Protein AF-A0A2D0K310-F1 (afdb_monomer)

Secondary structure (DSSP, 8-state):
---HHHHHHHHHHHH-SS---GGGGTT--HHHHHHHHTTTS-HHHHHHHHHHHHHHHHHHHHHHHHHHHHH-TTHHHHHHHHTTT------S-S-TTSSS-HHHHHHH-THHHHHHHHHHHHHHHHHHHHHT--HHHHHHHHHHHHHHHHHT-S-----TT-------HHHHS-HHHHHHHHHHHHHHHTT-S-------GGG-TTTS-----HHHHHHHHHHHTTB-TTS-BSSPP-PPPPPPPPPPP----PPP-PPPPPPPPPPP-S-HHHHHHHHHHHHHHHHHHHHHHHHHHHHHHHHHHHHHHHHHHHHHHHHHHHHHHHHHHHHHHHHHHHHHHHHHHHHHHHHHHHHHHH-S-HHHHHHHHHHHHHHHHHHHHHHHHHHHHHHTTS-S--SSS-----TTHHHHHHHHHHHHHHHHHHHHHHHHHTTHHHHHHHHHHHHHHHHHHHHHHHHHHHHHHHHHHHHHHHHHHHHHHHHHHHHHHHHHHHHSTT-HHHHHHHHHHHHHHHHHHHHHHHHHHHHHHHHHHHHTT-TT--S--S----TTTTTTTHHHHHHHHHHHHHHHHHHH-

Structure (mmCIF, N/CA/C/O backbone):
data_AF-A0A2D0K310-F1
#
_entry.id   AF-A0A2D0K310-F1
#
loop_
_atom_site.group_PDB
_atom_site.id
_atom_site.type_symbol
_atom_site.label_atom_id
_atom_site.label_alt_id
_atom_site.label_comp_id
_atom_site.label_asym_id
_atom_site.label_entity_id
_atom_site.label_seq_id
_atom_site.pdbx_PDB_ins_code
_atom_site.Cartn_x
_atom_site.Cartn_y
_atom_site.Cartn_z
_atom_site.occupancy
_atom_site.B_iso_or_equiv
_atom_site.auth_seq_id
_atom_site.auth_comp_id
_atom_site.auth_asym_id
_atom_site.auth_atom_id
_atom_site.pdbx_PDB_model_num
ATOM 1 N N . MET A 1 1 ? 38.361 3.389 -35.952 1.00 57.06 1 MET A N 1
ATOM 2 C CA . MET A 1 1 ? 37.235 4.294 -36.275 1.00 57.06 1 MET A CA 1
ATOM 3 C C . MET A 1 1 ? 37.814 5.403 -37.137 1.00 57.06 1 MET A C 1
ATOM 5 O O . MET A 1 1 ? 38.763 6.032 -36.696 1.00 57.06 1 MET A O 1
ATOM 9 N N . TYR A 1 2 ? 37.378 5.545 -38.387 1.00 78.12 2 TYR A N 1
ATOM 1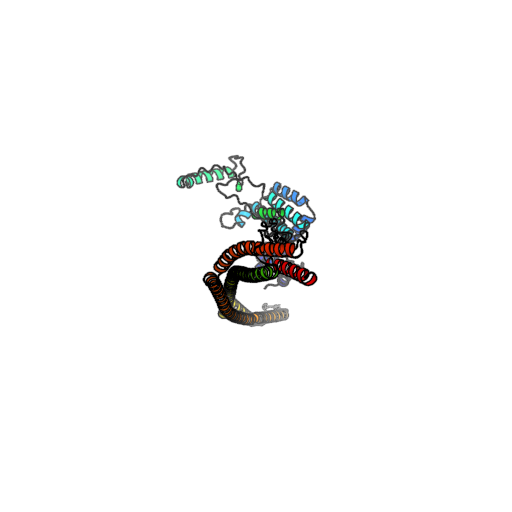0 C CA . TYR A 1 2 ? 38.067 6.408 -39.353 1.00 78.12 2 TYR A CA 1
ATOM 11 C C . TYR A 1 2 ? 37.903 7.900 -39.013 1.00 78.12 2 TYR A C 1
ATOM 13 O O . TYR A 1 2 ? 36.806 8.342 -38.656 1.00 78.12 2 TYR A O 1
ATOM 21 N N . ASN A 1 3 ? 38.985 8.676 -39.119 1.00 79.50 3 ASN A N 1
ATOM 22 C CA . ASN A 1 3 ? 38.973 10.115 -38.863 1.00 79.50 3 ASN A CA 1
ATOM 23 C C . ASN A 1 3 ? 38.655 10.887 -40.154 1.00 79.50 3 ASN A C 1
ATOM 25 O O . ASN A 1 3 ? 39.346 10.752 -41.159 1.00 79.50 3 ASN A O 1
ATOM 29 N N . ILE A 1 4 ? 37.597 11.696 -40.123 1.00 80.06 4 ILE A N 1
ATOM 30 C CA . ILE A 1 4 ? 37.070 12.407 -41.294 1.00 80.06 4 ILE A CA 1
ATOM 31 C C . ILE A 1 4 ? 38.080 13.434 -41.821 1.00 80.06 4 ILE A C 1
ATOM 33 O O . ILE A 1 4 ? 38.277 13.517 -43.032 1.00 80.06 4 ILE A O 1
ATOM 37 N N . ASP A 1 5 ? 38.754 14.167 -40.935 1.00 78.12 5 ASP A N 1
ATOM 38 C CA . ASP A 1 5 ? 39.697 15.224 -41.327 1.00 78.12 5 ASP A CA 1
ATOM 39 C C . ASP A 1 5 ? 40.961 14.640 -41.982 1.00 78.12 5 ASP A C 1
ATOM 41 O O . ASP A 1 5 ? 41.546 15.222 -42.900 1.00 78.12 5 ASP A O 1
ATOM 45 N N . GLU A 1 6 ? 41.350 13.432 -41.571 1.00 78.81 6 GLU A N 1
ATOM 46 C CA . GLU A 1 6 ? 42.455 12.688 -42.175 1.00 78.81 6 GLU A CA 1
ATOM 47 C C . GLU A 1 6 ? 42.090 12.165 -43.574 1.00 78.81 6 GLU A C 1
ATOM 49 O O . GLU A 1 6 ? 42.881 12.270 -44.510 1.00 78.81 6 GLU A O 1
ATOM 54 N N . LEU A 1 7 ? 40.863 11.668 -43.760 1.00 79.88 7 LEU A N 1
ATOM 55 C CA . LEU A 1 7 ? 40.393 11.223 -45.075 1.00 79.88 7 LEU A CA 1
ATOM 56 C C . LEU A 1 7 ? 40.249 12.395 -46.062 1.00 79.88 7 LEU A C 1
ATOM 58 O O . LEU A 1 7 ? 40.667 12.285 -47.214 1.00 79.88 7 LEU A O 1
ATOM 62 N N . LEU A 1 8 ? 39.726 13.544 -45.621 1.00 78.06 8 LEU A N 1
ATOM 63 C CA . LEU A 1 8 ? 39.595 14.744 -46.461 1.00 78.06 8 LEU A CA 1
ATOM 64 C C . LEU A 1 8 ? 40.951 15.372 -46.815 1.00 78.06 8 LEU A C 1
ATOM 66 O O . LEU A 1 8 ? 41.155 15.831 -47.942 1.00 78.06 8 LEU A O 1
ATOM 70 N N . SER A 1 9 ? 41.910 15.360 -45.884 1.00 75.38 9 SER A N 1
ATOM 71 C CA . SER A 1 9 ? 43.265 15.855 -46.153 1.00 75.38 9 SER A CA 1
ATOM 72 C C . SER A 1 9 ? 44.009 14.982 -47.171 1.00 75.38 9 SER A C 1
ATOM 74 O O . SER A 1 9 ? 44.632 15.531 -48.083 1.00 75.38 9 SER A O 1
ATOM 76 N N . ARG A 1 10 ? 43.857 13.650 -47.117 1.00 75.25 10 ARG A N 1
ATOM 77 C CA . ARG A 1 10 ? 44.378 12.729 -48.150 1.00 75.25 10 ARG A CA 1
ATOM 78 C C . ARG A 1 10 ? 43.754 12.974 -49.526 1.00 75.25 10 ARG A C 1
ATOM 80 O O . ARG A 1 10 ? 44.466 12.978 -50.528 1.00 75.25 10 ARG A O 1
ATOM 87 N N . LEU A 1 11 ? 42.451 13.253 -49.575 1.00 71.69 11 LEU A N 1
ATOM 88 C CA . LEU A 1 11 ? 41.753 13.597 -50.817 1.00 71.69 11 LEU A CA 1
ATOM 89 C C . LEU A 1 11 ? 42.287 14.906 -51.427 1.00 71.69 11 LEU A C 1
ATOM 91 O O . LEU A 1 11 ? 42.582 14.952 -52.622 1.00 71.69 11 LEU A O 1
ATOM 95 N N . SER A 1 12 ? 42.474 15.948 -50.609 1.00 65.94 12 SER A N 1
ATOM 96 C CA . SER A 1 12 ? 42.941 17.271 -51.068 1.00 65.94 12 SER A CA 1
ATOM 97 C C . SER A 1 12 ? 44.393 17.313 -51.568 1.00 65.94 12 SER A C 1
ATOM 99 O O . SER A 1 12 ? 44.696 18.107 -52.453 1.00 65.94 12 SER A O 1
ATOM 101 N N . HIS A 1 13 ? 45.287 16.446 -51.077 1.00 63.44 13 HIS A N 1
ATOM 102 C CA . HIS A 1 13 ? 46.695 16.427 -51.506 1.00 63.44 13 HIS A CA 1
ATOM 103 C C . HIS A 1 13 ? 46.922 15.879 -52.928 1.00 63.44 13 HIS A C 1
ATOM 105 O O . HIS A 1 13 ? 47.983 16.111 -53.503 1.00 63.44 13 HIS A O 1
ATOM 111 N N . SER A 1 14 ? 45.963 15.141 -53.500 1.00 56.66 14 SER A N 1
ATOM 112 C CA . SER A 1 14 ? 46.219 14.318 -54.693 1.00 56.66 14 SER A CA 1
ATOM 113 C C . SER A 1 14 ? 45.926 14.991 -56.042 1.00 56.66 14 SER A C 1
ATOM 115 O O . SER A 1 14 ? 46.555 14.620 -57.032 1.00 56.66 14 SER A O 1
ATOM 117 N N . ARG A 1 15 ? 44.991 15.957 -56.131 1.00 55.19 15 ARG A N 1
ATOM 118 C CA . ARG A 1 15 ? 44.496 16.415 -57.452 1.00 55.19 15 ARG A CA 1
ATOM 119 C C . ARG A 1 15 ? 44.115 17.893 -57.631 1.00 55.19 15 ARG A C 1
ATOM 121 O O . ARG A 1 15 ? 43.883 18.281 -58.773 1.00 55.19 15 ARG A O 1
ATOM 128 N N . SER A 1 16 ? 44.085 18.749 -56.604 1.00 49.72 16 SER A N 1
ATOM 129 C CA . SER A 1 16 ? 43.714 20.170 -56.798 1.00 49.72 16 SER A CA 1
ATOM 130 C C . SER A 1 16 ? 44.175 21.100 -55.668 1.00 49.72 16 SER A C 1
ATOM 132 O O . SER A 1 16 ? 44.159 20.675 -54.520 1.00 49.72 16 SER A O 1
ATOM 134 N N . PRO A 1 17 ? 44.471 22.392 -55.928 1.00 51.62 17 PRO A N 1
ATOM 135 C CA . PRO A 1 17 ? 44.825 23.364 -54.882 1.00 51.62 17 PRO A CA 1
ATOM 136 C C . PRO A 1 17 ? 43.637 23.804 -53.996 1.00 51.62 17 PRO A C 1
ATOM 138 O O . PRO A 1 17 ? 43.803 24.677 -53.147 1.00 51.62 17 PRO A O 1
ATOM 141 N N . ALA A 1 18 ? 42.440 23.238 -54.191 1.00 53.50 18 ALA A N 1
ATOM 142 C CA . ALA A 1 18 ? 41.247 23.530 -53.402 1.00 53.50 18 ALA A CA 1
ATOM 143 C C . ALA A 1 18 ? 41.051 22.485 -52.290 1.00 53.50 18 ALA A C 1
ATOM 145 O O . ALA A 1 18 ? 41.121 21.279 -52.532 1.00 53.50 18 ALA A O 1
ATOM 146 N N . THR A 1 19 ? 40.786 22.948 -51.069 1.00 63.47 19 THR A N 1
ATOM 147 C CA . THR A 1 19 ? 40.491 22.104 -49.907 1.00 63.47 19 THR A CA 1
ATOM 148 C C . THR A 1 19 ? 39.141 21.402 -50.079 1.00 63.47 19 THR A C 1
ATOM 150 O O . THR A 1 19 ? 38.088 22.038 -50.080 1.00 63.47 19 THR A O 1
ATOM 153 N N . ILE A 1 20 ? 39.165 20.075 -50.225 1.00 72.31 20 ILE A N 1
ATOM 154 C CA . ILE A 1 20 ? 37.962 19.241 -50.341 1.00 72.31 20 ILE A CA 1
ATOM 155 C C . ILE A 1 20 ? 37.291 19.156 -48.966 1.00 72.31 20 ILE A C 1
ATOM 157 O O . ILE A 1 20 ? 37.874 18.658 -48.005 1.00 72.31 20 ILE A O 1
ATOM 161 N N . THR A 1 21 ? 36.057 19.640 -48.868 1.00 78.50 21 THR A N 1
ATOM 162 C CA . THR A 1 21 ? 35.222 19.567 -47.659 1.00 78.50 21 THR A CA 1
ATOM 163 C C . THR A 1 21 ? 34.112 18.531 -47.833 1.00 78.50 21 THR A C 1
ATOM 165 O O . THR A 1 21 ? 33.736 18.197 -48.957 1.00 78.50 21 THR A O 1
ATOM 168 N N . LEU A 1 22 ? 33.508 18.060 -46.734 1.00 76.12 22 LEU A N 1
ATOM 169 C CA . LEU A 1 22 ? 32.348 17.153 -46.803 1.00 76.12 22 LEU A CA 1
ATOM 170 C C . LEU A 1 22 ? 31.212 17.701 -47.676 1.00 76.12 22 LEU A C 1
ATOM 172 O O . LEU A 1 22 ? 30.538 16.924 -48.343 1.00 76.12 22 LEU A O 1
ATOM 176 N N . SER A 1 23 ? 31.009 19.024 -47.697 1.00 73.06 23 SER A N 1
ATOM 177 C CA . SER A 1 23 ? 29.973 19.653 -48.519 1.00 73.06 23 SER A CA 1
ATOM 178 C C . SER A 1 23 ? 30.248 19.540 -50.017 1.00 73.06 23 SER A C 1
ATOM 180 O O . SER A 1 23 ? 29.308 19.368 -50.786 1.00 73.06 23 SER A O 1
ATOM 182 N N . SER A 1 24 ? 31.519 19.563 -50.432 1.00 76.75 24 SER A N 1
ATOM 183 C CA . SER A 1 24 ? 31.906 19.397 -51.840 1.00 76.75 24 SER A CA 1
ATOM 184 C C . SER A 1 24 ? 31.649 17.986 -52.387 1.00 76.75 24 SER A C 1
ATOM 186 O O . SER A 1 24 ? 31.522 17.818 -53.595 1.00 76.75 24 SER A O 1
ATOM 188 N N . LEU A 1 25 ? 31.507 16.988 -51.505 1.00 79.31 25 LEU A N 1
ATOM 189 C CA . LEU A 1 25 ? 31.273 15.582 -51.858 1.00 79.31 25 LEU A CA 1
ATOM 190 C C . LEU A 1 25 ? 29.786 15.176 -51.823 1.00 79.31 25 LEU A C 1
ATOM 192 O O . LEU A 1 25 ? 29.448 14.076 -52.246 1.00 79.31 25 LEU A O 1
ATOM 196 N N . ILE A 1 26 ? 28.888 16.056 -51.356 1.00 76.81 26 ILE A N 1
ATOM 197 C CA . ILE A 1 26 ? 27.429 15.824 -51.293 1.00 76.81 26 ILE A CA 1
ATOM 198 C C . ILE A 1 26 ? 26.771 15.434 -52.636 1.00 76.81 26 ILE A C 1
ATOM 200 O O . ILE A 1 26 ? 25.853 14.609 -52.592 1.00 76.81 26 ILE A O 1
ATOM 204 N N . PRO A 1 27 ? 27.149 15.996 -53.805 1.00 76.62 27 PRO A N 1
ATOM 205 C CA . PRO A 1 27 ? 26.468 15.678 -55.061 1.00 76.62 27 PRO A CA 1
ATOM 206 C C . PRO A 1 27 ? 26.876 14.329 -55.671 1.00 76.62 27 PRO A C 1
ATOM 208 O O . PRO A 1 27 ? 26.233 13.897 -56.620 1.00 76.62 27 PRO A O 1
ATOM 211 N N . LEU A 1 28 ? 27.913 13.665 -55.150 1.00 75.94 28 LEU A N 1
ATOM 212 C CA . LEU A 1 28 ? 28.435 12.421 -55.715 1.00 75.94 28 LEU A CA 1
ATOM 213 C C . LEU A 1 28 ? 27.689 11.199 -55.163 1.00 75.94 28 LEU A C 1
ATOM 215 O O . LEU A 1 28 ? 27.500 11.052 -53.950 1.00 75.94 28 LEU A O 1
ATOM 219 N N . SER A 1 29 ? 27.301 10.286 -56.053 1.00 80.38 29 SER A N 1
ATOM 220 C CA . SER A 1 29 ? 26.810 8.956 -55.675 1.00 80.38 29 SER A CA 1
ATOM 221 C C . SER A 1 29 ? 27.940 8.088 -55.107 1.00 80.38 29 SER A C 1
ATOM 223 O O . SER A 1 29 ? 29.121 8.341 -55.349 1.00 80.38 29 SER A O 1
ATOM 225 N N . PHE A 1 30 ? 27.604 7.031 -54.356 1.00 79.50 30 PHE A N 1
ATOM 226 C CA . PHE A 1 30 ? 28.626 6.125 -53.814 1.00 79.50 30 PHE A CA 1
ATOM 227 C C . PHE A 1 30 ? 29.477 5.483 -54.921 1.00 79.50 30 PHE A C 1
ATOM 229 O O . PHE A 1 30 ? 30.688 5.364 -54.764 1.00 79.50 30 PHE A O 1
ATOM 236 N N . SER A 1 31 ? 28.866 5.120 -56.052 1.00 75.31 31 SER A N 1
ATOM 237 C CA . SER A 1 31 ? 29.568 4.593 -57.227 1.00 75.31 31 SER A CA 1
ATOM 238 C C . SER A 1 31 ? 30.527 5.613 -57.838 1.00 75.31 31 SER A C 1
ATOM 240 O O . SER A 1 31 ? 31.657 5.262 -58.160 1.00 75.31 31 SER A O 1
ATOM 242 N N . GLU A 1 32 ? 30.129 6.882 -57.948 1.00 80.06 32 GLU A N 1
ATOM 243 C CA . GLU A 1 32 ? 31.005 7.942 -58.464 1.00 80.06 32 GLU A CA 1
ATOM 244 C C . GLU A 1 32 ? 32.157 8.241 -57.499 1.00 80.06 32 GLU A C 1
ATOM 246 O O . GLU A 1 32 ? 33.303 8.321 -57.930 1.00 80.06 32 GLU A O 1
ATOM 251 N N . LEU A 1 33 ? 31.885 8.310 -56.191 1.00 80.12 33 LEU A N 1
ATOM 252 C CA . LEU A 1 33 ? 32.914 8.437 -55.152 1.00 80.12 33 LEU A CA 1
ATOM 253 C C . LEU A 1 33 ? 33.898 7.265 -55.172 1.00 80.12 33 LEU A C 1
ATOM 255 O O . LEU A 1 33 ? 35.096 7.476 -55.003 1.00 80.12 33 LEU A O 1
ATOM 259 N N . HIS A 1 34 ? 33.407 6.046 -55.400 1.00 77.81 34 HIS A N 1
ATOM 260 C CA . HIS A 1 34 ? 34.257 4.873 -55.558 1.00 77.81 34 HIS A CA 1
ATOM 261 C C . HIS A 1 34 ? 35.130 5.031 -56.801 1.00 77.81 34 HIS A C 1
ATOM 263 O O . HIS A 1 34 ? 36.336 5.138 -56.672 1.00 77.81 34 HIS A O 1
ATOM 269 N N . THR A 1 35 ? 34.547 5.189 -57.990 1.00 79.50 35 THR A N 1
ATOM 270 C CA . THR A 1 35 ? 35.322 5.306 -59.243 1.00 79.50 35 THR A CA 1
ATOM 271 C C . THR A 1 35 ? 36.329 6.463 -59.260 1.00 79.50 35 THR A C 1
ATOM 273 O O . THR A 1 35 ? 37.367 6.358 -59.906 1.00 79.50 35 THR A O 1
ATOM 276 N N . GLN A 1 36 ? 36.055 7.566 -58.554 1.00 75.94 36 GLN A N 1
ATOM 277 C CA . GLN A 1 36 ? 36.960 8.717 -58.493 1.00 75.94 36 GLN A CA 1
ATOM 278 C C . GLN A 1 36 ? 38.101 8.562 -57.479 1.00 75.94 36 GLN A C 1
ATOM 280 O O . GLN A 1 36 ? 39.147 9.189 -57.672 1.00 75.94 36 GLN A O 1
ATOM 285 N N . TYR A 1 37 ? 37.914 7.771 -56.416 1.00 77.44 37 TYR A N 1
ATOM 286 C CA . TYR A 1 37 ? 38.831 7.712 -55.267 1.00 77.44 37 TYR A CA 1
ATOM 287 C C . TYR A 1 37 ? 39.199 6.288 -54.813 1.00 77.44 37 TYR A C 1
ATOM 289 O O . TYR A 1 37 ? 39.797 6.122 -53.748 1.00 77.44 37 TYR A O 1
ATOM 297 N N . GLU A 1 38 ? 38.896 5.271 -55.622 1.00 77.50 38 GLU A N 1
ATOM 298 C CA . GLU A 1 38 ? 39.254 3.859 -55.405 1.00 77.50 38 GLU A CA 1
ATOM 299 C C . GLU A 1 38 ? 40.769 3.654 -55.285 1.00 77.50 38 GLU A C 1
ATOM 301 O O . GLU A 1 38 ? 41.219 2.831 -54.493 1.00 77.50 38 GLU A O 1
ATOM 306 N N . ASP A 1 39 ? 41.557 4.477 -55.982 1.00 74.69 39 ASP A N 1
ATOM 307 C CA . ASP A 1 39 ? 43.023 4.452 -55.918 1.00 74.69 39 ASP A CA 1
ATOM 308 C C . ASP A 1 39 ? 43.589 5.028 -54.601 1.00 74.69 39 ASP A C 1
ATOM 310 O O . ASP A 1 39 ? 44.784 4.901 -54.331 1.00 74.69 39 ASP A O 1
ATOM 314 N N . LEU A 1 40 ? 42.764 5.704 -53.787 1.00 74.56 40 LEU A N 1
ATOM 315 C CA . LEU A 1 40 ? 43.213 6.525 -52.651 1.00 74.56 40 LEU A CA 1
ATOM 316 C C . LEU A 1 40 ? 42.639 6.097 -51.294 1.00 74.56 40 LEU A C 1
ATOM 318 O O . LEU A 1 40 ? 43.286 6.322 -50.270 1.00 74.56 40 LEU A O 1
ATOM 322 N N . LEU A 1 41 ? 41.433 5.525 -51.256 1.00 80.44 41 LEU A N 1
ATOM 323 C CA . LEU A 1 41 ? 40.773 5.088 -50.023 1.00 80.44 41 LEU A CA 1
ATOM 324 C C . LEU A 1 41 ? 40.266 3.653 -50.158 1.00 80.44 41 LEU A C 1
ATOM 326 O O . LEU A 1 41 ? 39.761 3.246 -51.201 1.00 80.44 41 LEU A O 1
ATOM 330 N N . SER A 1 42 ? 40.318 2.897 -49.061 1.00 83.19 42 SER A N 1
ATOM 331 C CA . SER A 1 42 ? 39.719 1.563 -49.026 1.00 83.19 42 SER A CA 1
ATOM 332 C C . SER A 1 42 ? 38.188 1.633 -49.102 1.00 83.19 42 SER A C 1
ATOM 334 O O . SER A 1 42 ? 37.560 2.595 -48.653 1.00 83.19 42 SER A O 1
ATOM 336 N N . LYS A 1 43 ? 37.549 0.565 -49.596 1.00 77.12 43 LYS A N 1
ATOM 337 C CA . LYS A 1 43 ? 36.080 0.474 -49.700 1.00 77.12 43 LYS A CA 1
ATOM 338 C C . LYS A 1 43 ? 35.357 0.764 -48.372 1.00 77.12 43 LYS A C 1
ATOM 340 O O . LYS A 1 43 ? 34.307 1.402 -48.375 1.00 77.12 43 LYS A O 1
ATOM 345 N N . GLY A 1 44 ? 35.931 0.345 -47.238 1.00 78.56 44 GLY A N 1
ATOM 346 C CA . GLY A 1 44 ? 35.390 0.617 -45.899 1.00 78.56 44 GLY A CA 1
ATOM 347 C C . GLY A 1 44 ? 35.500 2.088 -45.477 1.00 78.56 44 GLY A C 1
ATOM 348 O O . GLY A 1 44 ? 34.568 2.631 -44.881 1.00 78.56 44 GLY A O 1
ATOM 349 N N . GLU A 1 45 ? 36.595 2.760 -45.839 1.00 83.25 45 GLU A N 1
ATOM 350 C CA . GLU A 1 45 ? 36.787 4.198 -45.607 1.00 83.25 45 GLU A CA 1
ATOM 351 C C . GLU A 1 45 ? 35.878 5.039 -46.503 1.00 83.25 45 GLU A C 1
ATOM 353 O O . GLU A 1 45 ? 35.265 5.990 -46.020 1.00 83.25 45 GLU A O 1
ATOM 358 N N . LEU A 1 46 ? 35.716 4.654 -47.773 1.00 81.75 46 LEU A N 1
ATOM 359 C CA . LEU A 1 46 ? 34.778 5.287 -48.704 1.00 81.75 46 LEU A CA 1
ATOM 360 C C . LEU A 1 46 ? 33.334 5.157 -48.220 1.00 81.75 46 LEU A C 1
ATOM 362 O O . LEU A 1 46 ? 32.575 6.122 -48.271 1.00 81.75 46 LEU A O 1
ATOM 366 N N . GLN A 1 47 ? 32.950 3.993 -47.697 1.00 83.44 47 GLN A N 1
ATOM 367 C CA . GLN A 1 47 ? 31.605 3.777 -47.166 1.00 83.44 47 GLN A CA 1
ATOM 368 C C . GLN A 1 47 ? 31.355 4.588 -45.888 1.00 83.44 47 GLN A C 1
ATOM 370 O O . GLN A 1 47 ? 30.271 5.147 -45.705 1.00 83.44 47 GLN A O 1
ATOM 375 N N . TYR A 1 48 ? 32.365 4.715 -45.025 1.00 85.06 48 TYR A N 1
ATOM 376 C CA . TYR A 1 48 ? 32.301 5.584 -43.853 1.00 85.06 48 TYR A CA 1
ATOM 377 C C . TYR A 1 48 ? 32.217 7.071 -44.231 1.00 85.06 48 TYR A C 1
ATOM 379 O O . TYR A 1 48 ? 31.360 7.788 -43.707 1.00 85.06 48 TYR A O 1
ATOM 387 N N . LEU A 1 49 ? 33.056 7.522 -45.167 1.00 83.75 49 LEU A N 1
ATOM 388 C CA . LEU A 1 49 ? 33.049 8.883 -45.699 1.00 83.75 49 LEU A CA 1
ATOM 389 C C . LEU A 1 49 ? 31.685 9.204 -46.317 1.00 83.75 49 LEU A C 1
ATOM 391 O O . LEU A 1 49 ? 31.078 10.210 -45.963 1.00 83.75 49 LEU A O 1
ATOM 395 N N . TYR A 1 50 ? 31.150 8.310 -47.152 1.00 83.56 50 TYR A N 1
ATOM 396 C CA . TYR A 1 50 ? 29.828 8.454 -47.755 1.00 83.56 50 TYR A CA 1
ATOM 397 C C . TYR A 1 50 ? 28.726 8.548 -46.696 1.00 83.56 50 TYR A C 1
ATOM 399 O O . TYR A 1 50 ? 27.880 9.437 -46.764 1.00 83.56 50 TYR A O 1
ATOM 407 N N . ARG A 1 51 ? 28.763 7.708 -45.653 1.00 84.06 51 ARG A N 1
ATOM 408 C CA . ARG A 1 51 ? 27.804 7.782 -44.539 1.00 84.06 51 ARG A CA 1
ATOM 409 C C . ARG A 1 51 ? 27.852 9.138 -43.831 1.00 84.06 51 ARG A C 1
ATOM 411 O O . ARG A 1 51 ? 26.806 9.686 -43.491 1.00 84.06 51 ARG A O 1
ATOM 418 N N . LYS A 1 52 ? 29.049 9.695 -43.637 1.00 83.88 52 LYS A N 1
ATOM 419 C CA . LYS A 1 52 ? 29.239 11.022 -43.036 1.00 83.88 52 LYS A CA 1
ATOM 420 C C . LYS A 1 52 ? 28.810 12.160 -43.954 1.00 83.88 52 LYS A C 1
ATOM 422 O O . LYS A 1 52 ? 28.203 13.114 -43.475 1.00 83.88 52 LYS A O 1
ATOM 427 N N . VAL A 1 53 ? 29.028 12.029 -45.259 1.00 81.12 53 VAL A N 1
ATOM 428 C CA . VAL A 1 53 ? 28.486 12.942 -46.273 1.00 81.12 53 VAL A CA 1
ATOM 429 C C . VAL A 1 53 ? 26.952 12.919 -46.255 1.00 81.12 53 VAL A C 1
ATOM 431 O O . VAL A 1 53 ? 26.344 13.984 -46.247 1.00 81.12 53 VAL A O 1
ATOM 434 N N . GLN A 1 54 ? 26.310 11.749 -46.148 1.00 79.06 54 GLN A N 1
ATOM 435 C CA . GLN A 1 54 ? 24.846 11.647 -46.028 1.00 79.06 54 GLN A CA 1
ATOM 436 C C . GLN A 1 54 ? 24.315 12.241 -44.715 1.00 79.06 54 GLN A C 1
ATOM 438 O O . GLN A 1 54 ? 23.306 12.945 -44.712 1.00 79.06 54 GLN A O 1
ATOM 443 N N . GLU A 1 55 ? 25.007 12.014 -43.595 1.00 75.69 55 GLU A N 1
ATOM 444 C CA . GLU A 1 55 ? 24.661 12.628 -42.308 1.00 75.69 55 GLU A CA 1
ATOM 445 C C . GLU A 1 55 ? 24.740 14.162 -42.389 1.00 75.69 55 GLU A C 1
ATOM 447 O O . GLU A 1 55 ? 23.835 14.864 -41.932 1.00 75.69 55 GLU A O 1
ATOM 452 N N . GLN A 1 56 ? 25.784 14.687 -43.034 1.00 76.56 56 GLN A N 1
ATOM 453 C CA . GLN A 1 56 ? 25.960 16.122 -43.225 1.00 76.56 56 GLN A CA 1
ATOM 454 C C . GLN A 1 56 ? 24.961 16.705 -44.226 1.00 76.56 56 GLN A C 1
ATOM 456 O O . GLN A 1 56 ? 24.437 17.789 -43.990 1.00 76.56 56 GLN A O 1
ATOM 461 N N . LYS A 1 57 ? 24.626 15.978 -45.297 1.00 75.56 57 LYS A N 1
ATOM 462 C CA . LYS A 1 57 ? 23.547 16.329 -46.228 1.00 75.56 57 LYS A CA 1
ATOM 463 C C . LYS A 1 57 ? 22.218 16.449 -45.490 1.00 75.56 57 LYS A C 1
ATOM 465 O O . LYS A 1 57 ? 21.514 17.433 -45.679 1.00 75.56 57 LYS A O 1
ATOM 470 N N . LYS A 1 58 ? 21.907 15.510 -44.591 1.00 66.69 58 LYS A N 1
ATOM 471 C CA . LYS A 1 58 ? 20.710 15.571 -43.742 1.00 66.69 58 LYS A CA 1
ATOM 472 C C . LYS A 1 58 ? 20.729 16.800 -42.829 1.00 66.69 58 LYS A C 1
ATOM 474 O O . LYS A 1 58 ? 19.725 17.493 -42.738 1.00 66.69 58 LYS A O 1
ATOM 479 N N . ARG A 1 59 ? 21.861 17.114 -42.189 1.00 67.56 59 ARG A N 1
ATOM 480 C CA . ARG A 1 59 ? 22.002 18.317 -41.343 1.00 67.56 59 ARG A CA 1
ATOM 481 C C . ARG A 1 59 ? 21.880 19.616 -42.139 1.00 67.56 59 ARG A C 1
ATOM 483 O O . ARG A 1 59 ? 21.197 20.524 -41.683 1.00 67.56 59 ARG A O 1
ATOM 490 N N . ASN A 1 60 ? 22.496 19.694 -43.317 1.00 67.88 60 ASN A N 1
ATOM 491 C CA . ASN A 1 60 ? 22.385 20.849 -44.203 1.00 67.88 60 ASN A CA 1
ATOM 492 C C . ASN A 1 60 ? 20.959 21.007 -44.723 1.00 67.88 60 ASN A C 1
ATOM 494 O O . ASN A 1 60 ? 20.448 22.109 -44.659 1.00 67.88 60 ASN A O 1
ATOM 498 N N . LEU A 1 61 ? 20.280 19.928 -45.122 1.00 64.25 61 LEU A N 1
ATOM 499 C CA . LEU A 1 61 ? 18.864 19.970 -45.500 1.00 64.25 61 LEU A CA 1
ATOM 500 C C . LEU A 1 61 ? 17.974 20.428 -44.343 1.00 64.25 61 LEU A C 1
ATOM 502 O O . LEU A 1 61 ? 17.060 21.207 -44.562 1.00 64.25 61 LEU A O 1
ATOM 506 N N . LEU A 1 62 ? 18.247 19.993 -43.110 1.00 58.34 62 LEU A N 1
ATOM 507 C CA . LEU A 1 62 ? 17.516 20.452 -41.924 1.00 58.34 62 LEU A CA 1
ATOM 508 C C . LEU A 1 62 ? 17.777 21.934 -41.619 1.00 58.34 62 LEU A C 1
ATOM 510 O O . LEU A 1 62 ? 16.860 22.653 -41.230 1.00 58.34 62 LEU A O 1
ATOM 514 N N . LEU A 1 63 ? 19.013 22.406 -41.802 1.00 61.44 63 LEU A N 1
ATOM 515 C CA . LEU A 1 63 ? 19.377 23.815 -41.633 1.00 61.44 63 LEU A CA 1
ATOM 516 C C . LEU A 1 63 ? 18.811 24.687 -42.754 1.00 61.44 63 LEU A C 1
ATOM 518 O O . LEU A 1 63 ? 18.261 25.742 -42.470 1.00 61.44 63 LEU A O 1
ATOM 522 N N . GLU A 1 64 ? 18.894 24.247 -44.005 1.00 59.72 64 GLU A N 1
ATOM 523 C CA . GLU A 1 64 ? 18.297 24.907 -45.163 1.00 59.72 64 GLU A CA 1
ATOM 524 C C . GLU A 1 64 ? 16.780 24.920 -45.049 1.00 59.72 64 GLU A C 1
ATOM 526 O O . GLU A 1 64 ? 16.184 25.960 -45.303 1.00 59.72 64 GLU A O 1
ATOM 531 N N . ALA A 1 65 ? 16.152 23.833 -44.594 1.00 52.38 65 ALA A N 1
ATOM 532 C CA . ALA A 1 65 ? 14.729 23.803 -44.282 1.00 52.38 65 ALA A CA 1
ATOM 533 C C . ALA A 1 65 ? 14.406 24.832 -43.194 1.00 52.38 65 ALA A C 1
ATOM 535 O O . ALA A 1 65 ? 13.548 25.675 -43.412 1.00 52.38 65 ALA A O 1
ATOM 536 N N . ARG A 1 66 ? 15.148 24.854 -42.079 1.00 51.25 66 ARG A N 1
ATOM 537 C CA . ARG A 1 66 ? 14.962 25.827 -40.987 1.00 51.25 66 ARG A CA 1
ATOM 538 C C . ARG A 1 66 ? 15.160 27.284 -41.431 1.00 51.25 66 ARG A C 1
ATOM 540 O O . ARG A 1 66 ? 14.403 28.159 -41.026 1.00 51.25 66 ARG A O 1
ATOM 547 N N . VAL A 1 67 ? 16.167 27.563 -42.256 1.00 54.47 67 VAL A N 1
ATOM 548 C CA . VAL A 1 67 ? 16.441 28.910 -42.783 1.00 54.47 67 VAL A CA 1
ATOM 549 C C . VAL A 1 67 ? 15.383 29.303 -43.813 1.00 54.47 67 VAL A C 1
ATOM 551 O O . VAL A 1 67 ? 14.895 30.432 -43.790 1.00 54.47 67 VAL A O 1
ATOM 554 N N . SER A 1 68 ? 14.973 28.379 -44.681 1.00 48.88 68 SER A N 1
ATOM 555 C CA . SER A 1 68 ? 13.964 28.611 -45.722 1.00 48.88 68 SER A CA 1
ATOM 556 C C . SER A 1 68 ? 12.564 28.817 -45.142 1.00 48.88 68 SER A C 1
ATOM 558 O O . SER A 1 68 ? 11.800 29.629 -45.661 1.00 48.88 68 SER A O 1
ATOM 560 N N . THR A 1 69 ? 12.227 28.145 -44.038 1.00 49.06 69 THR A N 1
ATOM 561 C CA . THR A 1 69 ? 10.941 28.321 -43.346 1.00 49.06 69 THR A CA 1
ATOM 562 C C . THR A 1 69 ? 10.874 29.631 -42.567 1.00 49.06 69 THR A C 1
ATOM 564 O O . THR A 1 69 ? 9.822 30.264 -42.551 1.00 49.06 69 THR A O 1
ATOM 567 N N . GLN A 1 70 ? 11.996 30.097 -42.006 1.00 50.94 70 GLN A N 1
ATOM 568 C CA . GLN A 1 70 ? 12.083 31.416 -41.367 1.00 50.94 70 GLN A CA 1
ATOM 569 C C . GLN A 1 70 ? 12.048 32.579 -42.368 1.00 50.94 70 GLN A C 1
ATOM 571 O O . GLN A 1 70 ? 11.563 33.659 -42.040 1.00 50.94 70 GLN A O 1
ATOM 576 N N . THR A 1 71 ? 12.558 32.382 -43.586 1.00 44.12 71 THR A N 1
ATOM 577 C CA . THR A 1 71 ? 12.714 33.464 -44.574 1.00 44.12 71 THR A CA 1
ATOM 578 C C . THR A 1 71 ? 11.572 33.559 -45.586 1.00 44.12 71 THR A C 1
ATOM 580 O O . THR A 1 71 ? 11.320 34.650 -46.100 1.00 44.12 71 THR A O 1
ATOM 583 N N . TYR A 1 72 ? 10.828 32.477 -45.851 1.00 44.88 72 TYR A N 1
ATOM 584 C CA . TYR A 1 72 ? 9.779 32.473 -46.874 1.00 44.88 72 TYR A CA 1
ATOM 585 C C . TYR A 1 72 ? 8.538 31.654 -46.469 1.00 44.88 72 TYR A C 1
ATOM 587 O O . TYR A 1 72 ? 8.382 30.516 -46.912 1.00 44.88 72 TYR A O 1
ATOM 595 N N . PRO A 1 73 ? 7.543 32.249 -45.780 1.00 52.50 73 PRO A N 1
ATOM 596 C CA . PRO A 1 73 ? 6.221 31.625 -45.593 1.00 52.50 73 PRO A CA 1
ATOM 597 C C . PRO A 1 73 ? 5.478 31.362 -46.923 1.00 52.50 73 PRO A C 1
ATOM 599 O O . PRO A 1 73 ? 4.454 30.686 -46.964 1.00 52.50 73 PRO A O 1
ATOM 602 N N . GLN A 1 74 ? 5.998 31.883 -48.039 1.00 43.41 74 GLN A N 1
ATOM 603 C CA . GLN A 1 74 ? 5.484 31.653 -49.389 1.00 43.41 74 GLN A CA 1
ATOM 604 C C . GLN A 1 74 ? 6.027 30.374 -50.047 1.00 43.41 74 GLN A C 1
ATOM 606 O O . GLN A 1 74 ? 5.494 29.967 -51.080 1.00 43.41 74 GLN A O 1
ATOM 611 N N . LEU A 1 75 ? 7.022 29.695 -49.454 1.00 49.75 75 LEU A N 1
ATOM 612 C CA . LEU A 1 75 ? 7.449 28.368 -49.910 1.00 49.75 75 LEU A CA 1
ATOM 613 C C . LEU A 1 75 ? 6.335 27.336 -49.754 1.00 49.75 75 LEU A C 1
ATOM 615 O O . LEU A 1 75 ? 6.218 26.462 -50.595 1.00 49.75 75 LEU A O 1
ATOM 619 N N . THR A 1 76 ? 5.433 27.486 -48.787 1.00 48.59 76 THR A N 1
ATOM 620 C CA . THR A 1 76 ? 4.224 26.655 -48.675 1.00 48.59 76 THR A CA 1
ATOM 621 C C . THR A 1 76 ? 3.344 26.783 -49.923 1.00 48.59 76 THR A C 1
ATOM 623 O O . THR A 1 76 ? 2.843 25.796 -50.464 1.00 48.59 76 THR A O 1
ATOM 626 N N . PHE A 1 77 ? 3.225 28.005 -50.452 1.00 42.28 77 PHE A N 1
ATOM 627 C CA . PHE A 1 77 ? 2.517 28.289 -51.698 1.00 42.28 77 PHE A CA 1
ATOM 628 C C . PHE A 1 77 ? 3.315 27.814 -52.921 1.00 42.28 77 PHE A C 1
ATOM 630 O O . PHE A 1 77 ? 2.726 27.315 -53.874 1.00 42.28 77 PHE A O 1
ATOM 637 N N . ALA A 1 78 ? 4.648 27.910 -52.895 1.00 43.12 78 ALA A N 1
ATOM 638 C CA . ALA A 1 78 ? 5.532 27.446 -53.964 1.00 43.12 78 ALA A CA 1
ATOM 639 C C . ALA A 1 78 ? 5.712 25.918 -54.001 1.00 43.12 78 ALA A C 1
ATOM 641 O O . ALA A 1 78 ? 5.922 25.388 -55.080 1.00 43.12 78 ALA A O 1
ATOM 642 N N . ILE A 1 79 ? 5.561 25.201 -52.885 1.00 48.34 79 ILE A N 1
ATOM 643 C CA . ILE A 1 79 ? 5.510 23.733 -52.802 1.00 48.34 79 ILE A CA 1
ATOM 644 C C . ILE A 1 79 ? 4.171 23.257 -53.369 1.00 48.34 79 ILE A C 1
ATOM 646 O O . ILE A 1 79 ? 4.151 22.398 -54.244 1.00 48.34 79 ILE A O 1
ATOM 650 N N . LYS A 1 80 ? 3.057 23.910 -53.001 1.00 42.31 80 LYS A N 1
ATOM 651 C CA . LYS A 1 80 ? 1.730 23.695 -53.614 1.00 42.31 80 LYS A CA 1
ATOM 652 C C . LYS A 1 80 ? 1.713 24.024 -55.117 1.00 42.31 80 LYS A C 1
ATOM 654 O O . LYS A 1 80 ? 1.035 23.367 -55.904 1.00 42.31 80 LYS A O 1
ATOM 659 N N . LYS A 1 81 ? 2.499 25.018 -55.542 1.00 39.44 81 LYS A N 1
ATOM 660 C CA . LYS A 1 81 ? 2.681 25.406 -56.952 1.00 39.44 81 LYS A CA 1
ATOM 661 C C . LYS A 1 81 ? 3.726 24.548 -57.684 1.00 39.44 81 LYS A C 1
ATOM 663 O O . LYS A 1 81 ? 3.623 24.366 -58.886 1.00 39.44 81 LYS A O 1
ATOM 668 N N . GLY A 1 82 ? 4.702 23.988 -56.976 1.00 41.88 82 GLY A N 1
ATOM 669 C CA . GLY A 1 82 ? 5.694 23.039 -57.483 1.00 41.88 82 GLY A CA 1
ATOM 670 C C . GLY A 1 82 ? 5.077 21.664 -57.723 1.00 41.88 82 GLY A C 1
ATOM 671 O O . GLY A 1 82 ? 5.354 21.047 -58.746 1.00 41.88 82 GLY A O 1
ATOM 672 N N . LEU A 1 83 ? 4.133 21.268 -56.861 1.00 42.41 83 LEU A N 1
ATOM 673 C CA . LEU A 1 83 ? 3.236 20.123 -57.044 1.00 42.41 83 LEU A CA 1
ATOM 674 C C . LEU A 1 83 ? 2.381 20.228 -58.320 1.00 42.41 83 LEU A C 1
ATOM 676 O O . LEU A 1 83 ? 2.010 19.208 -58.881 1.00 42.41 83 LEU A O 1
ATOM 680 N N . THR A 1 84 ? 2.091 21.440 -58.809 1.00 39.97 84 THR A N 1
ATOM 681 C CA . THR A 1 84 ? 1.280 21.654 -60.025 1.00 39.97 84 THR A CA 1
ATOM 682 C C . THR A 1 84 ? 2.103 21.929 -61.286 1.00 39.97 84 THR A C 1
ATOM 684 O O . THR A 1 84 ? 1.517 22.052 -62.360 1.00 39.97 84 THR A O 1
ATOM 687 N N . LYS A 1 85 ? 3.440 22.049 -61.200 1.00 41.22 85 LYS A N 1
ATOM 688 C CA . LYS A 1 85 ? 4.253 22.576 -62.315 1.00 41.22 85 LYS A CA 1
ATOM 689 C C . LYS A 1 85 ? 5.514 21.794 -62.702 1.00 41.22 85 LYS A C 1
ATOM 691 O O . LYS A 1 85 ? 6.216 22.255 -63.599 1.00 41.22 85 LYS A O 1
ATOM 696 N N . SER A 1 86 ? 5.823 20.633 -62.118 1.00 40.72 86 SER A N 1
ATOM 697 C CA . SER A 1 86 ? 6.970 19.830 -62.586 1.00 40.72 86 SER A CA 1
ATOM 698 C C . SER A 1 86 ? 6.580 18.886 -63.730 1.00 40.72 86 SER A C 1
ATOM 700 O O . SER A 1 86 ? 6.162 17.759 -63.490 1.00 40.72 86 SER A O 1
ATOM 702 N N . VAL A 1 87 ? 6.739 19.379 -64.958 1.00 42.22 87 VAL A N 1
ATOM 703 C CA . VAL A 1 87 ? 6.510 18.704 -66.253 1.00 42.22 87 VAL A CA 1
ATOM 704 C C . VAL A 1 87 ? 7.714 17.854 -66.712 1.00 42.22 87 VAL A C 1
ATOM 706 O O . VAL A 1 87 ? 7.737 17.363 -67.830 1.00 42.22 87 VAL A O 1
ATOM 709 N N . GLU A 1 88 ? 8.710 17.598 -65.861 1.00 46.44 88 GLU A N 1
ATOM 710 C CA . GLU A 1 88 ? 9.864 16.764 -66.236 1.00 46.44 88 GLU A CA 1
ATOM 711 C C . GLU A 1 88 ? 10.061 15.628 -65.225 1.00 46.44 88 GLU A C 1
ATOM 713 O O . GLU A 1 88 ? 10.826 15.719 -64.266 1.00 46.44 88 GLU A O 1
ATOM 718 N N . THR A 1 89 ? 9.296 14.554 -65.416 1.00 48.16 89 THR A N 1
ATOM 719 C CA . THR A 1 89 ? 9.516 13.239 -64.804 1.00 48.16 89 THR A CA 1
ATOM 720 C C . THR A 1 89 ? 10.464 12.447 -65.698 1.00 48.16 89 THR A C 1
ATOM 722 O O . THR A 1 89 ? 10.030 11.663 -66.539 1.00 48.16 89 THR A O 1
ATOM 725 N N . THR A 1 90 ? 11.770 12.669 -65.571 1.00 54.38 90 THR A N 1
ATOM 726 C CA . THR A 1 90 ? 12.743 11.776 -66.208 1.00 54.38 90 THR A CA 1
ATOM 727 C C . THR A 1 90 ? 12.753 10.472 -65.413 1.00 54.38 90 THR A C 1
ATOM 729 O O . THR A 1 90 ? 13.313 10.426 -64.319 1.00 54.38 90 THR A O 1
ATOM 732 N N . SER A 1 91 ? 12.087 9.432 -65.919 1.00 59.66 91 SER A N 1
ATOM 733 C CA . SER A 1 91 ? 12.159 8.080 -65.354 1.00 59.66 91 SER A CA 1
ATOM 734 C C . SER A 1 91 ? 13.610 7.603 -65.442 1.00 59.66 91 SER A C 1
ATOM 736 O O . SER A 1 91 ? 14.147 7.440 -66.540 1.00 59.66 91 SER A O 1
ATOM 738 N N . LEU A 1 92 ? 14.270 7.432 -64.297 1.00 65.75 92 LEU A N 1
ATOM 739 C CA . LEU A 1 92 ? 15.682 7.037 -64.241 1.00 65.75 92 LEU A CA 1
ATOM 740 C C . LEU A 1 92 ? 15.860 5.524 -64.417 1.00 65.75 92 LEU A C 1
ATOM 742 O O . LEU A 1 92 ? 16.931 5.077 -64.820 1.00 65.75 92 LEU A O 1
ATOM 746 N N . ASN A 1 93 ? 14.808 4.747 -64.147 1.00 71.06 93 ASN A N 1
ATOM 747 C CA . ASN A 1 93 ? 14.789 3.299 -64.286 1.00 71.06 93 ASN A CA 1
ATOM 748 C C . ASN A 1 93 ? 13.545 2.862 -65.069 1.00 71.06 93 ASN A C 1
ATOM 750 O O . ASN A 1 93 ? 12.430 3.094 -64.617 1.00 71.06 93 ASN A O 1
ATOM 754 N N . ALA A 1 94 ? 13.745 2.236 -66.230 1.00 73.00 94 ALA A N 1
ATOM 755 C CA . ALA A 1 94 ? 12.659 1.786 -67.102 1.00 73.00 94 ALA A CA 1
ATOM 756 C C . ALA A 1 94 ? 12.031 0.450 -66.659 1.00 73.00 94 ALA A C 1
ATOM 758 O O . ALA A 1 94 ? 10.880 0.187 -66.996 1.00 73.00 94 ALA A O 1
ATOM 759 N N . ASN A 1 95 ? 12.755 -0.370 -65.884 1.00 78.19 95 ASN A N 1
ATOM 760 C CA . ASN A 1 95 ? 12.314 -1.700 -65.451 1.00 78.19 95 ASN A CA 1
ATOM 761 C C . ASN A 1 95 ? 12.345 -1.817 -63.913 1.00 78.19 95 ASN A C 1
ATOM 763 O O . ASN A 1 95 ? 13.231 -2.460 -63.344 1.00 78.19 95 ASN A O 1
ATOM 767 N N . PRO A 1 96 ? 11.386 -1.207 -63.198 1.00 75.25 96 PRO A N 1
ATOM 768 C CA . PRO A 1 96 ? 11.380 -1.193 -61.734 1.00 75.25 96 PRO A CA 1
ATOM 769 C C . PRO A 1 96 ? 11.032 -2.537 -61.073 1.00 75.25 96 PRO A C 1
ATOM 771 O O . PRO A 1 96 ? 11.241 -2.682 -59.874 1.00 75.25 96 PRO A O 1
ATOM 774 N N . LEU A 1 97 ? 10.479 -3.502 -61.819 1.00 79.38 97 LEU A N 1
ATOM 775 C CA . LEU A 1 97 ? 9.923 -4.752 -61.276 1.00 79.38 97 LEU A CA 1
ATOM 776 C C . LEU A 1 97 ? 10.870 -5.963 -61.379 1.00 79.38 97 LEU A C 1
ATOM 778 O O . LEU A 1 97 ? 10.516 -7.043 -60.911 1.00 79.38 97 LEU A O 1
ATOM 782 N N . ASP A 1 98 ? 12.070 -5.794 -61.948 1.00 81.44 98 ASP A N 1
ATOM 783 C CA . ASP A 1 98 ? 13.072 -6.869 -62.075 1.00 81.44 98 ASP A CA 1
ATOM 784 C C . ASP A 1 98 ? 13.703 -7.253 -60.716 1.00 81.44 98 ASP A C 1
ATOM 786 O O . ASP A 1 98 ? 14.276 -8.334 -60.568 1.00 81.44 98 ASP A O 1
ATOM 790 N N . SER A 1 99 ? 13.590 -6.381 -59.706 1.00 78.62 99 SER A N 1
ATOM 791 C CA . SER A 1 99 ? 14.081 -6.580 -58.338 1.00 78.62 99 SER A CA 1
ATOM 792 C C . SER A 1 99 ? 13.009 -6.176 -57.323 1.00 78.62 99 SER A C 1
ATOM 794 O O . SER A 1 99 ? 12.254 -5.234 -57.553 1.00 78.62 99 SER A O 1
ATOM 796 N N . ILE A 1 100 ? 12.964 -6.846 -56.167 1.00 82.25 100 ILE A N 1
ATOM 797 C CA . ILE A 1 100 ? 12.076 -6.492 -55.044 1.00 82.25 100 ILE A CA 1
ATOM 798 C C . ILE A 1 100 ? 12.716 -5.340 -54.252 1.00 82.25 100 ILE A C 1
ATOM 800 O O . ILE A 1 100 ? 13.064 -5.483 -53.081 1.00 82.25 100 ILE A O 1
ATOM 804 N N . ASP A 1 101 ? 12.936 -4.209 -54.919 1.00 78.06 101 ASP A N 1
ATOM 805 C CA . ASP A 1 101 ? 13.511 -3.007 -54.323 1.00 78.06 101 ASP A CA 1
ATOM 806 C C . ASP A 1 101 ? 12.518 -1.836 -54.447 1.00 78.06 101 ASP A C 1
ATOM 808 O O . ASP A 1 101 ? 12.206 -1.420 -55.568 1.00 78.06 101 ASP A O 1
ATOM 812 N N . PRO A 1 102 ? 11.995 -1.285 -53.332 1.00 77.75 102 PRO A N 1
ATOM 813 C CA . PRO A 1 102 ? 11.105 -0.125 -53.383 1.00 77.75 102 PRO A CA 1
ATOM 814 C C . PRO A 1 102 ? 11.771 1.103 -54.020 1.00 77.75 102 PRO A C 1
ATOM 816 O O . PRO A 1 102 ? 11.072 1.939 -54.598 1.00 77.75 102 PRO A O 1
ATOM 819 N N . ASP A 1 103 ? 13.104 1.200 -53.966 1.00 77.00 103 ASP A N 1
ATOM 820 C CA . ASP A 1 103 ? 13.839 2.293 -54.593 1.00 77.00 103 ASP A CA 1
ATOM 821 C C . ASP A 1 103 ? 13.790 2.210 -56.124 1.00 77.00 103 ASP A C 1
ATOM 823 O O . ASP A 1 103 ? 13.704 3.238 -56.793 1.00 77.00 103 ASP A O 1
ATOM 827 N N . ALA A 1 104 ? 13.753 1.005 -56.702 1.00 79.25 104 ALA A N 1
ATOM 828 C CA . ALA A 1 104 ? 13.620 0.833 -58.147 1.00 79.25 104 ALA A CA 1
ATOM 829 C C . ALA A 1 104 ? 12.273 1.380 -58.660 1.00 79.25 104 ALA A C 1
ATOM 831 O O . ALA A 1 104 ? 12.236 2.078 -59.675 1.00 79.25 104 ALA A O 1
ATOM 832 N N . VAL A 1 105 ? 11.183 1.149 -57.916 1.00 79.75 105 VAL A N 1
ATOM 833 C CA . VAL A 1 105 ? 9.837 1.680 -58.213 1.00 79.75 105 VAL A CA 1
ATOM 834 C C . VAL A 1 105 ? 9.798 3.205 -58.097 1.00 79.75 105 VAL A C 1
ATOM 836 O O . VAL A 1 105 ? 9.268 3.882 -58.978 1.00 79.75 105 VAL A O 1
ATOM 839 N N . ALA A 1 106 ? 10.410 3.764 -57.053 1.00 73.19 106 ALA A N 1
ATOM 840 C CA . ALA A 1 106 ? 10.465 5.208 -56.843 1.00 73.19 106 ALA A CA 1
ATOM 841 C C . ALA A 1 106 ? 11.431 5.940 -57.805 1.00 73.19 106 ALA A C 1
ATOM 843 O O . ALA A 1 106 ? 11.294 7.142 -58.024 1.00 73.19 106 ALA A O 1
ATOM 844 N N . GLN A 1 107 ? 12.395 5.241 -58.414 1.00 74.94 107 GLN A N 1
ATOM 845 C CA . GLN A 1 107 ? 13.239 5.776 -59.495 1.00 74.94 107 GLN A CA 1
ATOM 846 C C . GLN A 1 107 ? 12.520 5.821 -60.849 1.00 74.94 107 GLN A C 1
ATOM 848 O O . GLN A 1 107 ? 12.832 6.683 -61.677 1.00 74.94 107 GLN A O 1
ATOM 853 N N . ASN A 1 108 ? 11.575 4.905 -61.077 1.00 79.38 108 ASN A N 1
ATOM 854 C CA . ASN A 1 108 ? 10.704 4.940 -62.249 1.00 79.38 108 ASN A CA 1
ATOM 855 C C . ASN A 1 108 ? 9.700 6.099 -62.154 1.00 79.38 108 ASN A C 1
ATOM 857 O O . ASN A 1 108 ? 9.580 6.875 -63.100 1.00 79.38 108 ASN A O 1
ATOM 861 N N . ASP A 1 109 ? 9.062 6.275 -60.990 1.00 73.81 109 ASP A N 1
ATOM 862 C CA . ASP A 1 109 ? 8.244 7.454 -60.687 1.00 73.81 109 ASP A CA 1
ATOM 863 C C . ASP A 1 109 ? 8.800 8.254 -59.488 1.00 73.81 109 ASP A C 1
ATOM 865 O O . ASP A 1 109 ? 8.487 7.960 -58.325 1.00 73.81 109 ASP A O 1
ATOM 869 N N . PRO A 1 110 ? 9.571 9.331 -59.754 1.00 68.81 110 PRO A N 1
ATOM 870 C CA . PRO A 1 110 ? 10.121 10.208 -58.721 1.00 68.81 110 PRO A CA 1
ATOM 871 C C . PRO A 1 110 ? 9.078 10.904 -57.831 1.00 68.81 110 PRO A C 1
ATOM 873 O O . PRO A 1 110 ? 9.451 11.540 -56.838 1.00 68.81 110 PRO A O 1
ATOM 876 N N . SER A 1 111 ? 7.782 10.843 -58.162 1.00 67.88 111 SER A N 1
ATOM 877 C CA . SER A 1 111 ? 6.708 11.372 -57.317 1.00 67.88 111 SER A CA 1
ATOM 878 C C . SER A 1 111 ? 6.674 10.688 -55.942 1.00 67.88 111 SER A C 1
ATOM 880 O O . SER A 1 111 ? 6.477 11.361 -54.924 1.00 67.88 111 SER A O 1
ATOM 882 N N . HIS A 1 112 ? 6.984 9.388 -55.885 1.00 69.38 112 HIS A N 1
ATOM 883 C CA . HIS A 1 112 ? 6.994 8.601 -54.654 1.00 69.38 112 HIS A CA 1
ATOM 884 C C . HIS A 1 112 ? 8.016 9.124 -53.638 1.00 69.38 112 HIS A C 1
ATOM 886 O O . HIS A 1 112 ? 7.677 9.322 -52.468 1.00 69.38 112 HIS A O 1
ATOM 892 N N . TYR A 1 113 ? 9.236 9.449 -54.083 1.00 66.31 113 TYR A N 1
ATOM 893 C CA . TYR A 1 113 ? 10.250 10.049 -53.213 1.00 66.31 113 TYR A CA 1
ATOM 894 C C . TYR A 1 113 ? 9.831 11.422 -52.697 1.00 66.31 113 TYR A C 1
ATOM 896 O O . TYR A 1 113 ? 10.050 11.736 -51.527 1.00 66.31 113 TYR A O 1
ATOM 904 N N . LYS A 1 114 ? 9.209 12.246 -53.546 1.00 65.62 114 LYS A N 1
ATOM 905 C CA . LYS A 1 114 ? 8.764 13.592 -53.161 1.00 65.62 114 LYS A CA 1
ATOM 906 C C . LYS A 1 114 ? 7.701 13.533 -52.068 1.00 65.62 114 LYS A C 1
ATOM 908 O O . LYS A 1 114 ? 7.805 14.268 -51.094 1.00 65.62 114 LYS A O 1
ATOM 913 N N . VAL A 1 115 ? 6.714 12.647 -52.201 1.00 68.31 115 VAL A N 1
ATOM 914 C CA . VAL A 1 115 ? 5.642 12.497 -51.205 1.00 68.31 115 VAL A CA 1
ATOM 915 C C . VAL A 1 115 ? 6.191 11.938 -49.891 1.00 68.31 115 VAL A C 1
ATOM 917 O O . VAL A 1 115 ? 5.910 12.498 -48.833 1.00 68.31 115 VAL A O 1
ATOM 920 N N . ALA A 1 116 ? 7.017 10.888 -49.948 1.00 66.50 116 ALA A N 1
ATOM 921 C CA . ALA A 1 116 ? 7.575 10.260 -48.751 1.00 66.50 116 ALA A CA 1
ATOM 922 C C . ALA A 1 116 ? 8.481 11.220 -47.962 1.00 66.50 116 ALA A C 1
ATOM 924 O O . ALA A 1 116 ? 8.268 11.444 -46.771 1.00 66.50 116 ALA A O 1
ATOM 925 N N . THR A 1 117 ? 9.445 11.852 -48.640 1.00 68.06 117 THR A N 1
ATOM 926 C CA . THR A 1 117 ? 10.400 12.766 -47.990 1.00 68.06 117 THR A CA 1
ATOM 927 C C . THR A 1 117 ? 9.724 14.010 -47.422 1.00 68.06 117 THR A C 1
ATOM 929 O O . THR A 1 117 ? 10.068 14.447 -46.324 1.00 68.06 117 THR A O 1
ATOM 932 N N . LEU A 1 118 ? 8.737 14.567 -48.130 1.00 70.31 118 LEU A N 1
ATOM 933 C CA . LEU A 1 118 ? 8.006 15.746 -47.676 1.00 70.31 118 LEU A CA 1
ATOM 934 C C . LEU A 1 118 ? 7.189 15.451 -46.415 1.00 70.31 118 LEU A C 1
ATOM 936 O O . LEU A 1 118 ? 7.265 16.210 -45.451 1.00 70.31 118 LEU A O 1
ATOM 940 N N . VAL A 1 119 ? 6.424 14.357 -46.401 1.00 72.50 119 VAL A N 1
ATOM 941 C CA . VAL A 1 119 ? 5.570 14.004 -45.257 1.00 72.50 119 VAL A CA 1
ATOM 942 C C . VAL A 1 119 ? 6.416 13.699 -44.019 1.00 72.50 119 VAL A C 1
ATOM 944 O O . VAL A 1 119 ? 6.120 14.208 -42.939 1.00 72.50 119 VAL A O 1
ATOM 947 N N . GLU A 1 120 ? 7.506 12.943 -44.166 1.00 74.38 120 GLU A N 1
ATOM 948 C CA . GLU A 1 120 ? 8.420 12.659 -43.054 1.00 74.38 120 GLU A CA 1
ATOM 949 C C . GLU A 1 120 ? 9.094 13.924 -42.511 1.00 74.38 120 GLU A C 1
ATOM 951 O O . GLU A 1 120 ? 9.203 14.102 -41.295 1.00 74.38 120 GLU A O 1
ATOM 956 N N . MET A 1 121 ? 9.510 14.840 -43.388 1.00 78.38 121 MET A N 1
ATOM 957 C CA . MET A 1 121 ? 10.095 16.115 -42.974 1.00 78.38 121 MET A CA 1
ATOM 958 C C . MET A 1 121 ? 9.094 16.961 -42.172 1.00 78.38 121 MET A C 1
ATOM 960 O O . MET A 1 121 ? 9.449 17.507 -41.130 1.00 78.38 121 MET A O 1
ATOM 964 N N . LEU A 1 122 ? 7.835 17.048 -42.615 1.00 80.69 122 LEU A N 1
ATOM 965 C CA . LEU A 1 122 ? 6.803 17.827 -41.922 1.00 80.69 122 LEU A CA 1
ATOM 966 C C . LEU A 1 122 ? 6.463 17.234 -40.547 1.00 80.69 122 LEU A C 1
ATOM 968 O O . LEU A 1 122 ? 6.340 17.975 -39.573 1.00 80.69 122 LEU A O 1
ATOM 972 N N . ILE A 1 123 ? 6.361 15.904 -40.447 1.00 83.06 123 ILE A N 1
ATOM 973 C CA . ILE A 1 123 ? 6.101 15.215 -39.174 1.00 83.06 123 ILE A CA 1
ATOM 974 C C . ILE A 1 123 ? 7.270 15.402 -38.207 1.00 83.06 123 ILE A C 1
ATOM 976 O O . ILE A 1 123 ? 7.053 15.755 -37.052 1.00 83.06 123 ILE A O 1
ATOM 980 N N . THR A 1 124 ? 8.506 15.201 -38.667 1.00 82.75 124 THR A N 1
ATOM 981 C CA . THR A 1 124 ? 9.694 15.334 -37.808 1.00 82.75 124 THR A CA 1
ATOM 982 C C . THR A 1 124 ? 9.873 16.758 -37.296 1.00 82.75 124 THR A C 1
ATOM 984 O O . THR A 1 124 ? 10.194 16.941 -36.122 1.00 82.75 124 THR A O 1
ATOM 987 N N . GLN A 1 125 ? 9.602 17.762 -38.132 1.00 84.38 125 GLN A N 1
ATOM 988 C CA . GLN A 1 125 ? 9.610 19.159 -37.708 1.00 84.38 125 GLN A CA 1
ATOM 989 C C . GLN A 1 125 ? 8.500 19.442 -36.684 1.00 84.38 125 GLN A C 1
ATOM 991 O O . GLN A 1 125 ? 8.763 20.061 -35.654 1.00 84.38 125 GLN A O 1
ATOM 996 N N . GLY A 1 126 ? 7.288 18.928 -36.915 1.00 88.31 126 GLY A N 1
ATOM 997 C CA . GLY A 1 126 ? 6.187 19.018 -35.956 1.00 88.31 126 GLY A CA 1
ATOM 998 C C . GLY A 1 126 ? 6.516 18.373 -34.606 1.00 88.31 126 GLY A C 1
ATOM 999 O O . GLY A 1 126 ? 6.264 18.979 -33.566 1.00 88.31 126 GLY A O 1
ATOM 1000 N N . ASP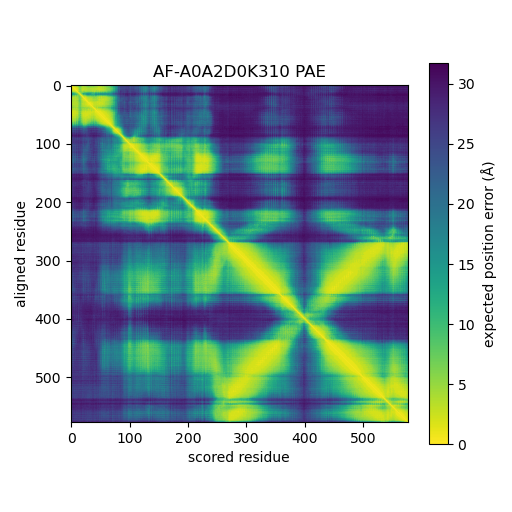 A 1 127 ? 7.125 17.182 -34.601 1.00 91.31 127 ASP A N 1
ATOM 1001 C CA . ASP A 1 127 ? 7.522 16.462 -33.381 1.00 91.31 127 ASP A CA 1
ATOM 1002 C C . ASP A 1 127 ? 8.632 17.215 -32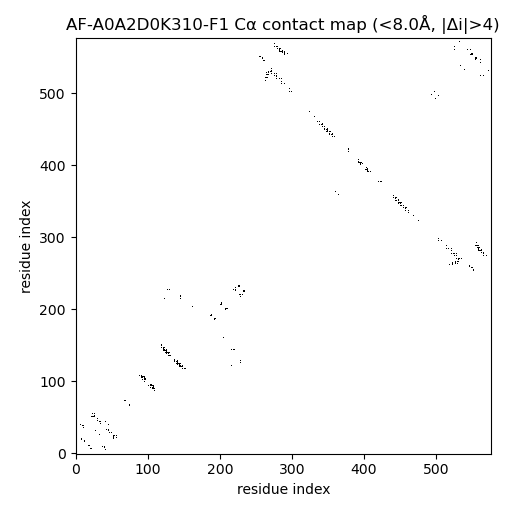.622 1.00 91.31 127 ASP A C 1
ATOM 1004 O O . ASP A 1 127 ? 8.634 17.237 -31.389 1.00 91.31 127 ASP A O 1
ATOM 1008 N N . MET A 1 128 ? 9.567 17.854 -33.338 1.00 87.56 128 MET A N 1
ATOM 1009 C CA . MET A 1 128 ? 10.595 18.705 -32.731 1.00 87.56 128 MET A CA 1
ATOM 1010 C C . MET A 1 128 ? 9.976 19.910 -32.019 1.00 87.56 128 MET A C 1
ATOM 1012 O O . MET A 1 128 ? 10.257 20.104 -30.839 1.00 87.56 128 MET A O 1
ATOM 1016 N N . CYS A 1 129 ? 9.100 20.661 -32.696 1.00 90.25 129 CYS A N 1
ATOM 1017 C CA . CYS A 1 129 ? 8.392 21.797 -32.100 1.00 90.25 129 CYS A CA 1
ATOM 1018 C C . CYS A 1 129 ? 7.500 21.359 -30.923 1.00 90.25 129 CYS A C 1
ATOM 1020 O O . CYS A 1 129 ? 7.440 22.039 -29.903 1.00 90.25 129 CYS A O 1
ATOM 1022 N N . TYR A 1 130 ? 6.855 20.187 -31.007 1.00 93.38 130 TYR A N 1
ATOM 1023 C CA . TYR A 1 130 ? 6.027 19.659 -29.914 1.00 93.38 130 TYR A CA 1
ATOM 1024 C C . TYR A 1 130 ? 6.857 19.465 -28.638 1.00 93.38 130 TYR A C 1
ATOM 1026 O O . TYR A 1 130 ? 6.447 19.878 -27.555 1.00 93.38 130 TYR A O 1
ATOM 1034 N N . ARG A 1 131 ? 8.050 18.868 -28.754 1.00 92.69 131 ARG A N 1
ATOM 1035 C CA . ARG A 1 131 ? 8.918 18.557 -27.605 1.00 92.69 131 ARG A CA 1
ATOM 1036 C C . ARG A 1 131 ? 9.447 19.787 -26.866 1.00 92.69 131 ARG A C 1
ATOM 1038 O O . ARG A 1 131 ? 9.887 19.638 -25.731 1.00 92.69 131 ARG A O 1
ATOM 1045 N N . GLU A 1 132 ? 9.396 20.976 -27.466 1.00 91.88 132 GLU A N 1
ATOM 1046 C CA . GLU A 1 132 ? 9.772 22.224 -26.789 1.00 91.88 132 GLU A CA 1
ATOM 1047 C C . GLU A 1 132 ? 8.739 22.659 -25.733 1.00 91.88 132 GLU A C 1
ATOM 1049 O O . GLU A 1 132 ? 9.099 23.379 -24.805 1.00 91.88 132 GLU A O 1
ATOM 1054 N N . LEU A 1 133 ? 7.479 22.204 -25.840 1.00 90.81 133 LEU A N 1
ATOM 1055 C CA . LEU A 1 133 ? 6.390 22.423 -24.869 1.00 90.81 133 LEU A CA 1
ATOM 1056 C C . LEU A 1 133 ? 6.120 23.898 -24.498 1.00 90.81 133 LEU A C 1
ATOM 1058 O O . LEU A 1 133 ? 5.499 24.186 -23.474 1.00 90.81 133 LEU A O 1
ATOM 1062 N N . THR A 1 134 ? 6.543 24.848 -25.336 1.00 91.44 134 THR A N 1
ATOM 1063 C CA . THR A 1 134 ? 6.169 26.263 -25.211 1.00 91.44 134 THR A CA 1
ATOM 1064 C C . THR A 1 134 ? 4.882 26.537 -25.988 1.00 91.44 134 THR A C 1
ATOM 1066 O O . THR A 1 134 ? 4.600 25.879 -26.987 1.00 91.44 134 THR A O 1
ATOM 1069 N N . SER A 1 135 ? 4.087 27.521 -25.555 1.00 89.50 135 SER A N 1
ATOM 1070 C CA . SER A 1 135 ? 2.826 27.875 -26.232 1.00 89.50 135 SER A CA 1
ATOM 1071 C C . SER A 1 135 ? 3.027 28.148 -27.729 1.00 89.50 135 SER A C 1
ATOM 1073 O O . SER A 1 135 ? 2.266 27.658 -28.564 1.00 89.50 135 SER A O 1
ATOM 1075 N N . ASP A 1 136 ? 4.080 28.887 -28.079 1.00 90.12 136 ASP A N 1
ATOM 1076 C CA . ASP A 1 136 ? 4.374 29.245 -29.467 1.00 90.12 136 ASP A CA 1
ATOM 1077 C C . ASP A 1 136 ? 4.836 28.030 -30.280 1.00 90.12 136 ASP A C 1
ATOM 1079 O O . ASP A 1 136 ? 4.339 27.816 -31.386 1.00 90.12 136 ASP A O 1
ATOM 1083 N N . ALA A 1 137 ? 5.690 27.171 -29.713 1.00 88.94 137 ALA A N 1
ATOM 1084 C CA . ALA A 1 137 ? 6.144 25.957 -30.386 1.00 88.94 137 ALA A CA 1
ATOM 1085 C C . ALA A 1 137 ? 5.025 24.913 -30.552 1.00 88.94 137 ALA A C 1
ATOM 1087 O O . ALA A 1 137 ? 4.987 24.216 -31.563 1.00 88.94 137 ALA A O 1
ATOM 1088 N N . LEU A 1 138 ? 4.062 24.824 -29.625 1.00 91.69 138 LEU A N 1
ATOM 1089 C CA . LEU A 1 138 ? 2.882 23.959 -29.777 1.00 91.69 138 LEU A CA 1
ATOM 1090 C C . LEU A 1 138 ? 1.951 24.457 -30.892 1.00 91.69 138 LEU A C 1
ATOM 1092 O O . LEU A 1 138 ? 1.410 23.653 -31.658 1.00 91.69 138 LEU A O 1
ATOM 1096 N N . ASN A 1 139 ? 1.797 25.777 -31.026 1.00 89.75 139 ASN A N 1
ATOM 1097 C CA . ASN A 1 139 ? 1.084 26.372 -32.156 1.00 89.75 139 ASN A CA 1
ATOM 1098 C C . ASN A 1 139 ? 1.818 26.104 -33.478 1.00 89.75 139 ASN A C 1
ATOM 1100 O O . ASN A 1 139 ? 1.180 25.756 -34.472 1.00 89.75 139 ASN A O 1
ATOM 1104 N N . GLU A 1 140 ? 3.148 26.196 -33.485 1.00 88.44 140 GLU A N 1
ATOM 1105 C CA . GLU A 1 140 ? 3.968 25.867 -34.651 1.00 88.44 140 GLU A CA 1
ATOM 1106 C C . GLU A 1 140 ? 3.860 24.378 -35.023 1.00 88.44 140 GLU A C 1
ATOM 1108 O O . GLU A 1 140 ? 3.611 24.038 -36.180 1.00 88.44 140 GLU A O 1
ATOM 1113 N N . ALA A 1 141 ? 3.942 23.480 -34.039 1.00 90.81 141 ALA A N 1
ATOM 1114 C CA . ALA A 1 141 ? 3.756 22.045 -34.228 1.00 90.81 141 ALA A CA 1
ATOM 1115 C C . ALA A 1 141 ? 2.389 21.741 -34.856 1.00 90.81 141 ALA A C 1
ATOM 1117 O O . ALA A 1 141 ? 2.297 20.972 -35.814 1.00 90.81 141 ALA A O 1
ATOM 1118 N N . LYS A 1 142 ? 1.324 22.399 -34.376 1.00 90.56 142 LYS A N 1
ATOM 1119 C CA . LYS A 1 142 ? -0.025 22.275 -34.946 1.00 90.56 142 LYS A CA 1
ATOM 1120 C C . LYS A 1 142 ? -0.054 22.639 -36.429 1.00 90.56 142 LYS A C 1
ATOM 1122 O O . LYS A 1 142 ? -0.667 21.920 -37.216 1.00 90.56 142 LYS A O 1
ATOM 1127 N N . ILE A 1 143 ? 0.605 23.733 -36.807 1.00 87.25 143 ILE A N 1
ATOM 1128 C CA . ILE A 1 143 ? 0.692 24.188 -38.198 1.00 87.25 143 ILE A CA 1
ATOM 1129 C C . ILE A 1 143 ? 1.411 23.141 -39.059 1.00 87.25 143 ILE A C 1
ATOM 1131 O O . ILE A 1 143 ? 0.900 22.775 -40.118 1.00 87.25 143 ILE A O 1
ATOM 1135 N N . TRP A 1 144 ? 2.535 22.594 -38.585 1.00 86.81 144 TRP A N 1
ATOM 1136 C CA . TRP A 1 144 ? 3.274 21.541 -39.289 1.00 86.81 144 TRP A CA 1
ATOM 1137 C C . TRP A 1 144 ? 2.436 20.279 -39.523 1.00 86.81 144 TRP A C 1
ATOM 1139 O O . TRP A 1 144 ? 2.410 19.760 -40.641 1.00 86.81 144 TRP A O 1
ATOM 1149 N N . TYR A 1 145 ? 1.686 19.820 -38.518 1.00 88.44 145 TYR A N 1
ATOM 1150 C CA . TYR A 1 145 ? 0.807 18.657 -38.676 1.00 88.44 145 TYR A CA 1
ATOM 1151 C C . TYR A 1 145 ? -0.378 18.922 -39.605 1.00 88.44 145 TYR A C 1
ATOM 1153 O O . TYR A 1 145 ? -0.751 18.041 -40.377 1.00 88.44 145 TYR A O 1
ATOM 1161 N N . ILE A 1 146 ? -0.960 20.124 -39.572 1.00 85.44 146 ILE A N 1
ATOM 1162 C CA . ILE A 1 146 ? -2.027 20.506 -40.507 1.00 85.44 146 ILE A CA 1
ATOM 1163 C C . ILE A 1 146 ? -1.487 20.535 -41.940 1.00 85.44 146 ILE A C 1
ATOM 1165 O O . ILE A 1 146 ? -2.135 20.003 -42.836 1.00 85.44 146 ILE A O 1
ATOM 1169 N N . PHE A 1 147 ? -0.281 21.065 -42.166 1.00 81.69 147 PHE A N 1
ATOM 1170 C CA . PHE A 1 147 ? 0.345 21.019 -43.489 1.00 81.69 147 PHE A CA 1
ATOM 1171 C C . PHE A 1 147 ? 0.657 19.596 -43.948 1.00 81.69 147 PHE A C 1
ATOM 1173 O O . PHE A 1 147 ? 0.447 19.288 -45.120 1.00 81.69 147 PHE A O 1
ATOM 1180 N N . ALA A 1 148 ? 1.108 18.719 -43.048 1.00 80.31 148 ALA A N 1
ATOM 1181 C CA . ALA A 1 148 ? 1.294 17.305 -43.363 1.00 80.31 148 ALA A CA 1
ATOM 1182 C C . ALA A 1 148 ? -0.032 16.646 -43.784 1.00 80.31 148 ALA A C 1
ATOM 1184 O O . ALA A 1 148 ? -0.066 15.927 -44.780 1.00 80.31 148 ALA A O 1
ATOM 1185 N N . LEU A 1 149 ? -1.135 16.948 -43.088 1.00 78.69 149 LEU A N 1
ATOM 1186 C CA . LEU A 1 149 ? -2.470 16.473 -43.466 1.00 78.69 149 LEU A CA 1
ATOM 1187 C C . LEU A 1 149 ? -2.937 17.030 -44.816 1.00 78.69 149 LEU A C 1
ATOM 1189 O O . LEU A 1 149 ? -3.469 16.283 -45.631 1.00 78.69 149 LEU A O 1
ATOM 1193 N N . GLU A 1 150 ? -2.733 18.322 -45.082 1.00 76.12 150 GLU A N 1
ATOM 1194 C CA . GLU A 1 150 ? -3.095 18.928 -46.369 1.00 76.12 150 GLU A CA 1
ATOM 1195 C C . GLU A 1 150 ? -2.285 18.342 -47.533 1.00 76.12 150 GLU A C 1
ATOM 1197 O O . GLU A 1 150 ? -2.835 18.126 -48.616 1.00 76.12 150 GLU A O 1
ATOM 1202 N N . ALA A 1 151 ? -0.995 18.063 -47.314 1.00 72.31 151 ALA A N 1
ATOM 1203 C CA . ALA A 1 151 ? -0.112 17.444 -48.301 1.00 72.31 151 ALA A CA 1
ATOM 1204 C C . ALA A 1 151 ? -0.523 16.001 -48.633 1.00 72.31 151 ALA A C 1
ATOM 1206 O O . ALA A 1 151 ? -0.371 15.572 -49.774 1.00 72.31 151 ALA A O 1
ATOM 1207 N N . MET A 1 152 ? -1.089 15.270 -47.668 1.00 68.00 152 MET A N 1
ATOM 1208 C CA . MET A 1 152 ? -1.587 13.901 -47.853 1.00 68.00 152 MET A CA 1
ATOM 1209 C C . MET A 1 152 ? -2.960 13.822 -48.549 1.00 68.00 152 MET A C 1
ATOM 1211 O O . MET A 1 152 ? -3.472 12.723 -48.756 1.00 68.00 152 MET A O 1
ATOM 1215 N N . SER A 1 153 ? -3.514 14.960 -48.991 1.00 58.25 153 SER A N 1
ATOM 1216 C CA . SER A 1 153 ? -4.876 15.133 -49.516 1.00 58.25 153 SER A CA 1
ATOM 1217 C C . SER A 1 153 ? -5.977 14.920 -48.467 1.00 58.25 153 SER A C 1
ATOM 1219 O O . SER A 1 153 ? -5.785 14.293 -47.428 1.00 58.25 153 SER A O 1
ATOM 1221 N N . LYS A 1 154 ? -7.151 15.514 -48.718 1.00 57.22 154 LYS A N 1
ATOM 1222 C CA . LYS A 1 154 ? -8.314 15.445 -47.823 1.00 57.22 154 LYS A CA 1
ATOM 1223 C C . LYS A 1 154 ? -8.695 13.979 -47.637 1.00 57.22 154 LYS A C 1
ATOM 1225 O O . LYS A 1 154 ? -8.835 13.299 -48.649 1.00 57.22 154 LYS A O 1
ATOM 1230 N N . GLU A 1 155 ? -8.865 13.540 -46.384 1.00 55.16 155 GLU A N 1
ATOM 1231 C CA . GLU A 1 155 ? -9.292 12.177 -46.036 1.00 55.16 155 GLU A CA 1
ATOM 1232 C C . GLU A 1 155 ? -10.308 11.683 -47.071 1.00 55.16 155 GLU A C 1
ATOM 1234 O O . GLU A 1 155 ? -11.403 12.249 -47.199 1.00 55.16 155 GLU A O 1
ATOM 1239 N N . SER A 1 156 ? -9.913 10.692 -47.877 1.00 52.81 156 SER A N 1
ATOM 1240 C CA . SER A 1 156 ? -10.851 10.036 -48.774 1.00 52.81 156 SER A CA 1
ATOM 1241 C C . SER A 1 156 ? -11.905 9.436 -47.865 1.00 52.81 156 SER A C 1
ATOM 1243 O O . SER A 1 156 ? -11.580 8.580 -47.045 1.00 52.81 156 SER A O 1
ATOM 1245 N N . LYS A 1 157 ? -13.144 9.935 -47.950 1.00 56.09 157 LYS A N 1
ATOM 1246 C CA . LYS A 1 157 ? -14.260 9.304 -47.253 1.00 56.09 157 LYS A CA 1
ATOM 1247 C C . LYS A 1 157 ? -14.230 7.843 -47.663 1.00 56.09 157 LYS A C 1
ATOM 1249 O O . LYS A 1 157 ? -14.326 7.573 -48.863 1.00 56.09 157 LYS A O 1
ATOM 1254 N N . ASP A 1 158 ? -14.063 6.951 -46.691 1.00 53.88 158 ASP A N 1
ATOM 1255 C CA . ASP A 1 158 ? -14.219 5.527 -46.932 1.00 53.88 158 ASP A CA 1
ATOM 1256 C C . ASP A 1 158 ? -15.556 5.368 -47.639 1.00 53.88 158 ASP A C 1
ATOM 1258 O O . ASP A 1 158 ? -16.622 5.676 -47.096 1.00 53.88 158 ASP A O 1
ATOM 1262 N N . SER A 1 159 ? -15.488 4.983 -48.907 1.00 53.16 159 SER A N 1
ATOM 1263 C CA . SER A 1 159 ? -16.675 4.613 -49.648 1.00 53.16 159 SER A CA 1
ATOM 1264 C C . SER A 1 159 ? -17.027 3.232 -49.120 1.00 53.16 159 SER A C 1
ATOM 1266 O O . SER A 1 159 ? -16.696 2.229 -49.737 1.00 53.16 159 SER A O 1
ATOM 1268 N N . GLY A 1 160 ? -17.643 3.174 -47.933 1.00 53.19 160 GLY A N 1
ATOM 1269 C CA . GLY A 1 160 ? -18.109 1.933 -47.300 1.00 53.19 160 GLY A CA 1
ATOM 1270 C C . GLY A 1 160 ? -19.118 1.152 -48.155 1.00 53.19 160 GLY A C 1
ATOM 1271 O O . GLY A 1 160 ? -19.550 0.077 -47.762 1.00 53.19 160 GLY A O 1
ATOM 1272 N N . GLU A 1 161 ? -19.464 1.684 -49.329 1.00 52.75 161 GLU A N 1
ATOM 1273 C CA . GLU A 1 161 ? -20.365 1.134 -50.339 1.00 52.75 161 GLU A CA 1
ATOM 1274 C C . GLU A 1 161 ? -19.665 0.915 -51.700 1.00 52.75 161 GLU A C 1
ATOM 1276 O O . GLU A 1 161 ? -20.279 1.039 -52.758 1.00 52.75 161 GLU A O 1
ATOM 1281 N N . ALA A 1 162 ? -18.365 0.612 -51.729 1.00 53.75 162 ALA A N 1
ATOM 1282 C CA . ALA A 1 162 ? -17.698 0.225 -52.973 1.00 53.75 162 ALA A CA 1
ATOM 1283 C C . ALA A 1 162 ? -17.991 -1.250 -53.323 1.00 53.75 162 ALA A C 1
ATOM 1285 O O . ALA A 1 162 ? -17.221 -2.120 -52.948 1.00 53.75 162 ALA A O 1
ATOM 1286 N N . LEU A 1 163 ? -19.113 -1.517 -54.013 1.00 56.28 163 LEU A N 1
ATOM 1287 C CA . LEU A 1 163 ? -19.357 -2.580 -55.026 1.00 56.28 163 LEU A CA 1
ATOM 1288 C C . LEU A 1 163 ? -18.667 -3.970 -54.878 1.00 56.28 163 LEU A C 1
ATOM 1290 O O . LEU A 1 163 ? -18.423 -4.642 -55.880 1.00 56.28 163 LEU A O 1
ATOM 1294 N N . TRP A 1 164 ? -18.348 -4.443 -53.673 1.00 61.91 164 TRP A N 1
ATOM 1295 C CA . TRP A 1 164 ? -17.760 -5.766 -53.447 1.00 61.91 164 TRP A CA 1
ATOM 1296 C C . TRP A 1 164 ? -18.866 -6.805 -53.228 1.00 61.91 164 TRP A C 1
ATOM 1298 O O . TRP A 1 164 ? -19.419 -6.921 -52.136 1.00 61.91 164 TRP A O 1
ATOM 1308 N N . ASN A 1 165 ? -19.192 -7.573 -54.271 1.00 61.06 165 ASN A N 1
ATOM 1309 C CA . ASN A 1 165 ? -20.305 -8.536 -54.268 1.00 61.06 165 ASN A CA 1
ATOM 1310 C C . ASN A 1 165 ? -20.006 -9.875 -53.561 1.00 61.06 165 ASN A C 1
ATOM 1312 O O . ASN A 1 165 ? -20.817 -10.789 -53.660 1.00 61.06 165 ASN A O 1
ATOM 1316 N N . VAL A 1 166 ? -18.877 -10.000 -52.849 1.00 65.94 166 VAL A N 1
ATOM 1317 C CA . VAL A 1 166 ? -18.416 -11.251 -52.207 1.00 65.94 166 VAL A CA 1
ATOM 1318 C C . VAL A 1 166 ? -18.510 -12.454 -53.174 1.00 65.94 166 VAL A C 1
ATOM 1320 O O . VAL A 1 166 ? -19.312 -13.361 -52.952 1.00 65.94 166 VAL A O 1
ATOM 1323 N N . PRO A 1 167 ? -17.739 -12.459 -54.281 1.00 75.50 167 PRO A N 1
ATOM 1324 C CA . PRO A 1 167 ? -17.763 -13.562 -55.246 1.00 75.50 167 PRO A CA 1
ATOM 1325 C C . PRO A 1 167 ? -17.224 -14.870 -54.643 1.00 75.50 167 PRO A C 1
ATOM 1327 O O . PRO A 1 167 ? -16.477 -14.856 -53.658 1.00 75.50 167 PRO A O 1
ATOM 1330 N N . ALA A 1 168 ? -17.576 -16.008 -55.248 1.00 76.06 168 ALA A N 1
ATOM 1331 C CA . ALA A 1 168 ? -16.951 -17.288 -54.916 1.00 76.06 168 ALA A CA 1
ATOM 1332 C C . ALA A 1 168 ? -15.457 -17.267 -55.296 1.00 76.06 168 ALA A C 1
ATOM 1334 O O . ALA A 1 168 ? -15.070 -16.618 -56.266 1.00 76.06 168 ALA A O 1
ATOM 1335 N N . LEU A 1 169 ? -14.605 -17.983 -54.547 1.00 76.94 169 LEU A N 1
ATOM 1336 C CA . LEU A 1 169 ? -13.148 -17.969 -54.769 1.00 76.94 169 LEU A CA 1
ATOM 1337 C C . LEU A 1 169 ? -12.760 -18.434 -56.183 1.00 76.94 169 LEU A C 1
ATOM 1339 O O . LEU A 1 169 ? -11.780 -17.940 -56.726 1.00 76.94 169 LEU A O 1
ATOM 1343 N N . GLU A 1 170 ? -13.536 -19.349 -56.767 1.00 75.81 170 GLU A N 1
ATOM 1344 C CA . GLU A 1 170 ? -13.327 -19.851 -58.131 1.00 75.81 170 GLU A CA 1
ATOM 1345 C C . GLU A 1 170 ? -13.541 -18.737 -59.170 1.00 75.81 170 GLU A C 1
ATOM 1347 O O . GLU A 1 170 ? -12.644 -18.469 -59.958 1.00 75.81 170 GLU A O 1
ATOM 1352 N N . GLU A 1 171 ? -14.646 -17.991 -59.075 1.00 70.06 171 GLU A N 1
ATOM 1353 C CA . GLU A 1 171 ? -14.960 -16.855 -59.961 1.00 70.06 171 GLU A CA 1
ATOM 1354 C C . GLU A 1 171 ? -14.002 -15.663 -59.763 1.00 70.06 171 GLU A C 1
ATOM 1356 O O . GLU A 1 171 ? -13.757 -14.874 -60.674 1.00 70.06 171 GLU A O 1
ATOM 1361 N N . ALA A 1 172 ? -13.454 -15.502 -58.554 1.00 68.06 172 ALA A N 1
ATOM 1362 C CA . ALA A 1 172 ? -12.501 -14.439 -58.237 1.00 68.06 172 ALA A CA 1
ATOM 1363 C C . ALA A 1 172 ? -11.066 -14.745 -58.706 1.00 68.06 172 ALA A C 1
ATOM 1365 O O . ALA A 1 172 ? -10.278 -13.816 -58.891 1.00 68.06 172 ALA A O 1
ATOM 1366 N N . ALA A 1 173 ? -10.718 -16.027 -58.863 1.00 73.69 173 ALA A N 1
ATOM 1367 C CA . ALA A 1 173 ? -9.388 -16.493 -59.257 1.00 73.69 173 ALA A CA 1
ATOM 1368 C C . ALA A 1 173 ? -9.283 -16.855 -60.751 1.00 73.69 173 ALA A C 1
ATOM 1370 O O . ALA A 1 173 ? -8.241 -17.357 -61.175 1.00 73.69 173 ALA A O 1
ATOM 1371 N N . ASP A 1 174 ? -10.330 -16.596 -61.542 1.00 79.56 174 ASP A N 1
ATOM 1372 C CA . ASP A 1 174 ? -10.365 -16.904 -62.971 1.00 79.56 174 ASP A CA 1
ATOM 1373 C C . ASP A 1 174 ? -9.231 -16.203 -63.745 1.00 79.56 174 ASP A C 1
ATOM 1375 O O . ASP A 1 174 ? -9.146 -14.972 -63.829 1.00 79.56 174 ASP A O 1
ATOM 1379 N N . GLU A 1 175 ? -8.371 -17.007 -64.381 1.00 75.69 175 GLU A N 1
ATOM 1380 C CA . GLU A 1 175 ? -7.250 -16.528 -65.202 1.00 75.69 175 GLU A CA 1
ATOM 1381 C C . GLU A 1 175 ? -7.732 -15.715 -66.416 1.00 75.69 175 GLU A C 1
ATOM 1383 O O . GLU A 1 175 ? -7.066 -14.770 -66.845 1.00 75.69 175 GLU A O 1
ATOM 1388 N N . GLU A 1 176 ? -8.923 -16.025 -66.939 1.00 76.12 176 GLU A N 1
ATOM 1389 C CA . GLU A 1 176 ? -9.543 -15.288 -68.045 1.00 76.12 176 GLU A CA 1
ATOM 1390 C C . GLU A 1 176 ? -9.856 -13.837 -67.654 1.00 76.12 176 GLU A C 1
ATOM 1392 O O . GLU A 1 176 ? -9.603 -12.913 -68.431 1.00 76.12 176 GLU A O 1
ATOM 1397 N N . LEU A 1 177 ? -10.329 -13.614 -66.423 1.00 72.06 177 LEU A N 1
ATOM 1398 C CA . LEU A 1 177 ? -10.636 -12.284 -65.895 1.00 72.06 177 LEU A CA 1
ATOM 1399 C C . LEU A 1 177 ? -9.350 -11.466 -65.714 1.00 72.06 177 LEU A C 1
ATOM 1401 O O . LEU A 1 177 ? -9.292 -10.301 -66.118 1.00 72.06 177 LEU A O 1
ATOM 1405 N N . LEU A 1 178 ? -8.284 -12.089 -65.199 1.00 72.38 178 LEU A N 1
ATOM 1406 C CA . LEU A 1 178 ? -6.965 -11.459 -65.079 1.00 72.38 178 LEU A CA 1
ATOM 1407 C C . LEU A 1 178 ? -6.393 -11.054 -66.444 1.00 72.38 178 LEU A C 1
ATOM 1409 O O . LEU A 1 178 ? -5.887 -9.939 -66.588 1.00 72.38 178 LEU A O 1
ATOM 1413 N N . MET A 1 179 ? -6.521 -11.906 -67.462 1.00 73.44 179 MET A N 1
ATOM 1414 C CA . MET A 1 179 ? -6.066 -11.602 -68.823 1.00 73.44 179 MET A CA 1
ATOM 1415 C C . MET A 1 179 ? -6.885 -10.478 -69.476 1.00 73.44 179 MET A C 1
ATOM 1417 O O . MET A 1 179 ? -6.320 -9.597 -70.132 1.00 73.44 179 MET A O 1
ATOM 1421 N N . ILE A 1 180 ? -8.204 -10.442 -69.262 1.00 76.06 180 ILE A N 1
ATOM 1422 C CA . ILE A 1 180 ? -9.068 -9.334 -69.708 1.00 76.06 180 ILE A CA 1
ATOM 1423 C C . ILE A 1 180 ? -8.648 -8.023 -69.033 1.00 76.06 180 ILE A C 1
ATOM 1425 O O . ILE A 1 180 ? -8.543 -6.984 -69.683 1.00 76.06 180 ILE A O 1
ATOM 1429 N N . MET A 1 181 ? -8.345 -8.064 -67.737 1.00 69.69 181 MET A N 1
ATOM 1430 C CA . MET A 1 181 ? -7.912 -6.883 -66.999 1.00 69.69 181 MET A CA 1
ATOM 1431 C C . MET A 1 181 ? -6.533 -6.388 -67.463 1.00 69.69 181 MET A C 1
ATOM 1433 O O . MET A 1 181 ? -6.355 -5.193 -67.692 1.00 69.69 181 MET A O 1
ATOM 1437 N N . GLN A 1 182 ? -5.568 -7.288 -67.674 1.00 73.31 182 GLN A N 1
ATOM 1438 C CA . GLN A 1 182 ? -4.235 -6.943 -68.185 1.00 73.31 182 GLN A CA 1
ATOM 1439 C C . GLN A 1 182 ? -4.287 -6.370 -69.606 1.00 73.31 182 GLN A C 1
ATOM 1441 O O . GLN A 1 182 ? -3.615 -5.380 -69.906 1.00 73.31 182 GLN A O 1
ATOM 1446 N N . THR A 1 183 ? -5.114 -6.948 -70.480 1.00 74.75 183 TH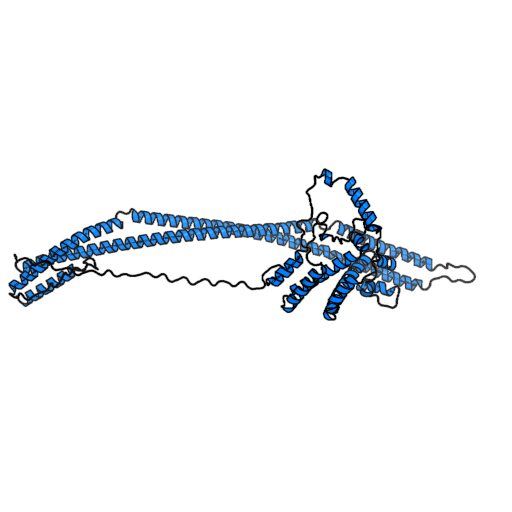R A N 1
ATOM 1447 C CA . THR A 1 183 ? -5.304 -6.427 -71.840 1.00 74.75 183 THR A CA 1
ATOM 1448 C C . THR A 1 183 ? -5.971 -5.052 -71.822 1.00 74.75 183 THR A C 1
ATOM 1450 O O . THR A 1 183 ? -5.485 -4.153 -72.510 1.00 74.75 183 THR A O 1
ATOM 1453 N N . ALA A 1 184 ? -6.979 -4.830 -70.973 1.00 71.50 184 ALA A N 1
ATOM 1454 C CA . ALA A 1 184 ? -7.598 -3.518 -70.779 1.00 71.50 184 ALA A CA 1
ATOM 1455 C C . ALA A 1 184 ? -6.604 -2.463 -70.249 1.00 71.50 184 ALA A C 1
ATOM 1457 O O . ALA A 1 184 ? -6.565 -1.345 -70.762 1.00 71.50 184 ALA A O 1
ATOM 1458 N N . LEU A 1 185 ? -5.744 -2.817 -69.285 1.00 71.19 185 LEU A N 1
ATOM 1459 C CA . LEU A 1 185 ? -4.678 -1.934 -68.788 1.00 71.19 185 LEU A CA 1
ATOM 1460 C C . LEU A 1 185 ? -3.661 -1.589 -69.887 1.00 71.19 185 LEU A C 1
ATOM 1462 O O . LEU A 1 185 ? -3.283 -0.429 -70.032 1.00 71.19 185 LEU A O 1
ATOM 1466 N N . SER A 1 186 ? -3.278 -2.563 -70.719 1.00 72.38 186 SER A N 1
ATOM 1467 C CA . SER A 1 186 ? -2.357 -2.336 -71.844 1.00 72.38 186 SER A CA 1
ATOM 1468 C C . SER A 1 186 ? -2.945 -1.449 -72.955 1.00 72.38 186 SER A C 1
ATOM 1470 O O . SER A 1 186 ? -2.202 -0.789 -73.681 1.00 72.38 186 SER A O 1
ATOM 1472 N N . GLN A 1 187 ? -4.275 -1.430 -73.103 1.00 71.69 187 GLN A N 1
ATOM 1473 C CA . GLN A 1 187 ? -4.994 -0.553 -74.035 1.00 71.69 187 GLN A CA 1
ATOM 1474 C C . GLN A 1 187 ? -5.141 0.873 -73.484 1.00 71.69 187 GLN A C 1
ATOM 1476 O O . GLN A 1 187 ? -5.072 1.838 -74.246 1.00 71.69 187 GLN A O 1
ATOM 1481 N N . LEU A 1 188 ? -5.297 1.011 -72.162 1.00 68.50 188 LEU A N 1
ATOM 1482 C CA . LEU A 1 188 ? -5.301 2.302 -71.470 1.00 68.50 188 LEU A CA 1
ATOM 1483 C C . LEU A 1 188 ? -3.934 2.996 -71.554 1.00 68.50 188 LEU A C 1
ATOM 1485 O O . LEU A 1 188 ? -3.884 4.185 -71.856 1.00 68.50 188 LEU A O 1
ATOM 1489 N N . ASP A 1 189 ? -2.841 2.252 -71.371 1.00 66.88 189 ASP A N 1
ATOM 1490 C CA . ASP A 1 189 ? -1.466 2.775 -71.450 1.00 66.88 189 ASP A CA 1
ATOM 1491 C C . ASP A 1 189 ? -1.111 3.307 -72.855 1.00 66.88 189 ASP A C 1
ATOM 1493 O O . ASP A 1 189 ? -0.427 4.315 -73.016 1.00 66.88 189 ASP A O 1
ATOM 1497 N N . LYS A 1 190 ? -1.676 2.691 -73.904 1.00 72.56 190 LYS A N 1
ATOM 1498 C CA . LYS A 1 190 ? -1.535 3.138 -75.304 1.00 72.56 190 LYS A CA 1
ATOM 1499 C C . LYS A 1 190 ? -2.432 4.330 -75.674 1.00 72.56 190 LYS A C 1
ATOM 1501 O O . LYS A 1 190 ? -2.324 4.839 -76.788 1.00 72.56 190 LYS A O 1
ATOM 1506 N N . GLY A 1 191 ? -3.297 4.791 -74.764 1.00 60.31 191 GLY A N 1
ATOM 1507 C CA . GLY A 1 191 ? -4.121 5.994 -74.929 1.00 60.31 191 GLY A CA 1
ATOM 1508 C C . GLY A 1 191 ? -5.372 5.840 -75.806 1.00 60.31 191 GLY A C 1
ATOM 1509 O O . GLY A 1 191 ? -5.960 6.848 -76.198 1.00 60.31 191 GLY A O 1
ATOM 1510 N N . GLU A 1 192 ? -5.810 4.616 -76.117 1.00 57.97 192 GLU A N 1
ATOM 1511 C CA . GLU A 1 192 ? -6.932 4.367 -77.044 1.00 57.97 192 GLU A CA 1
ATOM 1512 C C . GLU A 1 192 ? -8.325 4.438 -76.376 1.00 57.97 192 GLU A C 1
ATOM 1514 O O . GLU A 1 192 ? -9.339 4.534 -77.068 1.00 57.97 192 GLU A O 1
ATOM 1519 N N . ILE A 1 193 ? -8.402 4.463 -75.037 1.00 55.91 193 ILE A N 1
ATOM 1520 C CA . ILE A 1 193 ? -9.660 4.554 -74.273 1.00 55.91 193 ILE A CA 1
ATOM 1521 C C . ILE A 1 193 ? -9.567 5.702 -73.257 1.00 55.91 193 ILE A C 1
ATOM 1523 O O . ILE A 1 193 ? -8.788 5.656 -72.311 1.00 55.91 193 ILE A O 1
ATOM 1527 N N . SER A 1 194 ? -10.402 6.736 -73.411 1.00 50.59 194 SER A N 1
ATOM 1528 C CA . SER A 1 194 ? -10.535 7.826 -72.430 1.00 50.59 194 SER A CA 1
ATOM 1529 C C . SER A 1 194 ? -11.494 7.441 -71.299 1.00 50.59 194 SER A C 1
ATOM 1531 O O . SER A 1 194 ? -12.637 7.899 -71.251 1.00 50.59 194 SER A O 1
ATOM 1533 N N . SER A 1 195 ? -11.040 6.605 -70.366 1.00 49.44 195 SER A N 1
ATOM 1534 C CA . SER A 1 195 ? -11.660 6.541 -69.039 1.00 49.44 195 SER A CA 1
ATOM 1535 C C . SER A 1 195 ? -11.276 7.807 -68.267 1.00 49.44 195 SER A C 1
ATOM 1537 O O . SER A 1 195 ? -10.101 8.078 -68.047 1.00 49.44 195 SER A O 1
ATOM 1539 N N . ARG A 1 196 ? -12.267 8.621 -67.887 1.00 45.00 196 ARG A N 1
ATOM 1540 C CA . ARG A 1 196 ? -12.079 9.917 -67.203 1.00 45.00 196 ARG A CA 1
ATOM 1541 C C . ARG A 1 196 ? -12.053 9.794 -65.672 1.00 45.00 196 ARG A C 1
ATOM 1543 O O . ARG A 1 196 ? -12.158 10.808 -64.987 1.00 45.00 196 ARG A O 1
ATOM 1550 N N . GLN A 1 197 ? -11.993 8.577 -65.130 1.00 51.22 197 GLN A N 1
ATOM 1551 C CA . GLN A 1 197 ? -11.939 8.352 -63.686 1.00 51.22 197 GLN A CA 1
ATOM 1552 C C . GLN A 1 197 ? -10.484 8.259 -63.230 1.00 51.22 197 GLN A C 1
ATOM 1554 O O . GLN A 1 197 ? -9.820 7.245 -63.412 1.00 51.22 197 GLN A O 1
ATOM 1559 N N . GLU A 1 198 ? -9.999 9.341 -62.623 1.00 44.66 198 GLU A N 1
ATOM 1560 C CA . GLU A 1 198 ? -8.770 9.333 -61.834 1.00 44.66 198 GLU A CA 1
ATOM 1561 C C . GLU A 1 198 ? -8.980 8.418 -60.617 1.00 44.66 198 GLU A C 1
ATOM 1563 O O . GLU A 1 198 ? -9.628 8.793 -59.640 1.00 44.66 198 GLU A O 1
ATOM 1568 N N . CYS A 1 199 ? -8.475 7.188 -60.683 1.00 48.78 199 CYS A N 1
ATOM 1569 C CA . CYS A 1 199 ? -8.486 6.267 -59.552 1.00 48.78 199 CYS A CA 1
ATOM 1570 C C . CYS A 1 199 ? -7.194 6.444 -58.741 1.00 48.78 199 CYS A C 1
ATOM 1572 O O . CYS A 1 199 ? -6.109 6.106 -59.202 1.00 48.78 199 CYS A O 1
ATOM 1574 N N . THR A 1 200 ? -7.291 6.968 -57.519 1.00 49.84 200 THR A N 1
ATOM 1575 C CA . THR A 1 200 ? -6.184 6.967 -56.544 1.00 49.84 200 THR A CA 1
ATOM 1576 C C . THR A 1 200 ? -6.101 5.606 -55.841 1.00 49.84 200 THR A C 1
ATOM 1578 O O . THR A 1 200 ? -7.120 4.928 -55.713 1.00 49.84 200 THR A O 1
ATOM 1581 N N . ALA A 1 201 ? -4.941 5.214 -55.303 1.00 49.78 201 ALA A N 1
ATOM 1582 C CA . ALA A 1 201 ? -4.783 3.965 -54.537 1.00 49.78 201 ALA A CA 1
ATOM 1583 C C . ALA A 1 201 ? -5.833 3.793 -53.412 1.00 49.78 201 ALA A C 1
ATOM 1585 O O . ALA A 1 201 ? -6.345 2.699 -53.209 1.00 49.78 201 ALA A O 1
ATOM 1586 N N . ASN A 1 202 ? -6.248 4.887 -52.757 1.00 49.03 202 ASN A N 1
ATOM 1587 C CA . ASN A 1 202 ? -7.293 4.877 -51.719 1.00 49.03 202 ASN A CA 1
ATOM 1588 C C . ASN A 1 202 ? -8.732 4.751 -52.266 1.00 49.03 202 ASN A C 1
ATOM 1590 O O . ASN A 1 202 ? -9.657 4.512 -51.499 1.00 49.03 202 ASN A O 1
ATOM 1594 N N . SER A 1 203 ? -8.937 4.932 -53.575 1.00 52.16 203 SER A N 1
ATOM 1595 C CA . SER A 1 203 ? -10.222 4.685 -54.255 1.00 52.16 203 SER A CA 1
ATOM 1596 C C . SER A 1 203 ? -10.357 3.242 -54.757 1.00 52.16 203 SER A C 1
ATOM 1598 O O . SER A 1 203 ? -11.459 2.798 -55.061 1.00 52.16 203 SER A O 1
ATOM 1600 N N . GLN A 1 204 ? -9.246 2.498 -54.809 1.00 55.34 204 GLN A N 1
ATOM 1601 C CA . GLN A 1 204 ? -9.196 1.080 -55.164 1.00 55.34 204 GLN A CA 1
ATOM 1602 C C . GLN A 1 204 ? -9.192 0.213 -53.896 1.00 55.34 204 GLN A C 1
ATOM 1604 O O . GLN A 1 204 ? -8.302 -0.611 -53.691 1.00 55.34 204 GLN A O 1
ATOM 1609 N N . THR A 1 205 ? -10.208 0.387 -53.045 1.00 50.38 205 THR A N 1
ATOM 1610 C CA . THR A 1 205 ? -10.377 -0.346 -51.773 1.00 50.38 205 THR A CA 1
ATOM 1611 C C . THR A 1 205 ? -10.457 -1.868 -51.938 1.00 50.38 205 THR A C 1
ATOM 1613 O O . THR A 1 205 ? -10.202 -2.596 -50.985 1.00 50.38 205 THR A O 1
ATOM 1616 N N . ASN A 1 206 ? -10.767 -2.353 -53.146 1.00 49.81 206 ASN A N 1
ATOM 1617 C CA . ASN A 1 206 ? -10.786 -3.781 -53.485 1.00 49.81 206 ASN A CA 1
ATOM 1618 C C . ASN A 1 206 ? -9.379 -4.389 -53.670 1.00 49.81 206 ASN A C 1
ATOM 1620 O O . ASN A 1 206 ? -9.232 -5.599 -53.547 1.00 49.81 206 ASN A O 1
ATOM 1624 N N . LEU A 1 207 ? -8.359 -3.575 -53.977 1.00 48.69 207 LEU A N 1
ATOM 1625 C CA . LEU A 1 207 ? -6.970 -4.016 -54.200 1.00 48.69 207 LEU A CA 1
ATOM 1626 C C . LEU A 1 207 ? -6.013 -3.553 -53.094 1.00 48.69 207 LEU A C 1
ATOM 1628 O O . LEU A 1 207 ? -5.056 -4.258 -52.779 1.00 48.69 207 LEU A O 1
ATOM 1632 N N . PHE A 1 208 ? -6.264 -2.387 -52.493 1.00 47.38 208 PHE A N 1
ATOM 1633 C CA . PHE A 1 208 ? -5.408 -1.811 -51.462 1.00 47.38 208 PHE A CA 1
ATOM 1634 C C . PHE A 1 208 ? -6.231 -1.345 -50.263 1.00 47.38 208 PHE A C 1
ATOM 1636 O O . PHE A 1 208 ? -7.229 -0.641 -50.404 1.00 47.38 208 PHE A O 1
ATOM 1643 N N . LEU A 1 209 ? -5.771 -1.692 -49.059 1.00 51.31 209 LEU A N 1
ATOM 1644 C CA . LEU A 1 209 ? -6.284 -1.084 -47.835 1.00 51.31 209 LEU A CA 1
ATOM 1645 C C . LEU A 1 209 ? -5.929 0.412 -47.845 1.00 51.31 209 LEU A C 1
ATOM 1647 O O . LEU A 1 209 ? -4.752 0.737 -48.052 1.00 51.31 209 LEU A O 1
ATOM 1651 N N . PRO A 1 210 ? -6.889 1.322 -47.595 1.00 54.31 210 PRO A N 1
ATOM 1652 C CA . PRO A 1 210 ? -6.586 2.739 -47.472 1.00 54.31 210 PRO A CA 1
ATOM 1653 C C . PRO A 1 210 ? -5.587 2.922 -46.326 1.00 54.31 210 PRO A C 1
ATOM 1655 O O . PRO A 1 210 ? -5.854 2.614 -45.161 1.00 54.31 210 PRO A O 1
ATOM 1658 N N . LYS A 1 211 ? -4.375 3.366 -46.669 1.00 55.16 211 LYS A N 1
ATOM 1659 C CA . LYS A 1 211 ? -3.280 3.489 -45.707 1.00 55.16 211 LYS A CA 1
ATOM 1660 C C . LYS A 1 211 ? -3.385 4.840 -45.010 1.00 55.16 211 LYS A C 1
ATOM 1662 O O . LYS A 1 211 ? -2.804 5.831 -45.445 1.00 55.16 211 LYS A O 1
ATOM 1667 N N . PHE A 1 212 ? -4.144 4.880 -43.921 1.00 59.62 212 PHE A N 1
ATOM 1668 C CA . PHE A 1 212 ? -4.200 6.042 -43.037 1.00 59.62 212 PHE A CA 1
ATOM 1669 C C . PHE A 1 212 ? -2.943 6.122 -42.168 1.00 59.62 212 PHE A C 1
ATOM 1671 O O . PHE A 1 212 ? -2.410 5.096 -41.744 1.00 59.62 212 PHE A O 1
ATOM 1678 N N . ASN A 1 213 ? -2.476 7.338 -41.866 1.00 66.62 213 ASN A N 1
ATOM 1679 C CA . ASN A 1 213 ? -1.398 7.540 -40.900 1.00 66.62 213 ASN A CA 1
ATOM 1680 C C . ASN A 1 213 ? -1.995 7.923 -39.528 1.00 66.62 213 ASN A C 1
ATOM 1682 O O . ASN A 1 213 ? -2.256 9.106 -39.290 1.00 66.62 213 ASN A O 1
ATOM 1686 N N . PRO A 1 214 ? -2.238 6.959 -38.615 1.00 72.38 214 PRO A N 1
ATOM 1687 C CA . PRO A 1 214 ? -2.883 7.223 -37.324 1.00 72.38 214 PRO A CA 1
ATOM 1688 C C . PRO A 1 214 ? -2.064 8.165 -36.429 1.00 72.38 214 PRO A C 1
ATOM 1690 O O . PRO A 1 214 ? -2.618 8.818 -35.545 1.00 72.38 214 PRO A O 1
ATOM 1693 N N . THR A 1 215 ? -0.758 8.280 -36.690 1.00 80.69 215 THR A N 1
ATOM 1694 C CA . THR A 1 215 ? 0.171 9.090 -35.896 1.00 80.69 215 THR A CA 1
ATOM 1695 C C . THR A 1 215 ? -0.191 10.578 -35.923 1.00 80.69 215 THR A C 1
ATOM 1697 O O . THR A 1 215 ? -0.320 11.187 -34.866 1.00 80.69 215 THR A O 1
ATOM 1700 N N . LEU A 1 216 ? -0.459 11.163 -37.096 1.00 84.12 216 LEU A N 1
ATOM 1701 C CA . LEU A 1 216 ? -0.806 12.585 -37.240 1.00 84.12 216 LEU A CA 1
ATOM 1702 C C . LEU A 1 216 ? -2.095 12.952 -36.496 1.00 84.12 216 LEU A C 1
ATOM 1704 O O . LEU A 1 216 ? -2.170 13.986 -35.829 1.00 84.12 216 LEU A O 1
ATOM 1708 N N . ARG A 1 217 ? -3.106 12.082 -36.573 1.00 84.94 217 ARG A N 1
ATOM 1709 C CA . ARG A 1 217 ? -4.380 12.275 -35.874 1.00 84.94 217 ARG A CA 1
ATOM 1710 C C . ARG A 1 217 ? -4.197 12.214 -34.361 1.00 84.94 217 ARG A C 1
ATOM 1712 O O . ARG A 1 217 ? -4.760 13.048 -33.658 1.00 84.94 217 ARG A O 1
ATOM 1719 N N . GLN A 1 218 ? -3.379 11.281 -33.872 1.00 90.25 218 GLN A N 1
ATOM 1720 C CA . GLN A 1 218 ? -3.012 11.200 -32.459 1.00 90.25 218 GLN A CA 1
ATOM 1721 C C . GLN A 1 218 ? -2.253 12.456 -32.002 1.00 90.25 218 GLN A C 1
ATOM 1723 O O . GLN A 1 218 ? -2.579 13.013 -30.959 1.00 90.25 218 GLN A O 1
ATOM 1728 N N . ARG A 1 219 ? -1.297 12.963 -32.794 1.00 90.62 219 ARG A N 1
ATOM 1729 C CA . ARG A 1 219 ? -0.555 14.197 -32.471 1.00 90.62 219 ARG A CA 1
ATOM 1730 C C . ARG A 1 219 ? -1.472 15.414 -32.375 1.00 90.62 219 ARG A C 1
ATOM 1732 O O . ARG A 1 219 ? -1.388 16.168 -31.410 1.00 90.62 219 ARG A O 1
ATOM 1739 N N . LEU A 1 220 ? -2.385 15.585 -33.329 1.00 91.31 220 LEU A N 1
ATOM 1740 C CA . LEU A 1 220 ? -3.366 16.672 -33.289 1.00 91.31 220 LEU A CA 1
ATOM 1741 C C . LEU A 1 220 ? -4.372 16.511 -32.149 1.00 91.31 220 LEU A C 1
ATOM 1743 O O . LEU A 1 220 ? -4.753 17.503 -31.534 1.00 91.31 220 LEU A O 1
ATOM 1747 N N . PHE A 1 221 ? -4.790 15.282 -31.844 1.00 93.94 221 PHE A N 1
ATOM 1748 C CA . PHE A 1 221 ? -5.620 15.003 -30.677 1.00 93.94 221 PHE A CA 1
ATOM 1749 C C . PHE A 1 221 ? -4.907 15.431 -29.392 1.00 93.94 221 PHE A C 1
ATOM 1751 O O . PHE A 1 221 ? -5.486 16.182 -28.610 1.00 93.94 221 PHE A O 1
ATOM 1758 N N . ASN A 1 222 ? -3.645 15.035 -29.213 1.00 95.38 222 ASN A N 1
ATOM 1759 C CA . ASN A 1 222 ? -2.852 15.401 -28.044 1.00 95.38 222 ASN A CA 1
ATOM 1760 C C . ASN A 1 222 ? -2.708 16.929 -27.909 1.00 95.38 222 ASN A C 1
ATOM 1762 O O . ASN A 1 222 ? -2.934 17.459 -26.820 1.00 95.38 222 ASN A O 1
ATOM 1766 N N . LEU A 1 223 ? -2.453 17.649 -29.014 1.00 92.81 223 LEU A N 1
ATOM 1767 C CA . LEU A 1 223 ? -2.386 19.119 -29.020 1.00 92.81 223 LEU A CA 1
ATOM 1768 C C . LEU A 1 223 ? -3.708 19.770 -28.606 1.00 92.81 223 LEU A C 1
ATOM 1770 O O . LEU A 1 223 ? -3.709 20.775 -27.902 1.00 92.81 223 LEU A O 1
ATOM 1774 N N . HIS A 1 224 ? -4.840 19.215 -29.042 1.00 94.19 224 HIS A N 1
ATOM 1775 C CA . HIS A 1 224 ? -6.155 19.749 -28.687 1.00 94.19 224 HIS A CA 1
ATOM 1776 C C . HIS A 1 224 ? -6.535 19.505 -27.222 1.00 94.19 224 HIS A C 1
ATOM 1778 O O . HIS A 1 224 ? -7.304 20.288 -26.671 1.00 94.19 224 HIS A O 1
ATOM 1784 N N . HIS A 1 225 ? -6.003 18.454 -26.593 1.00 93.88 225 HIS A N 1
ATOM 1785 C CA . HIS A 1 225 ? -6.369 18.039 -25.234 1.00 93.88 225 HIS A CA 1
ATOM 1786 C C . HIS A 1 225 ? -5.315 18.399 -24.176 1.00 93.88 225 HIS A C 1
ATOM 1788 O O . HIS A 1 225 ? -5.383 17.893 -23.060 1.00 93.88 225 HIS A O 1
ATOM 1794 N N . ASN A 1 226 ? -4.359 19.279 -24.501 1.00 92.12 226 ASN A N 1
ATOM 1795 C CA . ASN A 1 226 ? -3.270 19.673 -23.600 1.00 92.12 226 ASN A CA 1
ATOM 1796 C C . ASN A 1 226 ? -2.467 18.464 -23.073 1.00 92.12 226 ASN A C 1
ATOM 1798 O O . ASN A 1 226 ? -2.171 18.346 -21.880 1.00 92.12 226 ASN A O 1
ATOM 1802 N N . LEU A 1 227 ? -2.146 17.535 -23.977 1.00 95.25 227 LEU A N 1
ATOM 1803 C CA . LEU A 1 227 ? -1.334 16.354 -23.695 1.00 95.25 227 LEU A CA 1
ATOM 1804 C C . LEU A 1 227 ? 0.080 16.525 -24.270 1.00 95.25 227 LEU A C 1
ATOM 1806 O O . LEU A 1 227 ? 0.296 17.257 -25.234 1.00 95.25 227 LEU A O 1
ATOM 1810 N N . SER A 1 228 ? 1.047 15.811 -23.707 1.00 93.50 228 SER A N 1
ATOM 1811 C CA . SER A 1 228 ? 2.384 15.619 -24.264 1.00 93.50 228 SER A CA 1
ATOM 1812 C C . SER A 1 228 ? 2.321 14.819 -25.573 1.00 93.50 228 SER A C 1
ATOM 1814 O O . SER A 1 228 ? 1.310 14.191 -25.904 1.00 93.50 228 SER A O 1
ATOM 1816 N N . ILE A 1 229 ? 3.433 14.786 -26.307 1.00 92.19 229 ILE A N 1
ATOM 1817 C CA . ILE A 1 229 ? 3.596 13.956 -27.504 1.00 92.19 229 ILE A CA 1
ATOM 1818 C C . ILE A 1 229 ? 3.283 12.473 -27.221 1.00 92.19 229 ILE A C 1
ATOM 1820 O O . ILE A 1 229 ? 2.690 11.808 -28.072 1.00 92.19 229 ILE A O 1
ATOM 1824 N N . ASP A 1 230 ? 3.568 12.005 -26.000 1.00 91.94 230 ASP A N 1
ATOM 1825 C CA . ASP A 1 230 ? 3.318 10.635 -25.524 1.00 91.94 230 ASP A CA 1
ATOM 1826 C C . ASP A 1 230 ? 1.890 10.413 -24.984 1.00 91.94 230 ASP A C 1
ATOM 1828 O O . ASP A 1 230 ? 1.523 9.291 -24.647 1.00 91.94 230 ASP A O 1
ATOM 1832 N N . GLY A 1 231 ? 1.060 11.462 -24.906 1.00 91.81 231 GLY A N 1
ATOM 1833 C CA . GLY A 1 231 ? -0.324 11.390 -24.413 1.00 91.81 231 GLY A CA 1
ATOM 1834 C C . GLY A 1 231 ? -0.501 11.634 -22.909 1.00 91.81 231 GLY A C 1
ATOM 1835 O O . GLY A 1 231 ? -1.615 11.536 -22.405 1.00 91.81 231 GLY A O 1
ATOM 1836 N N . GLN A 1 232 ? 0.565 11.979 -22.183 1.00 92.19 232 GLN A N 1
ATOM 1837 C CA . GLN A 1 232 ? 0.484 12.354 -20.764 1.00 92.19 232 GLN A CA 1
ATOM 1838 C C . GLN A 1 232 ? -0.095 13.770 -20.596 1.00 92.19 232 GLN A C 1
ATOM 1840 O O . GLN A 1 232 ? 0.283 14.652 -21.363 1.00 92.19 232 GLN A O 1
ATOM 1845 N N . PRO A 1 233 ? -0.972 14.039 -19.617 1.00 92.69 233 PRO A N 1
ATOM 1846 C CA . PRO A 1 233 ? -1.522 15.379 -19.408 1.00 92.69 233 PRO A CA 1
ATOM 1847 C C . PRO A 1 233 ? -0.443 16.378 -18.964 1.00 92.69 233 PRO A C 1
ATOM 1849 O O . PRO A 1 233 ? 0.338 16.090 -18.061 1.00 92.69 233 PRO A O 1
ATOM 1852 N N . LEU A 1 234 ? -0.414 17.568 -19.579 1.00 89.69 234 LEU A N 1
ATOM 1853 C CA . LEU A 1 234 ? 0.476 18.674 -19.178 1.00 89.69 234 LEU A CA 1
ATOM 1854 C C . LEU A 1 234 ? -0.060 19.442 -17.959 1.00 89.69 234 LEU A C 1
ATOM 1856 O O . LEU A 1 234 ? 0.693 20.127 -17.270 1.00 89.69 234 LEU A O 1
ATOM 1860 N N . SER A 1 235 ? -1.364 19.346 -17.688 1.00 89.62 235 SER A N 1
ATOM 1861 C CA . SER A 1 235 ? -1.988 19.917 -16.494 1.00 89.62 235 SER A CA 1
ATOM 1862 C C . SER A 1 235 ? -1.760 19.032 -15.271 1.00 89.62 235 SER A C 1
ATOM 1864 O O . SER A 1 235 ? -1.967 17.821 -15.336 1.00 89.62 235 SER A O 1
ATOM 1866 N N . LEU A 1 236 ? -1.434 19.647 -14.134 1.00 86.25 236 LEU A N 1
ATOM 1867 C CA . LEU A 1 236 ? -1.411 18.959 -12.845 1.00 86.25 236 LEU A CA 1
ATOM 1868 C C . LEU A 1 236 ? -2.836 18.555 -12.437 1.00 86.25 236 LEU A C 1
ATOM 1870 O O . LEU A 1 236 ? -3.761 19.364 -12.527 1.00 86.25 236 LEU A O 1
ATOM 1874 N N . SER A 1 237 ? -3.009 17.317 -11.972 1.00 85.88 237 SER A N 1
ATOM 1875 C CA . SER A 1 237 ? -4.279 16.850 -11.411 1.00 85.88 237 SER A CA 1
ATOM 1876 C C . SER A 1 237 ? -4.639 17.659 -10.164 1.00 85.88 237 SER A C 1
ATOM 1878 O O . SER A 1 237 ? -3.799 17.864 -9.288 1.00 85.88 237 SER A O 1
ATOM 1880 N N . ILE A 1 238 ? -5.893 18.104 -10.065 1.00 88.38 238 ILE A N 1
ATOM 1881 C CA . ILE A 1 238 ? -6.403 18.740 -8.846 1.00 88.38 238 ILE A CA 1
ATOM 1882 C C . ILE A 1 238 ? -6.529 17.643 -7.783 1.00 88.38 238 ILE A C 1
ATOM 1884 O O . ILE A 1 238 ? -7.308 16.706 -7.954 1.00 88.38 238 ILE A O 1
ATOM 1888 N N . TYR A 1 239 ? -5.757 17.736 -6.700 1.00 85.00 239 TYR A N 1
ATOM 1889 C CA . TYR A 1 239 ? -5.916 16.849 -5.550 1.00 85.00 239 TYR A CA 1
ATOM 1890 C C . TYR A 1 239 ? -7.172 17.258 -4.779 1.00 85.00 239 TYR A C 1
ATOM 1892 O O . TYR A 1 239 ? -7.323 18.422 -4.411 1.00 85.00 239 TYR A O 1
ATOM 1900 N N . ALA A 1 240 ? -8.086 16.315 -4.555 1.00 84.25 240 ALA A N 1
ATOM 1901 C CA . ALA A 1 240 ? -9.248 16.559 -3.713 1.00 84.25 240 ALA A CA 1
ATOM 1902 C C . ALA A 1 240 ? -8.808 16.587 -2.244 1.00 84.25 240 ALA A C 1
ATOM 1904 O O . ALA A 1 240 ? -8.253 15.606 -1.746 1.00 84.25 240 ALA A O 1
ATOM 1905 N N . GLU A 1 241 ? -9.054 17.702 -1.556 1.00 84.56 241 GLU A N 1
ATOM 1906 C CA . GLU A 1 241 ? -8.874 17.766 -0.107 1.00 84.56 241 GLU A CA 1
ATOM 1907 C C . GLU A 1 241 ? -9.918 16.865 0.575 1.00 84.56 241 GLU A C 1
ATOM 1909 O O . GLU A 1 241 ? -11.102 16.916 0.214 1.00 84.56 241 GLU A O 1
ATOM 1914 N N . PRO A 1 242 ? -9.517 16.018 1.541 1.00 81.44 242 PRO A N 1
ATOM 1915 C CA . PRO A 1 242 ? -10.473 15.222 2.294 1.00 81.44 242 PRO A CA 1
ATOM 1916 C C . PRO A 1 242 ? -11.398 16.150 3.090 1.00 81.44 242 PRO A C 1
ATOM 1918 O O . PRO A 1 242 ? -10.953 17.110 3.715 1.00 81.44 242 PRO A O 1
ATOM 1921 N N . THR A 1 243 ? -12.699 15.869 3.059 1.00 85.75 243 THR A N 1
ATOM 1922 C CA . THR A 1 243 ? -13.696 16.625 3.829 1.00 85.75 243 THR A CA 1
ATOM 1923 C C . THR A 1 243 ? -13.545 16.337 5.326 1.00 85.75 243 THR A C 1
ATOM 1925 O O . THR A 1 243 ? -13.371 15.181 5.711 1.00 85.75 243 THR A O 1
ATOM 1928 N N . ASP A 1 244 ? -13.631 17.375 6.164 1.00 85.06 244 ASP A N 1
ATOM 1929 C CA . ASP A 1 244 ? -13.596 17.248 7.628 1.00 85.06 244 ASP A CA 1
ATOM 1930 C C . ASP A 1 244 ? -14.801 16.417 8.123 1.00 85.06 244 ASP A C 1
ATOM 1932 O O . ASP A 1 244 ? -15.936 16.710 7.723 1.00 85.06 244 ASP A O 1
ATOM 1936 N N . PRO A 1 245 ? -14.610 15.356 8.933 1.00 85.88 245 PRO A N 1
ATOM 1937 C CA . PRO A 1 245 ? -15.721 14.558 9.443 1.00 85.88 245 PRO A CA 1
ATOM 1938 C C . PRO A 1 245 ? -16.679 15.392 10.310 1.00 85.88 245 PRO A C 1
ATOM 1940 O O . PRO A 1 245 ? -16.269 16.085 11.239 1.00 85.88 245 PRO A O 1
ATOM 1943 N N . GLU A 1 246 ? -17.986 15.291 10.044 1.00 87.88 246 GLU A N 1
ATOM 1944 C CA . GLU A 1 246 ? -19.008 15.999 10.822 1.00 87.88 246 GLU A CA 1
ATOM 1945 C C . GLU A 1 246 ? -19.034 15.517 12.286 1.00 87.88 246 GLU A C 1
ATOM 1947 O O . GLU A 1 246 ? -19.003 14.318 12.576 1.00 87.88 246 GLU A O 1
ATOM 1952 N N . ALA A 1 247 ? -19.127 16.459 13.229 1.00 83.94 247 ALA A N 1
ATOM 1953 C CA . ALA A 1 247 ? -19.212 16.146 14.651 1.00 83.94 247 ALA A CA 1
ATOM 1954 C C . ALA A 1 247 ? -20.519 15.403 14.992 1.00 83.94 247 ALA A C 1
ATOM 1956 O O . ALA A 1 247 ? -21.620 15.910 14.758 1.00 83.94 247 ALA A O 1
ATOM 1957 N N . LEU A 1 248 ? -20.401 14.225 15.616 1.00 85.50 248 LEU A N 1
ATOM 1958 C CA . LEU A 1 248 ? -21.543 13.438 16.090 1.00 85.50 248 LEU A CA 1
ATOM 1959 C C . LEU A 1 248 ? -22.330 14.215 17.163 1.00 85.50 248 LEU A C 1
ATOM 1961 O O . LEU A 1 248 ? -21.780 14.598 18.196 1.00 85.50 248 LEU A O 1
ATOM 1965 N N . LYS A 1 249 ? -23.634 14.424 16.943 1.00 81.88 249 LYS A N 1
ATOM 1966 C CA . LYS A 1 249 ? -24.539 15.097 17.893 1.00 81.88 249 LYS A CA 1
ATOM 1967 C C . LYS A 1 249 ? -25.390 14.069 18.638 1.00 81.88 249 LYS A C 1
ATOM 1969 O O . LYS A 1 249 ? -26.068 13.261 18.011 1.00 81.88 249 LYS A O 1
ATOM 1974 N N . VAL A 1 250 ? -25.403 14.137 19.970 1.00 81.06 250 VAL A N 1
ATOM 1975 C CA . VAL A 1 250 ? -26.259 13.305 20.834 1.00 81.06 250 VAL A CA 1
ATOM 1976 C C . VAL A 1 250 ? -27.306 14.192 21.505 1.00 81.06 250 VAL A C 1
ATOM 1978 O O . VAL A 1 250 ? -26.969 15.205 22.113 1.00 81.06 250 VAL A O 1
ATOM 1981 N N . SER A 1 251 ? -28.584 13.825 21.403 1.00 75.00 251 SER A N 1
ATOM 1982 C CA . SER A 1 251 ? -29.680 14.536 22.069 1.00 75.00 251 SER A CA 1
ATOM 1983 C C . SER A 1 251 ? -29.863 14.047 23.507 1.00 75.00 251 SER A C 1
ATOM 1985 O O . SER A 1 251 ? -30.103 12.858 23.724 1.00 75.00 251 SER A O 1
ATOM 1987 N N . LEU A 1 252 ? -29.821 14.958 24.481 1.00 72.62 252 LEU A N 1
ATOM 1988 C CA . LEU A 1 252 ? -30.190 14.679 25.870 1.00 72.62 252 LEU A CA 1
ATOM 1989 C C . LEU A 1 252 ? -31.637 15.144 26.112 1.00 72.62 252 LEU A C 1
ATOM 1991 O O . LEU A 1 252 ? -31.924 16.333 25.997 1.00 72.62 252 LEU A O 1
ATOM 1995 N N . VAL A 1 253 ? -32.542 14.223 26.451 1.00 77.00 253 VAL A N 1
ATOM 1996 C CA . VAL A 1 253 ? -33.937 14.537 26.811 1.00 77.00 253 VAL A CA 1
ATOM 1997 C C . VAL A 1 253 ? -34.116 14.332 28.314 1.00 77.00 253 VAL A C 1
ATOM 1999 O O . VAL A 1 253 ? -33.759 13.280 28.840 1.00 77.00 253 VAL A O 1
ATOM 2002 N N . GLN A 1 254 ? -34.653 15.336 29.011 1.00 69.06 254 GLN A N 1
ATOM 2003 C CA . GLN A 1 254 ? -35.009 15.225 30.427 1.00 69.06 254 GLN A CA 1
ATOM 2004 C C . GLN A 1 254 ? -36.443 14.707 30.566 1.00 69.06 254 GLN A C 1
ATOM 2006 O O . GLN A 1 254 ? -37.360 15.232 29.936 1.00 69.06 254 GLN A O 1
ATOM 2011 N N . ASN A 1 255 ? -36.643 13.697 31.412 1.00 68.12 255 ASN A N 1
ATOM 2012 C CA . ASN A 1 255 ? -37.975 13.178 31.714 1.00 68.12 255 ASN A CA 1
ATOM 2013 C C . ASN A 1 255 ? -38.692 14.134 32.684 1.00 68.12 255 ASN A C 1
ATOM 2015 O O . ASN A 1 255 ? -38.252 14.296 33.823 1.00 68.12 255 ASN A O 1
ATOM 2019 N N . SER A 1 256 ? -39.798 14.748 32.258 1.00 58.19 256 SER A N 1
ATOM 2020 C CA . SER A 1 256 ? -40.703 15.508 33.130 1.00 58.19 256 SER A CA 1
ATOM 2021 C C . SER A 1 256 ? -41.837 14.611 33.627 1.00 58.19 256 SER A C 1
ATOM 2023 O O . SER A 1 256 ? -42.322 13.746 32.902 1.00 58.19 256 SER A O 1
ATOM 2025 N N . THR A 1 257 ? -42.232 14.764 34.893 1.00 62.47 257 THR A N 1
ATOM 2026 C CA . THR A 1 257 ? -43.304 13.949 35.488 1.00 62.47 257 THR A CA 1
ATOM 2027 C C . THR A 1 257 ? -44.111 14.754 36.514 1.00 62.47 257 THR A C 1
ATOM 2029 O O . THR A 1 257 ? -43.586 15.702 37.093 1.00 62.47 257 THR A O 1
ATOM 2032 N N . GLU A 1 258 ? -45.378 14.380 36.717 1.00 57.12 258 GLU A N 1
ATOM 2033 C CA . GLU A 1 258 ? -46.355 15.073 37.575 1.00 57.12 258 GLU A CA 1
ATOM 2034 C C . GLU A 1 258 ? -46.234 14.702 39.069 1.00 57.12 258 GLU A C 1
ATOM 2036 O O . GLU A 1 258 ? -45.860 13.576 39.421 1.00 57.12 258 GLU A O 1
ATOM 2041 N N . GLU A 1 259 ? -46.568 15.659 39.943 1.00 56.88 259 GLU A N 1
ATOM 2042 C CA . GLU A 1 259 ? -46.603 15.510 41.406 1.00 56.88 259 GLU A CA 1
ATOM 2043 C C . GLU A 1 259 ? -47.835 14.714 41.874 1.00 56.88 259 GLU A C 1
ATOM 2045 O O . GLU A 1 259 ? -48.926 14.831 41.313 1.00 56.88 259 GLU A O 1
ATOM 2050 N N . ARG A 1 260 ? -47.678 13.894 42.923 1.00 64.50 260 ARG A N 1
ATOM 2051 C CA . ARG A 1 260 ? -48.728 12.986 43.409 1.00 64.50 260 ARG A CA 1
ATOM 2052 C C . ARG A 1 260 ? -49.552 13.624 44.536 1.00 64.50 260 ARG A C 1
ATOM 2054 O O . ARG A 1 260 ? -49.032 14.326 45.401 1.00 64.50 260 ARG A O 1
ATOM 2061 N N . ALA A 1 261 ? -50.854 13.338 44.557 1.00 65.25 261 ALA A N 1
ATOM 2062 C CA . ALA A 1 261 ? -51.754 13.778 45.624 1.00 65.25 261 ALA A CA 1
ATOM 2063 C C . ALA A 1 261 ? -51.538 12.988 46.932 1.00 65.25 261 ALA A C 1
ATOM 2065 O O . ALA A 1 261 ? -51.233 11.794 46.908 1.00 65.25 261 ALA A O 1
ATOM 2066 N N . LEU A 1 262 ? -51.719 13.657 48.074 1.00 69.12 262 LEU A N 1
ATOM 2067 C CA . LEU A 1 262 ? -51.603 13.068 49.413 1.00 69.12 262 LEU A CA 1
ATOM 2068 C C . LEU A 1 262 ? -52.746 12.076 49.718 1.00 69.12 262 LEU A C 1
ATOM 2070 O O . LEU A 1 262 ? -53.896 12.362 49.374 1.00 69.12 262 LEU A O 1
ATOM 2074 N N . PRO A 1 263 ? -52.481 10.955 50.418 1.00 72.56 263 PRO A N 1
ATOM 2075 C CA . PRO A 1 263 ? -53.538 10.092 50.945 1.00 72.56 263 PRO A CA 1
ATOM 2076 C C . PRO A 1 263 ? -54.322 10.783 52.081 1.00 72.56 263 PRO A C 1
ATOM 2078 O O . PRO A 1 263 ? -53.771 11.594 52.825 1.00 72.56 263 PRO A O 1
ATOM 2081 N N . TYR A 1 264 ? -55.615 10.465 52.231 1.00 66.44 264 TYR A N 1
ATOM 2082 C CA . TYR A 1 264 ? -56.466 11.020 53.297 1.00 66.44 264 TYR A CA 1
ATOM 2083 C C . TYR A 1 264 ? -55.982 10.576 54.691 1.00 66.44 264 TYR A C 1
ATOM 2085 O O . TYR A 1 264 ? -55.719 9.390 54.902 1.00 66.44 264 TYR A O 1
ATOM 2093 N N . SER A 1 265 ? -55.898 11.505 55.656 1.00 61.81 265 SER A N 1
ATOM 2094 C CA . SER A 1 265 ? -55.546 11.166 57.041 1.00 61.81 265 SER A CA 1
ATOM 2095 C C . SER A 1 265 ? -56.702 10.425 57.727 1.00 61.81 265 SER A C 1
ATOM 2097 O O . SER A 1 265 ? -57.852 10.863 57.712 1.00 61.81 265 SER A O 1
ATOM 2099 N N . THR A 1 266 ? -56.415 9.256 58.301 1.00 61.75 266 THR A N 1
ATOM 2100 C CA . THR A 1 266 ? -57.391 8.456 59.058 1.00 61.75 266 THR A CA 1
ATOM 2101 C C . THR A 1 266 ? -57.318 8.760 60.553 1.00 61.75 266 THR A C 1
ATOM 2103 O O . THR A 1 266 ? -56.260 9.095 61.082 1.00 61.75 266 THR A O 1
ATOM 2106 N N . GLN A 1 267 ? -58.446 8.602 61.245 1.00 61.53 267 GLN A N 1
ATOM 2107 C CA . GLN A 1 267 ? -58.628 8.986 62.646 1.00 61.53 267 GLN A CA 1
ATOM 2108 C C . GLN A 1 267 ? -57.751 8.178 63.631 1.00 61.53 267 GLN A C 1
ATOM 2110 O O . GLN A 1 267 ? -57.483 6.993 63.437 1.00 61.53 267 GLN A O 1
ATOM 2115 N N . ARG A 1 268 ? -57.297 8.863 64.690 1.00 57.19 268 ARG A N 1
ATOM 2116 C CA . ARG A 1 268 ? -56.265 8.450 65.662 1.00 57.19 268 ARG A CA 1
ATOM 2117 C C . ARG A 1 268 ? -56.680 7.246 66.536 1.00 57.19 268 ARG A C 1
ATOM 2119 O O . ARG A 1 268 ? -57.804 7.205 67.024 1.00 57.19 268 ARG A O 1
ATOM 2126 N N . LEU A 1 269 ? -55.733 6.338 66.822 1.00 69.50 269 LEU A N 1
ATOM 2127 C CA . LEU A 1 269 ? -55.875 5.251 67.819 1.00 69.50 269 LEU A CA 1
ATOM 2128 C C . LEU A 1 269 ? -54.841 5.301 68.972 1.00 69.50 269 LEU A C 1
ATOM 2130 O O . LEU A 1 269 ? -55.076 4.690 70.009 1.00 69.50 269 LEU A O 1
ATOM 2134 N N . TYR A 1 270 ? -53.713 6.013 68.819 1.00 80.88 270 TYR A N 1
ATOM 2135 C CA . TYR A 1 270 ? -52.589 6.044 69.777 1.00 80.88 270 TYR A CA 1
ATOM 2136 C C . TYR A 1 270 ? -52.077 7.475 70.045 1.00 80.88 270 TYR A C 1
ATOM 2138 O O . TYR A 1 270 ? -52.306 8.370 69.232 1.00 80.88 270 TYR A O 1
ATOM 2146 N N . HIS A 1 271 ? -51.375 7.677 71.168 1.00 87.19 271 HIS A N 1
ATOM 2147 C CA . HIS A 1 271 ? -50.699 8.936 71.532 1.00 87.19 271 HIS A CA 1
ATOM 2148 C C . HIS A 1 271 ? -49.503 9.266 70.630 1.00 87.19 271 HIS A C 1
ATOM 2150 O O . HIS A 1 271 ? -48.907 8.356 70.043 1.00 87.19 271 HIS A O 1
ATOM 2156 N N . PHE A 1 272 ? -49.133 10.551 70.561 1.00 88.75 272 PHE A N 1
ATOM 2157 C CA . PHE A 1 272 ? -48.083 11.045 69.667 1.00 88.75 272 PHE A CA 1
ATOM 2158 C C . PHE A 1 272 ? -46.742 10.322 69.830 1.00 88.75 272 PHE A C 1
ATOM 2160 O O . PHE A 1 272 ? -46.253 9.830 68.815 1.00 88.75 272 PHE A O 1
ATOM 2167 N N . PRO A 1 273 ? -46.175 10.116 71.037 1.00 90.44 273 PRO A N 1
ATOM 2168 C CA . PRO A 1 273 ? -44.868 9.461 71.162 1.00 90.44 273 PRO A CA 1
ATOM 2169 C C . PRO A 1 273 ? -44.865 8.021 70.628 1.00 90.44 273 PRO A C 1
ATOM 2171 O O . PRO A 1 273 ? -43.930 7.585 69.961 1.00 90.44 273 PRO A O 1
ATOM 2174 N N . VAL A 1 274 ? -45.957 7.281 70.853 1.00 91.00 274 VAL A N 1
ATOM 2175 C CA . VAL A 1 274 ? -46.107 5.903 70.355 1.00 91.00 274 VAL A CA 1
ATOM 2176 C C . VAL A 1 274 ? -46.264 5.889 68.835 1.00 91.00 274 VAL A C 1
ATOM 2178 O O . VAL A 1 274 ? -45.737 5.005 68.158 1.00 91.00 274 VAL A O 1
ATOM 2181 N N . MET A 1 275 ? -47.004 6.854 68.290 1.00 90.19 275 MET A N 1
ATOM 2182 C CA . MET A 1 275 ? -47.239 6.960 66.855 1.00 90.19 275 MET A CA 1
ATOM 2183 C C . MET A 1 275 ? -45.989 7.438 66.102 1.00 90.19 275 MET A C 1
ATOM 2185 O O . MET A 1 275 ? -45.686 6.911 65.031 1.00 90.19 275 MET A O 1
ATOM 2189 N N . LEU A 1 276 ? -45.236 8.370 66.689 1.00 92.00 276 LEU A N 1
ATOM 2190 C CA . LEU A 1 276 ? -43.963 8.882 66.193 1.00 92.00 276 LEU A CA 1
ATOM 2191 C C . LEU A 1 276 ? -42.930 7.760 66.074 1.00 92.00 276 LEU A C 1
ATOM 2193 O O . LEU A 1 276 ? -42.359 7.583 65.004 1.00 92.00 276 LEU A O 1
ATOM 2197 N N . GLU A 1 277 ? -42.744 6.953 67.121 1.00 93.19 277 GLU A N 1
ATOM 2198 C CA . GLU A 1 277 ? -41.798 5.831 67.093 1.00 93.19 277 GLU A CA 1
ATOM 2199 C C . GLU A 1 277 ? -42.189 4.765 66.057 1.00 93.19 277 GLU A C 1
ATOM 2201 O O . GLU A 1 277 ? -41.339 4.203 65.363 1.00 93.19 277 GLU A O 1
ATOM 2206 N N . ARG A 1 278 ? -43.490 4.507 65.867 1.00 91.75 278 ARG A N 1
ATOM 2207 C CA . ARG A 1 278 ? -43.961 3.613 64.793 1.00 91.75 278 ARG A CA 1
ATOM 2208 C C . ARG A 1 278 ? -43.679 4.187 63.406 1.00 91.75 278 ARG A C 1
ATOM 2210 O O . ARG A 1 278 ? -43.187 3.459 62.546 1.00 91.75 278 ARG A O 1
ATOM 2217 N N . ALA A 1 279 ? -43.958 5.472 63.194 1.00 92.19 279 ALA A N 1
ATOM 2218 C CA . ALA A 1 279 ? -43.680 6.148 61.932 1.00 92.19 279 ALA A CA 1
ATOM 2219 C C . ALA A 1 279 ? -42.170 6.195 61.640 1.00 92.19 279 ALA A C 1
ATOM 2221 O O . ALA A 1 279 ? -41.767 5.884 60.525 1.00 92.19 279 ALA A O 1
ATOM 2222 N N . ARG A 1 280 ? -41.339 6.477 62.652 1.00 94.69 280 ARG A N 1
ATOM 2223 C CA . ARG A 1 280 ? -39.869 6.491 62.584 1.00 94.69 280 ARG A CA 1
ATOM 2224 C C . ARG A 1 280 ? -39.286 5.129 62.205 1.00 94.69 280 ARG A C 1
ATOM 2226 O O . ARG A 1 280 ? -38.387 5.047 61.373 1.00 94.69 280 ARG A O 1
ATOM 2233 N N . ASN A 1 281 ? -39.814 4.044 62.767 1.00 95.25 281 ASN A N 1
ATOM 2234 C CA . ASN A 1 281 ? -39.376 2.697 62.400 1.00 95.25 281 ASN A CA 1
ATOM 2235 C C . ASN A 1 281 ? -39.716 2.353 60.939 1.00 95.25 281 ASN A C 1
ATOM 2237 O O . ASN A 1 281 ? -38.887 1.772 60.238 1.00 95.25 281 ASN A O 1
ATOM 2241 N N . LEU A 1 282 ? -40.904 2.736 60.458 1.00 94.25 282 LEU A N 1
ATOM 2242 C CA . LEU A 1 282 ? -41.305 2.517 59.063 1.00 94.25 282 LEU A CA 1
ATOM 2243 C C . LEU A 1 282 ? -40.510 3.394 58.089 1.00 94.25 282 LEU A C 1
ATOM 2245 O O . LEU A 1 282 ? -40.040 2.890 57.073 1.00 94.25 282 LEU A O 1
ATOM 2249 N N . THR A 1 283 ? -40.277 4.671 58.406 1.00 94.25 283 THR A N 1
ATOM 2250 C CA . THR A 1 283 ? -39.411 5.531 57.586 1.00 94.25 283 THR A CA 1
ATOM 2251 C C . THR A 1 283 ? -37.972 5.019 57.566 1.00 94.25 283 THR A C 1
ATOM 2253 O O . THR A 1 283 ? -37.352 5.037 56.507 1.00 94.25 283 THR A O 1
ATOM 2256 N N . GLY A 1 284 ? -37.460 4.471 58.673 1.00 95.12 284 GLY A N 1
ATOM 2257 C CA . GLY A 1 284 ? -36.157 3.799 58.715 1.00 95.12 284 GLY A CA 1
ATOM 2258 C C . GLY A 1 284 ? -36.072 2.542 57.836 1.00 95.12 284 GLY A C 1
ATOM 2259 O O . GLY A 1 284 ? -35.037 2.284 57.229 1.00 95.12 284 GLY A O 1
ATOM 2260 N N . GLN A 1 285 ? -37.152 1.768 57.706 1.00 95.12 285 GLN A N 1
ATOM 2261 C CA . GLN A 1 285 ? -37.211 0.650 56.750 1.00 95.12 285 GLN A CA 1
ATOM 2262 C C . GLN A 1 285 ? -37.326 1.145 55.299 1.00 95.12 285 GLN A C 1
ATOM 2264 O O . GLN A 1 285 ? -36.728 0.571 54.390 1.00 95.12 285 GLN A O 1
ATOM 2269 N N . LEU A 1 286 ? -38.050 2.245 55.074 1.00 94.00 286 LEU A N 1
ATOM 2270 C CA . LEU A 1 286 ? -38.199 2.863 53.759 1.00 94.00 286 LEU A CA 1
ATOM 2271 C C . LEU A 1 286 ? -36.855 3.388 53.222 1.00 94.00 286 LEU A C 1
ATOM 2273 O O . LEU A 1 286 ? -36.558 3.186 52.045 1.00 94.00 286 LEU A O 1
ATOM 2277 N N . THR A 1 287 ? -36.017 4.008 54.062 1.00 94.69 287 THR A N 1
ATOM 2278 C CA . THR A 1 287 ? -34.663 4.433 53.655 1.00 94.69 287 THR A CA 1
ATOM 2279 C C . THR A 1 287 ? -33.772 3.237 53.314 1.00 94.69 287 THR A C 1
ATOM 2281 O O . THR A 1 287 ? -33.070 3.267 52.304 1.00 94.69 287 THR A O 1
ATOM 2284 N N . GLN A 1 288 ? -33.858 2.136 54.072 1.00 95.50 288 GLN A N 1
ATOM 2285 C CA . GLN A 1 288 ? -33.145 0.892 53.749 1.00 95.50 288 GLN A CA 1
ATOM 2286 C C . GLN A 1 288 ? -33.553 0.333 52.378 1.00 95.50 288 GLN A C 1
ATOM 2288 O O . GLN A 1 288 ? -32.684 -0.052 51.591 1.00 95.50 288 GLN A O 1
ATOM 2293 N N . PHE A 1 289 ? -34.851 0.341 52.047 1.00 94.62 289 PHE A N 1
ATOM 2294 C CA . PHE A 1 289 ? -35.309 -0.042 50.710 1.00 94.62 289 PHE A CA 1
ATOM 2295 C C . PHE A 1 289 ? -34.775 0.898 49.626 1.00 94.62 289 PHE A C 1
ATOM 2297 O O . PHE A 1 289 ? -34.272 0.407 48.614 1.00 94.62 289 PHE A O 1
ATOM 2304 N N . GLY A 1 290 ? -34.794 2.214 49.859 1.00 93.38 290 GLY A N 1
ATOM 2305 C CA . GLY A 1 290 ? -34.225 3.207 48.943 1.00 93.38 290 GLY A CA 1
ATOM 2306 C C . GLY A 1 290 ? -32.743 2.957 48.637 1.00 93.38 290 GLY A C 1
ATOM 2307 O O . GLY A 1 290 ? -32.361 2.891 47.469 1.00 93.38 290 GLY A O 1
ATOM 2308 N N . LEU A 1 291 ? -31.925 2.717 49.667 1.00 94.50 291 LEU A N 1
ATOM 2309 C CA . LEU A 1 291 ? -30.501 2.388 49.513 1.00 94.50 291 LEU A CA 1
ATOM 2310 C C . LEU A 1 291 ? -30.287 1.074 48.751 1.00 94.50 291 LEU A C 1
ATOM 2312 O O . LEU A 1 291 ? -29.436 0.999 47.867 1.00 94.50 291 LEU A O 1
ATOM 2316 N N . SER A 1 292 ? -31.073 0.037 49.052 1.00 93.31 292 SER A N 1
ATOM 2317 C CA . SER A 1 292 ? -30.969 -1.238 48.332 1.00 93.31 292 SER A CA 1
ATOM 2318 C C . SER A 1 292 ? -31.362 -1.115 46.853 1.00 93.31 292 SER A C 1
ATOM 2320 O O . SER A 1 292 ? -30.715 -1.722 46.002 1.00 93.31 292 SER A O 1
ATOM 2322 N N . LEU A 1 293 ? -32.357 -0.282 46.529 1.00 93.19 293 LEU A N 1
ATOM 2323 C CA . LEU A 1 293 ? -32.781 -0.012 45.156 1.00 93.19 293 LEU A CA 1
ATOM 2324 C C . LEU A 1 293 ? -31.716 0.766 44.380 1.00 93.19 293 LEU A C 1
ATOM 2326 O O . LEU A 1 293 ? -31.456 0.433 43.222 1.00 93.19 293 LEU A O 1
ATOM 2330 N N . LEU A 1 294 ? -31.083 1.755 45.019 1.00 92.75 294 LEU A N 1
ATOM 2331 C CA . LEU A 1 294 ? -29.967 2.503 44.441 1.00 92.75 294 LEU A CA 1
ATOM 2332 C C . LEU A 1 294 ? -28.786 1.575 44.128 1.00 92.75 294 LEU A C 1
ATOM 2334 O O . LEU A 1 294 ? -28.354 1.529 42.981 1.00 92.75 294 LEU A O 1
ATOM 2338 N N . ASN A 1 295 ? -28.350 0.757 45.091 1.00 92.75 295 ASN A N 1
ATOM 2339 C CA . ASN A 1 295 ? -27.256 -0.200 44.885 1.00 92.75 295 ASN A CA 1
ATOM 2340 C C . ASN A 1 295 ? -27.550 -1.173 43.726 1.00 92.75 295 ASN A C 1
ATOM 2342 O O . ASN A 1 295 ? -26.683 -1.454 42.902 1.00 92.75 295 ASN A O 1
ATOM 2346 N N . MET A 1 296 ? -28.785 -1.683 43.621 1.00 91.81 296 MET A N 1
ATOM 2347 C CA . MET A 1 296 ? -29.182 -2.551 42.502 1.00 91.81 296 MET A CA 1
ATOM 2348 C C . MET A 1 296 ? -29.158 -1.821 41.153 1.00 91.81 296 MET A C 1
ATOM 2350 O O . MET A 1 296 ? -28.785 -2.424 40.147 1.00 91.81 296 MET A O 1
ATOM 2354 N N . ALA A 1 297 ? -29.569 -0.550 41.116 1.00 89.69 297 ALA A N 1
ATOM 2355 C CA . ALA A 1 297 ? -29.524 0.264 39.905 1.00 89.69 297 ALA A CA 1
ATOM 2356 C C . ALA A 1 297 ? -28.077 0.547 39.472 1.00 89.69 297 ALA A C 1
ATOM 2358 O O . ALA A 1 297 ? -27.750 0.330 38.308 1.00 89.69 297 ALA A O 1
ATOM 2359 N N . GLU A 1 298 ? -27.203 0.920 40.410 1.00 92.12 298 GLU A N 1
ATOM 2360 C CA . GLU A 1 298 ? -25.776 1.140 40.152 1.00 92.12 298 GLU A CA 1
ATOM 2361 C C . GLU A 1 298 ? -25.097 -0.121 39.601 1.00 92.12 298 GLU A C 1
ATOM 2363 O O . GLU A 1 298 ? -24.380 -0.051 38.603 1.00 92.12 298 GLU A O 1
ATOM 2368 N N . HIS A 1 299 ? -25.376 -1.296 40.178 1.00 91.44 299 HIS A N 1
ATOM 2369 C CA . HIS A 1 299 ? -24.856 -2.563 39.658 1.00 91.44 299 HIS A CA 1
ATOM 2370 C C . HIS A 1 299 ? -25.383 -2.895 38.255 1.00 91.44 299 HIS A C 1
ATOM 2372 O O . HIS A 1 299 ? -24.611 -3.342 37.404 1.00 91.44 299 HIS A O 1
ATOM 2378 N N . ALA A 1 300 ? -26.672 -2.660 37.986 1.00 90.81 300 ALA A N 1
ATOM 2379 C CA . ALA A 1 300 ? -27.256 -2.894 36.665 1.00 90.81 300 ALA A CA 1
ATOM 2380 C C . ALA A 1 300 ? -26.648 -1.978 35.588 1.00 90.81 300 ALA A C 1
ATOM 2382 O O . ALA A 1 300 ? -26.371 -2.432 34.473 1.00 90.81 300 ALA A O 1
ATOM 2383 N N . ASP A 1 301 ? -26.429 -0.703 35.917 1.00 92.56 301 ASP A N 1
ATOM 2384 C CA . ASP A 1 301 ? -25.833 0.278 35.010 1.00 92.56 301 ASP A CA 1
ATOM 2385 C C . ASP A 1 301 ? -24.334 0.015 34.793 1.00 92.56 301 ASP A C 1
ATOM 2387 O O . ASP A 1 301 ? -23.858 0.106 33.657 1.00 92.56 301 ASP A O 1
ATOM 2391 N N . ALA A 1 302 ? -23.604 -0.407 35.832 1.00 92.62 302 ALA A N 1
ATOM 2392 C CA . ALA A 1 302 ? -22.206 -0.825 35.719 1.00 92.62 302 ALA A CA 1
ATOM 2393 C C . ALA A 1 302 ? -22.042 -2.044 34.794 1.00 92.62 302 ALA A C 1
ATOM 2395 O O . ALA A 1 302 ? -21.197 -2.028 33.897 1.00 92.62 302 ALA A O 1
ATOM 2396 N N . ASP A 1 303 ? -22.889 -3.068 34.945 1.00 90.56 303 ASP A N 1
ATOM 2397 C CA . ASP A 1 303 ? -22.891 -4.241 34.062 1.00 90.56 303 ASP A CA 1
ATOM 2398 C C . ASP A 1 303 ? -23.248 -3.866 32.613 1.00 90.56 303 ASP A C 1
ATOM 2400 O O . ASP A 1 303 ? -22.660 -4.395 31.667 1.00 90.56 303 ASP A O 1
ATOM 2404 N N . LYS A 1 304 ? -24.188 -2.930 32.417 1.00 90.81 304 LYS A N 1
ATOM 2405 C CA . LYS A 1 304 ? -24.548 -2.419 31.086 1.00 90.81 304 LYS A CA 1
ATOM 2406 C C . LYS A 1 304 ? -23.372 -1.702 30.421 1.00 90.81 304 LYS A C 1
ATOM 2408 O O . LYS A 1 304 ? -23.120 -1.937 29.240 1.00 90.81 304 LYS A O 1
ATOM 2413 N N . LEU A 1 305 ? -22.669 -0.841 31.157 1.00 94.31 305 LEU A N 1
ATOM 2414 C CA . LEU A 1 305 ? -21.490 -0.141 30.649 1.00 94.31 305 LEU A CA 1
ATOM 2415 C C . LEU A 1 305 ? -20.373 -1.131 30.307 1.00 94.31 305 LEU A C 1
ATOM 2417 O O . LEU A 1 305 ? -19.786 -1.041 29.233 1.00 94.31 305 LEU A O 1
ATOM 2421 N N . TYR A 1 306 ? -20.110 -2.098 31.184 1.00 93.69 306 TYR A N 1
ATOM 2422 C CA . TYR A 1 306 ? -19.063 -3.090 30.960 1.00 93.69 306 TYR A CA 1
ATOM 2423 C C . TYR A 1 306 ? -19.348 -3.959 29.723 1.00 93.69 306 TYR A C 1
ATOM 2425 O O . TYR A 1 306 ? -18.462 -4.153 28.893 1.00 93.69 306 TYR A O 1
ATOM 2433 N N . ALA A 1 307 ? -20.599 -4.393 29.530 1.00 92.94 307 ALA A N 1
ATOM 2434 C CA . ALA A 1 307 ? -21.004 -5.112 28.322 1.00 92.94 307 ALA A CA 1
ATOM 2435 C C . ALA A 1 307 ? -20.824 -4.270 27.043 1.00 92.94 307 ALA A C 1
ATOM 2437 O O . ALA A 1 307 ? -20.329 -4.782 26.040 1.00 92.94 307 ALA A O 1
ATOM 2438 N N . LEU A 1 308 ? -21.180 -2.979 27.084 1.00 95.19 308 LEU A N 1
ATOM 2439 C CA . LEU A 1 308 ? -20.984 -2.060 25.959 1.00 95.19 308 LEU A CA 1
ATOM 2440 C C . LEU A 1 308 ? -19.498 -1.906 25.602 1.00 95.19 308 LEU A C 1
ATOM 2442 O O . LEU A 1 308 ? -19.148 -1.975 24.426 1.00 95.19 308 LEU A O 1
ATOM 2446 N N . LEU A 1 309 ? -18.630 -1.729 26.602 1.00 96.19 309 LEU A N 1
ATOM 2447 C CA . LEU A 1 309 ? -17.186 -1.582 26.397 1.00 96.19 309 LEU A CA 1
ATOM 2448 C C . LEU A 1 309 ? -16.566 -2.832 25.767 1.00 96.19 309 LEU A C 1
ATOM 2450 O O . LEU A 1 309 ? -15.754 -2.712 24.853 1.00 96.19 309 LEU A O 1
ATOM 2454 N N . LEU A 1 310 ? -16.964 -4.028 26.212 1.00 95.38 310 LEU A N 1
ATOM 2455 C CA . LEU A 1 310 ? -16.490 -5.274 25.604 1.00 95.38 310 LEU A CA 1
ATOM 2456 C C . LEU A 1 310 ? -16.966 -5.422 24.157 1.00 95.38 310 LEU A C 1
ATOM 2458 O O . LEU A 1 310 ? -16.184 -5.831 23.303 1.00 95.38 310 LEU A O 1
ATOM 2462 N N . GLN A 1 311 ? -18.218 -5.061 23.867 1.00 94.69 311 GLN A N 1
ATOM 2463 C CA . GLN A 1 311 ? -18.743 -5.117 22.504 1.00 94.69 311 GLN A CA 1
ATOM 2464 C C . GLN A 1 311 ? -17.991 -4.155 21.571 1.00 94.69 311 GLN A C 1
ATOM 2466 O O . GLN A 1 311 ? -17.542 -4.567 20.503 1.00 94.69 311 GLN A O 1
ATOM 2471 N N . GLN A 1 312 ? -17.785 -2.905 21.994 1.00 95.75 312 GLN A N 1
ATOM 2472 C CA . GLN A 1 312 ? -16.990 -1.931 21.238 1.00 95.75 312 GLN A CA 1
ATOM 2473 C C . GLN A 1 312 ? -15.539 -2.402 21.060 1.00 95.75 312 GLN A C 1
ATOM 2475 O O . GLN A 1 312 ? -14.977 -2.291 19.973 1.00 95.75 312 GLN A O 1
ATOM 2480 N N . GLY A 1 313 ? -14.937 -2.981 22.104 1.00 94.75 313 GLY A N 1
ATOM 2481 C CA . GLY A 1 313 ? -13.598 -3.564 22.036 1.00 94.75 313 GLY A CA 1
ATOM 2482 C C . GLY A 1 313 ? -13.495 -4.713 21.028 1.00 94.75 313 GLY A C 1
ATOM 2483 O O . GLY A 1 313 ? -12.516 -4.789 20.290 1.00 94.75 313 GLY A O 1
ATOM 2484 N N . MET A 1 314 ? -14.516 -5.569 20.942 1.00 95.00 314 MET A N 1
ATOM 2485 C CA . MET A 1 314 ? -14.590 -6.655 19.960 1.00 95.00 314 MET A CA 1
ATOM 2486 C C . MET A 1 314 ? -14.678 -6.121 18.524 1.00 95.00 314 MET A C 1
ATOM 2488 O O . MET A 1 314 ? -13.949 -6.590 17.650 1.00 95.00 314 MET A O 1
ATOM 2492 N N . GLU A 1 315 ? -15.524 -5.115 18.282 1.00 93.50 315 GLU A N 1
ATOM 2493 C CA . GLU A 1 315 ? -15.648 -4.463 16.970 1.00 93.50 315 GLU A CA 1
ATOM 2494 C C . GLU A 1 315 ? -14.315 -3.834 16.526 1.00 93.50 315 GLU A C 1
ATOM 2496 O O . GLU A 1 315 ? -13.878 -4.036 15.390 1.00 93.50 315 GLU A O 1
ATOM 2501 N N . LEU A 1 316 ? -13.616 -3.151 17.438 1.00 96.56 316 LEU A N 1
ATOM 2502 C CA . LEU A 1 316 ? -12.278 -2.605 17.185 1.00 96.56 316 LEU A CA 1
ATOM 2503 C C . LEU A 1 316 ? -11.234 -3.704 16.934 1.00 96.56 316 LEU A C 1
ATOM 2505 O O . LEU A 1 316 ? -10.375 -3.552 16.065 1.00 96.56 316 LEU A O 1
ATOM 2509 N N . MET A 1 317 ? -11.312 -4.829 17.648 1.00 95.75 317 MET A N 1
ATOM 2510 C CA . MET A 1 317 ? -10.400 -5.959 17.455 1.00 95.75 317 MET A CA 1
ATOM 2511 C C . MET A 1 317 ? -10.558 -6.581 16.062 1.00 95.75 317 MET A C 1
ATOM 2513 O O . MET A 1 317 ? -9.559 -6.882 15.413 1.00 95.75 317 MET A O 1
ATOM 2517 N N . LEU A 1 318 ? -11.787 -6.721 15.554 1.00 96.25 318 LEU A N 1
ATOM 2518 C CA . LEU A 1 318 ? -12.034 -7.203 14.187 1.00 96.25 318 LEU A CA 1
ATOM 2519 C C . LEU A 1 318 ? -11.421 -6.276 13.127 1.00 96.25 318 LEU A C 1
ATOM 2521 O O . LEU A 1 318 ? -10.810 -6.747 12.161 1.00 96.25 318 LEU A O 1
ATOM 2525 N N . GLN A 1 319 ? -11.531 -4.959 13.321 1.00 97.44 319 GLN A N 1
ATOM 2526 C CA . GLN A 1 319 ? -10.862 -3.983 12.457 1.00 97.44 319 GLN A CA 1
ATOM 2527 C C . GLN A 1 319 ? -9.336 -4.119 12.544 1.00 97.44 319 GLN A C 1
ATOM 2529 O O . GLN A 1 319 ? -8.665 -4.144 11.515 1.00 97.44 319 GLN A O 1
ATOM 2534 N N . SER A 1 320 ? -8.788 -4.290 13.750 1.00 97.50 320 SER A N 1
ATOM 2535 C CA . SER A 1 320 ? -7.352 -4.505 13.961 1.00 97.50 320 SER A CA 1
ATOM 2536 C C . SER A 1 320 ? -6.840 -5.786 13.291 1.00 97.50 320 SER A C 1
ATOM 2538 O O . SER A 1 320 ? -5.797 -5.750 12.641 1.00 97.50 320 SER A O 1
ATOM 2540 N N . ILE A 1 321 ? -7.594 -6.891 13.361 1.00 97.81 321 ILE A N 1
ATOM 2541 C CA . ILE A 1 321 ? -7.283 -8.139 12.643 1.00 97.81 321 ILE A CA 1
ATOM 2542 C C . ILE A 1 321 ? -7.247 -7.888 11.134 1.00 97.81 321 ILE A C 1
ATOM 2544 O O . ILE A 1 321 ? -6.312 -8.326 10.471 1.00 97.81 321 ILE A O 1
ATOM 2548 N N . THR A 1 322 ? -8.227 -7.156 10.597 1.00 98.00 322 THR A N 1
ATOM 2549 C CA . THR A 1 322 ? -8.289 -6.832 9.162 1.00 98.00 322 THR A CA 1
ATOM 2550 C C . THR A 1 322 ? -7.081 -5.997 8.729 1.00 98.00 322 THR A C 1
ATOM 2552 O O . THR A 1 322 ? -6.459 -6.294 7.713 1.00 98.00 322 THR A O 1
ATOM 2555 N N . ILE A 1 323 ? -6.700 -4.986 9.516 1.00 97.88 323 ILE A N 1
ATOM 2556 C CA . ILE A 1 323 ? -5.496 -4.180 9.267 1.00 97.88 323 ILE A CA 1
ATOM 2557 C C . ILE A 1 323 ? -4.250 -5.071 9.282 1.00 97.88 323 ILE A C 1
ATOM 2559 O O . ILE A 1 323 ? -3.432 -4.994 8.372 1.00 97.88 323 ILE A O 1
ATOM 2563 N N . GLN A 1 324 ? -4.125 -5.963 10.266 1.00 96.94 324 GLN A N 1
ATOM 2564 C CA . GLN A 1 324 ? -2.975 -6.857 10.367 1.00 96.94 324 GLN A CA 1
ATOM 2565 C C . GLN A 1 324 ? -2.935 -7.913 9.245 1.00 96.94 324 GLN A C 1
ATOM 2567 O O . GLN A 1 324 ? -1.865 -8.371 8.864 1.00 96.94 324 GLN A O 1
ATOM 2572 N N . GLN A 1 325 ? -4.078 -8.302 8.679 1.00 97.81 325 GLN A N 1
ATOM 2573 C CA . GLN A 1 325 ? -4.109 -9.133 7.472 1.00 97.81 325 GLN A CA 1
ATOM 2574 C C . GLN A 1 325 ? -3.584 -8.365 6.256 1.00 97.81 325 GLN A C 1
ATOM 2576 O O . GLN A 1 325 ? -2.781 -8.908 5.503 1.00 97.81 325 GLN A O 1
ATOM 2581 N N . ARG A 1 326 ? -3.955 -7.086 6.104 1.00 98.19 326 ARG A N 1
ATOM 2582 C CA . ARG A 1 326 ? -3.416 -6.227 5.037 1.00 98.19 326 ARG A CA 1
ATOM 2583 C C . ARG A 1 326 ? -1.908 -6.027 5.148 1.00 98.19 326 ARG A C 1
ATOM 2585 O O . ARG A 1 326 ? -1.243 -6.010 4.124 1.00 98.19 326 ARG A O 1
ATOM 2592 N N . THR A 1 327 ? -1.355 -5.941 6.358 1.00 97.31 327 THR A N 1
ATOM 2593 C CA . THR A 1 327 ? 0.107 -5.856 6.525 1.00 97.31 327 THR A CA 1
ATOM 2594 C C . THR A 1 327 ? 0.818 -7.163 6.164 1.00 97.31 327 THR A C 1
ATOM 2596 O O . THR A 1 327 ? 1.958 -7.128 5.715 1.00 97.31 327 THR A O 1
ATOM 2599 N N . VAL A 1 328 ? 0.168 -8.325 6.308 1.00 98.19 328 VAL A N 1
ATOM 2600 C CA . VAL A 1 328 ? 0.705 -9.594 5.777 1.00 98.19 328 VAL A CA 1
ATOM 2601 C C . VAL A 1 328 ? 0.678 -9.596 4.247 1.00 98.19 328 VAL A C 1
ATOM 2603 O O . VAL A 1 328 ? 1.672 -9.981 3.641 1.00 98.19 328 VAL A O 1
ATOM 2606 N N . GLU A 1 329 ? -0.416 -9.136 3.632 1.00 97.56 329 GLU A N 1
ATOM 2607 C CA . GLU A 1 329 ? -0.519 -8.999 2.170 1.00 97.56 329 GLU A CA 1
ATOM 2608 C C . GLU A 1 329 ? 0.534 -8.028 1.605 1.00 97.56 329 GLU A C 1
ATOM 2610 O O . GLU A 1 329 ? 1.138 -8.321 0.581 1.00 97.56 329 GLU A O 1
ATOM 2615 N N . GLU A 1 330 ? 0.802 -6.914 2.292 1.00 97.81 330 GLU A N 1
ATOM 2616 C CA . GLU A 1 330 ? 1.867 -5.960 1.943 1.00 97.81 330 GLU A CA 1
ATOM 2617 C C . GLU A 1 330 ? 3.251 -6.631 1.938 1.00 97.81 330 GLU A C 1
ATOM 2619 O O . GLU A 1 330 ? 3.999 -6.512 0.969 1.00 97.81 330 GLU A O 1
ATOM 2624 N N . ILE A 1 331 ? 3.569 -7.416 2.976 1.00 97.94 331 ILE A N 1
ATOM 2625 C CA . ILE A 1 331 ? 4.829 -8.175 3.027 1.00 97.94 331 ILE A CA 1
ATOM 2626 C C . ILE A 1 331 ? 4.903 -9.190 1.877 1.00 97.94 331 ILE A C 1
ATOM 2628 O O . ILE A 1 331 ? 5.980 -9.391 1.318 1.00 97.94 331 ILE A O 1
ATOM 2632 N N . ASP A 1 332 ? 3.786 -9.822 1.509 1.00 97.06 332 ASP A N 1
ATOM 2633 C CA . ASP A 1 332 ? 3.741 -10.744 0.370 1.00 97.06 332 ASP A CA 1
ATOM 2634 C C . ASP A 1 332 ? 4.037 -9.995 -0.947 1.00 97.06 332 ASP A C 1
ATOM 2636 O O . ASP A 1 332 ? 4.884 -10.442 -1.722 1.00 97.06 332 ASP A O 1
ATOM 2640 N N . THR A 1 333 ? 3.478 -8.796 -1.155 1.00 98.12 333 THR A N 1
ATOM 2641 C CA . THR A 1 333 ? 3.816 -7.968 -2.330 1.00 98.12 333 THR A CA 1
ATOM 2642 C C . THR A 1 333 ? 5.276 -7.507 -2.351 1.00 98.12 333 THR A C 1
ATOM 2644 O O . THR A 1 333 ? 5.906 -7.537 -3.408 1.00 98.12 333 THR A O 1
ATOM 2647 N N . ASP A 1 334 ? 5.856 -7.168 -1.195 1.00 96.88 334 ASP A N 1
ATOM 2648 C CA . ASP A 1 334 ? 7.284 -6.836 -1.083 1.00 96.88 334 ASP A CA 1
ATOM 2649 C C . ASP A 1 334 ? 8.170 -8.046 -1.427 1.00 96.88 334 ASP A C 1
ATOM 2651 O O . ASP A 1 334 ? 9.259 -7.905 -1.993 1.00 96.88 334 ASP A O 1
ATOM 2655 N N . THR A 1 335 ? 7.728 -9.263 -1.081 1.00 97.81 335 THR A N 1
ATOM 2656 C CA . THR A 1 335 ? 8.464 -10.484 -1.440 1.00 97.81 335 THR A CA 1
ATOM 2657 C C . THR A 1 335 ? 8.437 -10.738 -2.942 1.00 97.81 335 THR A C 1
ATOM 2659 O O . THR A 1 335 ? 9.465 -11.125 -3.501 1.00 97.81 335 THR A O 1
ATOM 2662 N N . ASP A 1 336 ? 7.313 -10.457 -3.603 1.00 96.94 336 ASP A N 1
ATOM 2663 C CA . ASP A 1 336 ? 7.194 -10.542 -5.058 1.00 96.94 336 ASP A CA 1
ATOM 2664 C C . ASP A 1 336 ? 8.094 -9.508 -5.754 1.00 96.94 336 ASP A C 1
ATOM 2666 O O . ASP A 1 336 ? 8.823 -9.863 -6.682 1.00 96.94 336 ASP A O 1
ATOM 2670 N N . GLU A 1 337 ? 8.151 -8.265 -5.257 1.00 97.50 337 GLU A N 1
ATOM 2671 C CA . GLU A 1 337 ? 9.086 -7.247 -5.761 1.00 97.50 337 GLU A CA 1
ATOM 2672 C C . GLU A 1 337 ? 10.544 -7.723 -5.655 1.00 97.50 337 GLU A C 1
ATOM 2674 O O . GLU A 1 337 ? 11.308 -7.655 -6.623 1.00 97.50 337 GLU A O 1
ATOM 2679 N N . LEU A 1 338 ? 10.941 -8.266 -4.499 1.00 97.94 338 LEU A N 1
ATOM 2680 C CA . LEU A 1 338 ? 12.293 -8.793 -4.300 1.00 97.94 338 LEU A CA 1
ATOM 2681 C C . LEU A 1 338 ? 12.601 -9.994 -5.208 1.00 97.94 338 LEU A C 1
ATOM 2683 O O . LEU A 1 338 ? 13.748 -10.143 -5.637 1.00 97.94 338 LEU A O 1
ATOM 2687 N N . ASN A 1 339 ? 11.610 -10.829 -5.527 1.00 97.44 339 ASN A N 1
ATOM 2688 C CA . ASN A 1 339 ? 11.768 -11.934 -6.473 1.00 97.44 339 ASN A CA 1
ATOM 2689 C C . ASN A 1 339 ? 12.012 -11.429 -7.903 1.00 97.44 339 ASN A C 1
ATOM 2691 O O . ASN A 1 339 ? 12.892 -11.951 -8.590 1.00 97.44 339 ASN A O 1
ATOM 2695 N N . GLU A 1 340 ? 11.307 -10.386 -8.343 1.00 97.38 340 GLU A N 1
ATOM 2696 C CA . GLU A 1 340 ? 11.554 -9.747 -9.643 1.00 97.38 340 GLU A CA 1
ATOM 2697 C C . GLU A 1 340 ? 12.937 -9.078 -9.694 1.00 97.38 340 GLU A C 1
ATOM 2699 O O . GLU A 1 340 ? 13.690 -9.237 -10.662 1.00 97.38 340 GLU A O 1
ATOM 2704 N N . MET A 1 341 ? 13.348 -8.407 -8.611 1.00 96.88 341 MET A N 1
ATOM 2705 C CA . MET A 1 341 ? 14.710 -7.875 -8.492 1.00 96.88 341 MET A CA 1
ATOM 2706 C C . MET A 1 341 ? 15.769 -8.984 -8.570 1.00 96.88 341 MET A C 1
ATOM 2708 O O . MET A 1 341 ? 16.814 -8.800 -9.204 1.00 96.88 341 MET A O 1
ATOM 2712 N N . LEU A 1 342 ? 15.502 -10.141 -7.956 1.00 97.88 342 LEU A N 1
ATOM 2713 C CA . LEU A 1 342 ? 16.380 -11.308 -7.989 1.00 97.88 342 LEU A CA 1
ATOM 2714 C C . LEU A 1 342 ? 16.510 -11.873 -9.407 1.00 97.88 342 LEU A C 1
ATOM 2716 O O . LEU A 1 342 ? 17.635 -12.109 -9.849 1.00 97.88 342 LEU A O 1
ATOM 2720 N N . GLN A 1 343 ? 15.406 -12.018 -10.146 1.00 97.38 343 GLN A N 1
ATOM 2721 C CA . GLN A 1 343 ? 15.433 -12.433 -11.555 1.00 97.38 343 GLN A CA 1
ATOM 2722 C C . GLN A 1 343 ? 16.245 -11.450 -12.415 1.00 97.38 343 GLN A C 1
ATOM 2724 O O . GLN A 1 343 ? 17.084 -11.858 -13.223 1.00 97.38 343 GLN A O 1
ATOM 2729 N N . GLY A 1 344 ? 16.067 -10.142 -12.201 1.00 97.25 344 GLY A N 1
ATOM 2730 C CA . GLY A 1 344 ? 16.849 -9.110 -12.882 1.00 97.25 344 GLY A CA 1
ATOM 2731 C C . GLY A 1 344 ? 18.352 -9.196 -12.584 1.00 97.25 344 GLY A C 1
ATOM 2732 O O . GLY A 1 344 ? 19.175 -9.043 -13.491 1.00 97.25 344 GLY A O 1
ATOM 2733 N N . ALA A 1 345 ? 18.728 -9.466 -11.331 1.00 97.25 345 ALA A N 1
ATOM 2734 C CA . ALA A 1 345 ? 20.122 -9.654 -10.929 1.00 97.25 345 ALA A CA 1
ATOM 2735 C C . ALA A 1 345 ? 20.725 -10.956 -11.488 1.00 97.25 345 ALA A C 1
ATOM 2737 O O . ALA A 1 345 ? 21.865 -10.947 -11.958 1.00 97.25 345 ALA A O 1
ATOM 2738 N N . GLN A 1 346 ? 19.954 -12.048 -11.518 1.00 97.25 346 GLN A N 1
ATOM 2739 C CA . GLN A 1 346 ? 20.345 -13.315 -12.148 1.00 97.25 346 GLN A CA 1
ATOM 2740 C C . GLN A 1 346 ? 20.604 -13.145 -13.643 1.00 97.25 346 GLN A C 1
ATOM 2742 O O . GLN A 1 346 ? 21.669 -13.521 -14.122 1.00 97.25 346 GLN A O 1
ATOM 2747 N N . SER A 1 347 ? 19.704 -12.472 -14.363 1.00 97.81 347 SER A N 1
ATOM 2748 C CA . SER A 1 347 ? 19.894 -12.193 -15.790 1.00 97.81 347 SER A CA 1
ATOM 2749 C C . SER A 1 347 ? 21.185 -11.406 -16.061 1.00 97.81 347 SER A C 1
ATOM 2751 O O . SER A 1 347 ? 21.918 -11.712 -17.008 1.00 97.81 347 SER A O 1
ATOM 2753 N N . ARG A 1 348 ? 21.527 -10.430 -15.203 1.00 96.56 348 ARG A N 1
ATOM 2754 C CA . ARG A 1 348 ? 22.815 -9.717 -15.286 1.00 96.56 348 ARG A CA 1
ATOM 2755 C C . ARG A 1 348 ? 23.998 -10.646 -15.036 1.00 96.56 348 ARG A C 1
ATOM 2757 O O . ARG A 1 348 ? 24.970 -10.584 -15.789 1.00 96.56 348 ARG A O 1
ATOM 2764 N N . LEU A 1 349 ? 23.928 -11.494 -14.012 1.00 97.69 349 LEU A N 1
ATOM 2765 C CA . LEU A 1 349 ? 24.989 -12.449 -13.708 1.00 97.69 349 LEU A CA 1
ATOM 2766 C C . LEU A 1 349 ? 25.223 -13.402 -14.875 1.00 97.69 349 LEU A C 1
ATOM 2768 O O . LEU A 1 349 ? 26.366 -13.556 -15.303 1.00 97.69 349 LEU A O 1
ATOM 2772 N N . ASP A 1 350 ? 24.163 -13.997 -15.413 1.00 97.31 350 ASP A N 1
ATOM 2773 C CA . ASP A 1 350 ? 24.240 -14.931 -16.534 1.00 97.31 350 ASP A CA 1
ATOM 2774 C C . ASP A 1 350 ? 24.846 -14.247 -17.758 1.00 97.31 350 ASP A C 1
ATOM 2776 O O . ASP A 1 350 ? 25.749 -14.788 -18.402 1.00 97.31 350 ASP A O 1
ATOM 2780 N N . LYS A 1 351 ? 24.426 -13.005 -18.036 1.00 96.38 351 LYS A N 1
ATOM 2781 C CA . LYS A 1 351 ? 24.959 -12.219 -19.149 1.00 96.38 351 LYS A CA 1
ATOM 2782 C C . LYS A 1 351 ? 26.450 -11.929 -18.991 1.00 96.38 351 LYS A C 1
ATOM 2784 O O . LYS A 1 351 ? 27.202 -12.158 -19.937 1.00 96.38 351 LYS A O 1
ATOM 2789 N N . TYR A 1 352 ? 26.893 -11.438 -17.833 1.00 95.56 352 TYR A N 1
ATOM 2790 C CA . TYR A 1 352 ? 28.310 -11.128 -17.611 1.00 95.56 352 TYR A CA 1
ATOM 2791 C C . TYR A 1 352 ? 29.173 -12.384 -17.478 1.00 95.56 352 TYR A C 1
ATOM 2793 O O . TYR A 1 352 ? 30.326 -12.372 -17.895 1.00 95.56 352 TYR A O 1
ATOM 2801 N N . THR A 1 353 ? 28.614 -13.486 -16.981 1.00 95.69 353 THR A N 1
ATOM 2802 C CA . THR A 1 353 ? 29.290 -14.789 -16.951 1.00 95.69 353 THR A CA 1
ATOM 2803 C C . THR A 1 353 ? 29.482 -15.331 -18.363 1.00 95.69 353 THR A C 1
ATOM 2805 O O . THR A 1 353 ? 30.578 -15.773 -18.697 1.00 95.69 353 THR A O 1
ATOM 2808 N N . ALA A 1 354 ? 28.463 -15.236 -19.222 1.00 94.69 354 ALA A N 1
ATOM 2809 C CA . ALA A 1 354 ? 28.576 -15.610 -20.628 1.00 94.69 354 ALA A CA 1
ATOM 2810 C C . ALA A 1 354 ? 29.629 -14.760 -21.359 1.00 94.69 354 ALA A C 1
ATOM 2812 O O . ALA A 1 354 ? 30.503 -15.324 -22.011 1.00 94.69 354 ALA A O 1
ATOM 2813 N N . LEU A 1 355 ? 29.605 -13.430 -21.187 1.00 91.75 355 LEU A N 1
ATOM 2814 C CA . LEU A 1 355 ? 30.599 -12.522 -21.780 1.00 91.75 355 LEU A CA 1
ATOM 2815 C C . LEU A 1 355 ? 32.024 -12.811 -21.282 1.00 91.75 355 LEU A C 1
ATOM 2817 O O . LEU A 1 355 ? 32.963 -12.827 -22.070 1.00 91.75 355 LEU A O 1
ATOM 2821 N N . TYR A 1 356 ? 32.187 -13.080 -19.985 1.00 90.56 356 TYR A N 1
ATOM 2822 C CA . TYR A 1 356 ? 33.486 -13.417 -19.403 1.00 90.56 356 TYR A CA 1
ATOM 2823 C C . TYR A 1 356 ? 34.026 -14.767 -19.907 1.00 90.56 356 TYR A C 1
ATOM 2825 O O . TYR A 1 356 ? 35.234 -14.907 -20.086 1.00 90.56 356 TYR A O 1
ATOM 2833 N N . ASN A 1 357 ? 33.150 -15.753 -20.137 1.00 89.88 357 ASN A N 1
ATOM 2834 C CA . ASN A 1 357 ? 33.527 -17.088 -20.613 1.00 89.88 357 ASN A CA 1
ATOM 2835 C C . ASN A 1 357 ? 33.807 -17.136 -22.123 1.00 89.88 357 ASN A C 1
ATOM 2837 O O . ASN A 1 357 ? 34.650 -17.919 -22.555 1.00 89.88 357 ASN A O 1
ATOM 2841 N N . GLU A 1 358 ? 33.089 -16.342 -22.923 1.00 86.25 358 GLU A N 1
ATOM 2842 C CA . GLU A 1 358 ? 33.319 -16.228 -24.369 1.00 86.25 358 GLU A CA 1
ATOM 2843 C C . GLU A 1 358 ? 34.677 -15.563 -24.672 1.00 86.25 358 GLU A C 1
ATOM 2845 O O . GLU A 1 358 ? 35.337 -15.950 -25.639 1.00 86.25 358 GLU A O 1
ATOM 2850 N N . ASP A 1 359 ? 35.120 -14.656 -23.787 1.00 77.06 359 ASP A N 1
ATOM 2851 C CA . ASP A 1 359 ? 36.390 -13.911 -23.803 1.00 77.06 359 ASP A CA 1
ATOM 2852 C C . ASP A 1 359 ? 36.572 -13.070 -25.075 1.00 77.06 359 ASP A C 1
ATOM 2854 O O . ASP A 1 359 ? 36.314 -11.868 -25.072 1.00 77.06 359 ASP A O 1
ATOM 2858 N N . GLU A 1 360 ? 36.943 -13.712 -26.181 1.00 78.69 360 GLU A N 1
ATOM 2859 C CA . GLU A 1 360 ? 37.101 -13.085 -27.489 1.00 78.69 360 GLU A CA 1
ATOM 2860 C C . GLU A 1 360 ? 36.097 -13.678 -28.475 1.00 78.69 360 GLU A C 1
ATOM 2862 O O . GLU A 1 360 ? 36.097 -14.885 -28.757 1.00 78.69 360 GLU A O 1
ATOM 2867 N N . SER A 1 361 ? 35.278 -12.816 -29.075 1.00 83.69 361 SER A N 1
ATOM 2868 C CA . SER A 1 361 ? 34.367 -13.253 -30.128 1.00 83.69 361 SER A CA 1
ATOM 2869 C C . SER A 1 361 ? 35.148 -13.781 -31.341 1.00 83.69 361 SER A C 1
ATOM 2871 O O . SER A 1 361 ? 36.297 -13.411 -31.606 1.00 83.69 361 SER A O 1
ATOM 2873 N N . ALA A 1 362 ? 34.529 -14.661 -32.135 1.00 81.62 362 ALA A N 1
ATOM 2874 C CA . ALA A 1 362 ? 35.162 -15.182 -33.353 1.00 81.62 362 ALA A CA 1
ATOM 2875 C C . ALA A 1 362 ? 35.587 -14.060 -34.327 1.00 81.62 362 ALA A C 1
ATOM 2877 O O . ALA A 1 362 ? 36.648 -14.151 -34.946 1.00 81.62 362 ALA A O 1
ATOM 2878 N N . GLY A 1 363 ? 34.797 -12.982 -34.410 1.00 80.12 363 GLY A N 1
ATOM 2879 C CA . GLY A 1 363 ? 35.111 -11.806 -35.222 1.00 80.12 363 GLY A CA 1
ATOM 2880 C C . GLY A 1 363 ? 36.294 -10.994 -34.688 1.00 80.12 363 GLY A C 1
ATOM 2881 O O . GLY A 1 363 ? 37.133 -10.562 -35.475 1.00 80.12 363 GLY A O 1
ATOM 2882 N N . GLU A 1 364 ? 36.416 -10.829 -33.367 1.00 79.62 364 GLU A N 1
ATOM 2883 C CA . GLU A 1 364 ? 37.561 -10.142 -32.746 1.00 79.62 364 GLU A CA 1
ATOM 2884 C C . GLU A 1 364 ? 38.860 -10.933 -32.926 1.00 79.62 364 GLU A C 1
ATOM 2886 O O . GLU A 1 364 ? 39.877 -10.350 -33.308 1.00 79.62 364 GLU A O 1
ATOM 2891 N N . ARG A 1 365 ? 38.815 -12.265 -32.776 1.00 78.38 365 ARG A N 1
ATOM 2892 C CA . ARG A 1 365 ? 39.949 -13.142 -33.114 1.00 78.38 365 ARG A CA 1
ATOM 2893 C C . ARG A 1 365 ? 40.359 -12.999 -34.573 1.00 78.38 365 ARG A C 1
ATOM 2895 O O . ARG A 1 365 ? 41.538 -12.807 -34.864 1.00 78.38 365 ARG A O 1
ATOM 2902 N N . GLN A 1 366 ? 39.402 -13.036 -35.500 1.00 79.25 366 GLN A N 1
ATOM 2903 C CA . GLN A 1 366 ? 39.698 -12.869 -36.922 1.00 79.25 366 GLN A CA 1
ATOM 2904 C C . GLN A 1 366 ? 40.305 -11.488 -37.215 1.00 79.25 366 GLN A C 1
ATOM 2906 O O . GLN A 1 366 ? 41.308 -11.402 -37.923 1.00 79.25 366 GLN A O 1
ATOM 2911 N N . ALA A 1 367 ? 39.771 -10.417 -36.625 1.00 77.62 367 ALA A N 1
ATOM 2912 C CA . ALA A 1 367 ? 40.320 -9.071 -36.767 1.00 77.62 367 ALA A CA 1
ATOM 2913 C C . ALA A 1 367 ? 41.755 -8.962 -36.221 1.00 77.62 367 ALA A C 1
ATOM 2915 O O . ALA A 1 367 ? 42.601 -8.335 -36.862 1.00 77.62 367 ALA A O 1
ATOM 2916 N N . MET A 1 368 ? 42.060 -9.611 -35.090 1.00 73.62 368 MET A N 1
ATOM 2917 C CA . MET A 1 368 ? 43.426 -9.672 -34.559 1.00 73.62 368 MET A CA 1
ATOM 2918 C C . MET A 1 368 ? 44.371 -10.422 -35.493 1.00 73.62 368 MET A C 1
ATOM 2920 O O . MET A 1 368 ? 45.424 -9.889 -35.827 1.00 73.62 368 MET A O 1
ATOM 2924 N N . THR A 1 369 ? 43.975 -11.598 -35.990 1.00 79.25 369 THR A N 1
ATOM 2925 C CA . THR A 1 369 ? 44.818 -12.368 -36.923 1.00 79.25 369 THR A CA 1
ATOM 2926 C C . THR A 1 369 ? 45.090 -11.609 -38.222 1.00 79.25 369 THR A C 1
ATOM 2928 O O . THR A 1 369 ? 46.220 -11.597 -38.701 1.00 79.25 369 THR A O 1
ATOM 2931 N N . LEU A 1 370 ? 44.087 -10.920 -38.779 1.00 78.38 370 LEU A N 1
ATOM 2932 C CA . LEU A 1 370 ? 44.257 -10.099 -39.979 1.00 78.38 370 LEU A CA 1
ATOM 2933 C C . LEU A 1 370 ? 45.197 -8.916 -39.729 1.00 78.38 370 LEU A C 1
ATOM 2935 O O . LEU A 1 370 ? 46.024 -8.607 -40.585 1.00 78.38 370 LEU A O 1
ATOM 2939 N N . ALA A 1 371 ? 45.108 -8.280 -38.561 1.00 74.00 371 ALA A N 1
ATOM 2940 C CA . ALA A 1 371 ? 45.994 -7.182 -38.201 1.00 74.00 371 ALA A CA 1
ATOM 2941 C C . ALA A 1 371 ? 47.438 -7.639 -37.930 1.00 74.00 371 ALA A C 1
ATOM 2943 O O . ALA A 1 371 ? 48.373 -6.961 -38.349 1.00 74.00 371 ALA A O 1
ATOM 2944 N N . ASP A 1 372 ? 47.634 -8.788 -37.279 1.00 73.31 372 ASP A N 1
ATOM 2945 C CA . ASP A 1 372 ? 48.964 -9.377 -37.080 1.00 73.31 372 ASP A CA 1
ATOM 2946 C C . ASP A 1 372 ? 49.590 -9.791 -38.422 1.00 73.31 372 ASP A C 1
ATOM 2948 O O . ASP A 1 372 ? 50.770 -9.532 -38.668 1.00 73.31 372 ASP A O 1
ATOM 2952 N N . ASN A 1 373 ? 48.786 -10.345 -39.336 1.00 74.00 373 ASN A N 1
ATOM 2953 C CA . ASN A 1 373 ? 49.217 -10.653 -40.698 1.00 74.00 373 ASN A CA 1
ATOM 2954 C C . ASN A 1 373 ? 49.601 -9.382 -41.476 1.00 74.00 373 ASN A C 1
ATOM 2956 O O . ASN A 1 373 ? 50.621 -9.377 -42.163 1.00 74.00 373 ASN A O 1
ATOM 2960 N N . ALA A 1 374 ? 48.837 -8.291 -41.348 1.00 69.75 374 ALA A N 1
ATOM 2961 C CA . ALA A 1 374 ? 49.160 -7.004 -41.971 1.00 69.75 374 ALA A CA 1
ATOM 2962 C C . ALA A 1 374 ? 50.468 -6.396 -41.425 1.00 69.75 374 ALA A C 1
ATOM 2964 O O . ALA A 1 374 ? 51.270 -5.870 -42.203 1.00 69.75 374 ALA A O 1
ATOM 2965 N N . ALA A 1 375 ? 50.732 -6.543 -40.122 1.00 67.75 375 ALA A N 1
ATOM 2966 C CA . ALA A 1 375 ? 51.991 -6.133 -39.498 1.00 67.75 375 ALA A CA 1
ATOM 2967 C C . ALA A 1 375 ? 53.175 -6.968 -39.984 1.00 67.75 375 ALA A C 1
ATOM 2969 O O . ALA A 1 375 ? 54.203 -6.407 -40.372 1.00 67.75 375 ALA A O 1
ATOM 2970 N N . GLY A 1 376 ? 53.012 -8.292 -40.058 1.00 65.38 376 GLY A N 1
ATOM 2971 C CA . GLY A 1 376 ? 54.015 -9.191 -40.624 1.00 65.38 376 GLY A CA 1
ATOM 2972 C C . GLY A 1 376 ? 54.329 -8.876 -42.090 1.00 65.38 376 GLY A C 1
ATOM 2973 O O . GLY A 1 376 ? 55.498 -8.816 -42.470 1.00 65.38 376 GLY A O 1
ATOM 2974 N N . LEU A 1 377 ? 53.304 -8.594 -42.900 1.00 68.88 377 LEU A N 1
ATOM 2975 C CA . LEU A 1 377 ? 53.459 -8.201 -44.304 1.00 68.88 377 LEU A CA 1
ATOM 2976 C C . LEU A 1 377 ? 54.128 -6.829 -44.458 1.00 68.88 377 LEU A C 1
ATOM 2978 O O . LEU A 1 377 ? 55.008 -6.682 -45.302 1.00 68.88 377 LEU A O 1
ATOM 2982 N N . SER A 1 378 ? 53.779 -5.847 -43.623 1.00 65.44 378 SER A N 1
ATOM 2983 C CA . SER A 1 378 ? 54.418 -4.521 -43.622 1.00 65.44 378 SER A CA 1
ATOM 2984 C C . SER A 1 378 ? 55.905 -4.608 -43.254 1.00 65.44 378 SER A C 1
ATOM 2986 O O . SER A 1 378 ? 56.739 -3.940 -43.863 1.00 65.44 378 SER A O 1
ATOM 2988 N N . MET A 1 379 ? 56.259 -5.470 -42.292 1.00 60.53 379 MET A N 1
ATOM 2989 C CA . MET A 1 379 ? 57.653 -5.751 -41.930 1.00 60.53 379 MET A CA 1
ATOM 2990 C C . MET A 1 379 ? 58.397 -6.508 -43.037 1.00 60.53 379 MET A C 1
ATOM 2992 O O . MET A 1 379 ? 59.539 -6.175 -43.343 1.00 60.53 379 MET A O 1
ATOM 2996 N N . ALA A 1 380 ? 57.766 -7.493 -43.682 1.00 59.81 380 ALA A N 1
ATOM 2997 C CA . ALA A 1 380 ? 58.363 -8.205 -44.812 1.00 59.81 380 ALA A CA 1
ATOM 2998 C C . ALA A 1 380 ? 58.599 -7.271 -46.015 1.00 59.81 380 ALA A C 1
ATOM 3000 O O . ALA A 1 380 ? 59.660 -7.329 -46.639 1.00 59.81 380 ALA A O 1
ATOM 3001 N N . ALA A 1 381 ? 57.672 -6.347 -46.290 1.00 59.88 381 ALA A N 1
ATOM 3002 C CA . ALA A 1 381 ? 57.815 -5.332 -47.331 1.00 59.88 381 ALA A CA 1
ATOM 3003 C C . ALA A 1 381 ? 59.039 -4.421 -47.113 1.00 59.88 381 ALA A C 1
ATOM 3005 O O . ALA A 1 381 ? 59.694 -4.075 -48.096 1.00 59.88 381 ALA A O 1
ATOM 3006 N N . GLN A 1 382 ? 59.423 -4.122 -45.857 1.00 54.22 382 GLN A N 1
ATOM 3007 C CA . GLN A 1 382 ? 60.669 -3.390 -45.561 1.00 54.22 382 GLN A CA 1
ATOM 3008 C C . GLN A 1 382 ? 61.906 -4.085 -46.143 1.00 54.22 382 GLN A C 1
ATOM 3010 O O . GLN A 1 382 ? 62.834 -3.409 -46.577 1.00 54.22 382 GLN A O 1
ATOM 3015 N N . THR A 1 383 ? 61.936 -5.422 -46.167 1.00 51.06 383 THR A N 1
ATOM 3016 C CA . THR A 1 383 ? 63.082 -6.173 -46.709 1.00 51.06 383 THR A CA 1
ATOM 3017 C C . THR A 1 383 ? 63.110 -6.180 -48.237 1.00 51.06 383 THR A C 1
ATOM 3019 O O . THR A 1 383 ? 64.188 -6.170 -48.824 1.00 51.06 383 THR A O 1
ATOM 3022 N N . VAL A 1 384 ? 61.944 -6.135 -48.889 1.00 55.50 384 VAL A N 1
ATOM 3023 C CA . VAL A 1 384 ? 61.827 -6.152 -50.355 1.00 55.50 384 VAL A CA 1
ATOM 3024 C C . VAL A 1 384 ? 62.114 -4.773 -50.953 1.00 55.50 384 VAL A C 1
ATOM 3026 O O . VAL A 1 384 ? 62.863 -4.685 -51.924 1.00 55.50 384 VAL A O 1
ATOM 3029 N N . SER A 1 385 ? 61.637 -3.684 -50.337 1.00 54.31 385 SER A N 1
ATOM 3030 C CA . SER A 1 385 ? 61.952 -2.319 -50.794 1.00 54.31 385 SER A CA 1
ATOM 3031 C C . SER A 1 385 ? 63.446 -1.981 -50.677 1.00 54.31 385 SER A C 1
ATOM 3033 O O . SER A 1 385 ? 63.954 -1.156 -51.428 1.00 54.31 385 SER A O 1
ATOM 3035 N N . MET A 1 386 ? 64.185 -2.647 -49.778 1.00 49.03 386 MET A N 1
ATOM 3036 C CA . MET A 1 386 ? 65.650 -2.524 -49.698 1.00 49.03 386 MET A CA 1
ATOM 3037 C C . MET A 1 386 ? 66.376 -3.153 -50.901 1.00 49.03 386 MET A C 1
ATOM 3039 O O . MET A 1 386 ? 67.499 -2.755 -51.203 1.00 49.03 386 MET A O 1
ATOM 3043 N N . ILE A 1 387 ? 65.763 -4.119 -51.596 1.00 47.19 387 ILE A N 1
ATOM 3044 C CA . ILE A 1 387 ? 66.366 -4.791 -52.760 1.00 47.19 387 ILE A CA 1
ATOM 3045 C C . ILE A 1 387 ? 66.246 -3.910 -54.014 1.00 47.19 387 ILE A C 1
ATOM 3047 O O . ILE A 1 387 ? 67.191 -3.838 -54.804 1.00 47.19 387 ILE A O 1
ATOM 3051 N N . GLU A 1 388 ? 65.148 -3.160 -54.161 1.00 48.34 388 GLU A N 1
ATOM 3052 C CA . GLU A 1 388 ? 64.978 -2.173 -55.243 1.00 48.34 388 GLU A CA 1
ATOM 3053 C C . GLU A 1 388 ? 66.027 -1.045 -55.181 1.00 48.34 388 GLU A C 1
ATOM 3055 O O . GLU A 1 388 ? 66.515 -0.594 -56.217 1.00 48.34 388 GLU A O 1
ATOM 3060 N N . GLU A 1 389 ? 66.475 -0.658 -53.979 1.00 47.56 389 GLU A N 1
ATOM 3061 C CA . GLU A 1 389 ? 67.520 0.363 -53.772 1.00 47.56 389 GLU A CA 1
ATOM 3062 C C . GLU A 1 389 ? 68.901 -0.043 -54.327 1.00 47.56 389 GLU A C 1
ATOM 3064 O O . GLU A 1 389 ? 69.732 0.821 -54.626 1.00 47.56 389 GLU A O 1
ATOM 3069 N N . GLY A 1 390 ? 69.162 -1.349 -54.469 1.00 49.00 390 GLY A N 1
ATOM 3070 C CA . GLY A 1 390 ? 70.379 -1.875 -55.091 1.00 49.00 390 GLY A CA 1
ATOM 3071 C C . GLY A 1 390 ? 70.284 -1.959 -56.617 1.00 49.00 390 GLY A C 1
ATOM 3072 O O . GLY A 1 390 ? 71.273 -1.709 -57.309 1.00 49.00 390 GLY A O 1
ATOM 3073 N N . ALA A 1 391 ? 69.095 -2.266 -57.141 1.00 50.84 391 ALA A N 1
ATOM 3074 C CA . ALA A 1 391 ? 68.851 -2.433 -58.572 1.00 50.84 391 ALA A CA 1
ATOM 3075 C C . ALA A 1 391 ? 68.779 -1.088 -59.322 1.00 50.84 391 ALA A C 1
ATOM 3077 O O . ALA A 1 391 ? 69.398 -0.948 -60.379 1.00 50.84 391 ALA A O 1
ATOM 3078 N N . ASP A 1 392 ? 68.138 -0.065 -58.742 1.00 53.59 392 ASP A N 1
ATOM 3079 C CA . ASP A 1 392 ? 67.956 1.267 -59.355 1.00 53.59 392 ASP A CA 1
ATOM 3080 C C . ASP A 1 392 ? 69.239 2.129 -59.403 1.00 53.59 392 ASP A C 1
ATOM 3082 O O . ASP A 1 392 ? 69.273 3.192 -60.037 1.00 53.59 392 ASP A O 1
ATOM 3086 N N . ARG A 1 393 ? 70.325 1.678 -58.756 1.00 53.19 393 ARG A N 1
ATOM 3087 C CA . ARG A 1 393 ? 71.667 2.279 -58.893 1.00 53.19 393 ARG A CA 1
ATOM 3088 C C . ARG A 1 393 ? 72.448 1.743 -60.089 1.00 53.19 393 ARG A C 1
ATOM 3090 O O . ARG A 1 393 ? 73.449 2.355 -60.467 1.00 53.19 393 ARG A O 1
ATOM 3097 N N . SER A 1 394 ? 72.026 0.623 -60.674 1.00 57.06 394 SER A N 1
ATOM 3098 C CA . SER A 1 394 ? 72.678 0.080 -61.862 1.00 57.06 394 SER A CA 1
ATOM 3099 C C . SER A 1 394 ? 72.300 0.912 -63.102 1.00 57.06 394 SER A C 1
ATOM 3101 O O . SER A 1 394 ? 71.137 1.287 -63.260 1.00 57.06 394 SER A O 1
ATOM 3103 N N . PRO A 1 395 ? 73.250 1.274 -63.983 1.00 55.19 395 PRO A N 1
ATOM 3104 C CA . PRO A 1 395 ? 72.918 1.993 -65.210 1.00 55.19 395 PRO A CA 1
ATOM 3105 C C . PRO A 1 395 ? 72.044 1.103 -66.101 1.00 55.19 395 PRO A C 1
ATOM 3107 O O . PRO A 1 395 ? 72.432 -0.020 -66.403 1.00 55.19 395 PRO A O 1
ATOM 3110 N N . ASN A 1 396 ? 70.887 1.594 -66.548 1.00 61.56 396 ASN A N 1
ATOM 3111 C CA . ASN A 1 396 ? 69.990 0.850 -67.443 1.00 61.56 396 ASN A CA 1
ATOM 3112 C C . ASN A 1 396 ? 70.122 1.249 -68.930 1.00 61.56 396 ASN A C 1
ATOM 3114 O O . ASN A 1 396 ? 69.440 0.682 -69.780 1.00 61.56 396 ASN A O 1
ATOM 3118 N N . ILE A 1 397 ? 71.010 2.197 -69.257 1.00 52.88 397 ILE A N 1
ATOM 3119 C CA . ILE A 1 397 ? 71.328 2.645 -70.621 1.00 52.88 397 ILE A CA 1
ATOM 3120 C C . ILE A 1 397 ? 72.850 2.571 -70.807 1.00 52.88 397 ILE A C 1
ATOM 3122 O O . ILE A 1 397 ? 73.600 3.170 -70.034 1.00 52.88 397 ILE A O 1
ATOM 3126 N N . PHE A 1 398 ? 73.306 1.860 -71.844 1.00 52.28 398 PHE A N 1
ATOM 3127 C CA . PHE A 1 398 ? 74.727 1.681 -72.170 1.00 52.28 398 PHE A CA 1
ATOM 3128 C C . PHE A 1 398 ? 75.038 2.202 -73.585 1.00 52.28 398 PHE A C 1
ATOM 3130 O O . PHE A 1 398 ? 74.301 1.922 -74.528 1.00 52.28 398 PHE A O 1
ATOM 3137 N N . GLY A 1 399 ? 76.125 2.969 -73.740 1.00 60.81 399 GLY A N 1
ATOM 3138 C CA . GLY A 1 399 ? 76.523 3.628 -74.996 1.00 60.81 399 GLY A CA 1
ATOM 3139 C C . GLY A 1 399 ? 77.364 4.896 -74.750 1.00 60.81 399 GLY A C 1
ATOM 3140 O O . GLY A 1 399 ? 77.784 5.120 -73.615 1.00 60.81 399 GLY A O 1
ATOM 3141 N N . PRO A 1 400 ? 77.604 5.762 -75.760 1.00 53.91 400 PRO A N 1
ATOM 3142 C CA . PRO A 1 400 ? 78.441 6.967 -75.618 1.00 53.91 400 PRO A CA 1
ATOM 3143 C C . PRO A 1 400 ? 77.861 8.042 -74.677 1.00 53.91 400 PRO A C 1
ATOM 3145 O O . PRO A 1 400 ? 78.526 9.037 -74.399 1.00 53.91 400 PRO A O 1
ATOM 3148 N N . ALA A 1 401 ? 76.648 7.841 -74.158 1.00 52.41 401 ALA A N 1
ATOM 3149 C CA . ALA A 1 401 ? 76.073 8.617 -73.069 1.00 52.41 401 ALA A CA 1
ATOM 3150 C C . ALA A 1 401 ? 75.817 7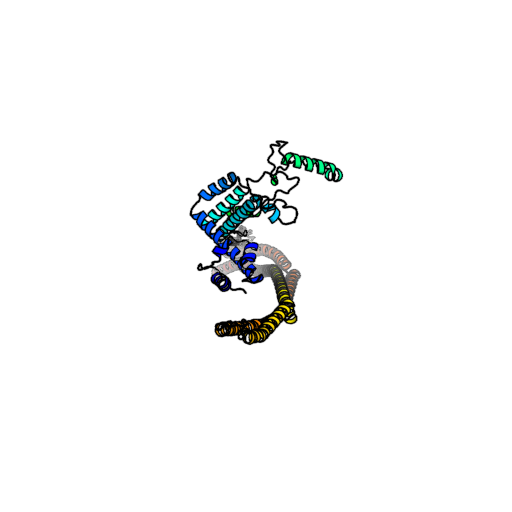.694 -71.866 1.00 52.41 401 ALA A C 1
ATOM 3152 O O . ALA A 1 401 ? 74.887 6.891 -71.874 1.00 52.41 401 ALA A O 1
ATOM 3153 N N . TYR A 1 402 ? 76.642 7.815 -70.825 1.00 45.44 402 TYR A N 1
ATOM 3154 C CA . TYR A 1 402 ? 76.455 7.117 -69.552 1.00 45.44 402 TYR A CA 1
ATOM 3155 C C . TYR A 1 402 ? 75.485 7.921 -68.674 1.00 45.44 402 TYR A C 1
ATOM 3157 O O . TYR A 1 402 ? 75.877 8.899 -68.033 1.00 45.44 402 TYR A O 1
ATOM 3165 N N . ARG A 1 403 ? 74.193 7.572 -68.686 1.00 58.28 403 ARG A N 1
ATOM 3166 C CA . ARG A 1 403 ? 73.169 8.219 -67.847 1.00 58.28 403 ARG A CA 1
ATOM 3167 C C . ARG A 1 403 ? 71.998 7.270 -67.604 1.00 58.28 403 ARG A C 1
ATOM 3169 O O . ARG A 1 403 ? 71.579 6.589 -68.525 1.00 58.28 403 ARG A O 1
ATOM 3176 N N . GLY A 1 404 ? 71.451 7.259 -66.389 1.00 56.50 404 GLY A N 1
ATOM 3177 C CA . GLY A 1 404 ? 70.303 6.408 -66.036 1.00 56.50 404 GLY A CA 1
ATOM 3178 C C . GLY A 1 404 ? 70.100 6.200 -64.533 1.00 56.50 404 GLY A C 1
ATOM 3179 O O . GLY A 1 404 ? 69.006 5.844 -64.114 1.00 56.50 404 GLY A O 1
ATOM 3180 N N . SER A 1 405 ? 71.113 6.485 -63.706 1.00 59.12 405 SER A N 1
ATOM 3181 C CA . SER A 1 405 ? 71.024 6.383 -62.247 1.00 59.12 405 SER A CA 1
ATOM 3182 C C . SER A 1 405 ? 70.102 7.453 -61.648 1.00 59.12 405 SER A C 1
ATOM 3184 O O . SER A 1 405 ? 70.264 8.658 -61.871 1.00 59.12 405 SER A O 1
ATOM 3186 N N . ARG A 1 406 ? 69.113 7.006 -60.869 1.00 58.44 406 ARG A N 1
ATOM 3187 C CA . ARG A 1 406 ? 68.164 7.873 -60.161 1.00 58.44 406 ARG A CA 1
ATOM 3188 C C . ARG A 1 406 ? 68.789 8.405 -58.866 1.00 58.44 406 ARG A C 1
ATOM 3190 O O . ARG A 1 406 ? 68.648 7.810 -57.806 1.00 58.44 406 ARG A O 1
ATOM 3197 N N . TRP A 1 407 ? 69.439 9.568 -58.929 1.00 52.59 407 TRP A N 1
ATOM 3198 C CA . TRP A 1 407 ? 70.053 10.220 -57.754 1.00 52.59 407 TRP A CA 1
ATOM 3199 C C . TRP A 1 407 ? 69.041 10.736 -56.712 1.00 52.59 407 TRP A C 1
ATOM 3201 O O . TRP A 1 407 ? 69.396 10.915 -55.554 1.00 52.59 407 TRP A O 1
ATOM 3211 N N . GLY A 1 408 ? 67.766 10.906 -57.087 1.00 51.31 408 GLY A N 1
ATOM 3212 C CA . GLY A 1 408 ? 66.661 11.155 -56.144 1.00 51.31 408 GLY A CA 1
ATOM 3213 C C . GLY A 1 408 ? 66.192 9.909 -55.373 1.00 51.31 408 GLY A C 1
ATOM 3214 O O . GLY A 1 408 ? 65.289 10.005 -54.540 1.00 51.31 408 GLY A O 1
ATOM 3215 N N . GLY A 1 409 ? 66.787 8.740 -55.644 1.00 52.72 409 GLY A N 1
ATOM 3216 C CA . GLY A 1 409 ? 66.455 7.473 -54.994 1.00 52.72 409 GLY A CA 1
ATOM 3217 C C . GLY A 1 409 ? 66.750 7.467 -53.494 1.00 52.72 409 GLY A C 1
ATOM 3218 O O . GLY A 1 409 ? 65.967 6.905 -52.743 1.00 52.72 409 GLY A O 1
ATOM 3219 N N . GLU A 1 410 ? 67.792 8.161 -53.020 1.00 50.31 410 GLU A N 1
ATOM 3220 C CA . GLU A 1 410 ? 68.115 8.216 -51.581 1.00 50.31 410 GLU A CA 1
ATOM 3221 C C . GLU A 1 410 ? 67.108 9.053 -50.771 1.00 50.31 410 GLU A C 1
ATOM 3223 O O . GLU A 1 410 ? 66.762 8.691 -49.644 1.00 50.31 410 GLU A O 1
ATOM 3228 N N . SER A 1 411 ? 66.556 10.129 -51.347 1.00 52.19 411 SER A N 1
ATOM 3229 C CA . SER A 1 411 ? 65.485 10.915 -50.714 1.00 52.19 411 SER A CA 1
ATOM 3230 C C . SER A 1 411 ? 64.133 10.194 -50.737 1.00 52.19 411 SER A C 1
ATOM 3232 O O . SER A 1 411 ? 63.391 10.244 -49.760 1.00 52.19 411 SER A O 1
ATOM 3234 N N . HIS A 1 412 ? 63.817 9.478 -51.821 1.00 55.25 412 HIS A N 1
ATOM 3235 C CA . HIS A 1 412 ? 62.572 8.710 -51.919 1.00 55.25 412 HIS A CA 1
ATOM 3236 C C . HIS A 1 412 ? 62.612 7.446 -51.041 1.00 55.25 412 HIS A C 1
ATOM 3238 O O . HIS A 1 412 ? 61.634 7.123 -50.375 1.00 55.25 412 HIS A O 1
ATOM 3244 N N . ALA A 1 413 ? 63.764 6.776 -50.960 1.00 52.22 413 ALA A N 1
ATOM 3245 C CA . ALA A 1 413 ? 63.995 5.622 -50.093 1.00 52.22 413 ALA A CA 1
ATOM 3246 C C . ALA A 1 413 ? 63.998 5.989 -48.603 1.00 52.22 413 ALA A C 1
ATOM 3248 O O . ALA A 1 413 ? 63.443 5.265 -47.782 1.00 52.22 413 ALA A O 1
ATOM 3249 N N . SER A 1 414 ? 64.593 7.125 -48.226 1.00 54.03 414 SER A N 1
ATOM 3250 C CA . SER A 1 414 ? 64.537 7.600 -46.837 1.00 54.03 414 SER A CA 1
ATOM 3251 C C . SER A 1 414 ? 63.117 8.007 -46.427 1.00 54.03 414 SER A C 1
ATOM 3253 O O . SER A 1 414 ? 62.686 7.643 -45.335 1.00 54.03 414 SER A O 1
ATOM 3255 N N . ALA A 1 415 ? 62.346 8.653 -47.309 1.00 57.84 415 ALA A N 1
ATOM 3256 C CA . ALA A 1 415 ? 60.922 8.919 -47.084 1.00 57.84 415 ALA A CA 1
ATOM 3257 C C . ALA A 1 415 ? 60.081 7.626 -47.011 1.00 57.84 415 ALA A C 1
ATOM 3259 O O . ALA A 1 415 ? 59.207 7.505 -46.148 1.00 57.84 415 ALA A O 1
ATOM 3260 N N . ALA A 1 416 ? 60.377 6.625 -47.847 1.00 60.44 416 ALA A N 1
ATOM 3261 C CA . ALA A 1 416 ? 59.762 5.297 -47.781 1.00 60.44 416 ALA A CA 1
ATOM 3262 C C . ALA A 1 416 ? 60.092 4.579 -46.458 1.00 60.44 416 ALA A C 1
ATOM 3264 O O . ALA A 1 416 ? 59.210 4.021 -45.816 1.00 60.44 416 ALA A O 1
ATOM 3265 N N . LYS A 1 417 ? 61.335 4.672 -45.969 1.00 58.75 417 LYS A N 1
ATOM 3266 C CA . LYS A 1 417 ? 61.739 4.127 -44.659 1.00 58.75 417 LYS A CA 1
ATOM 3267 C C . LYS A 1 417 ? 61.044 4.831 -43.497 1.00 58.75 417 LYS A C 1
ATOM 3269 O O . LYS A 1 417 ? 60.598 4.168 -42.565 1.00 58.75 417 LYS A O 1
ATOM 3274 N N . ILE A 1 418 ? 60.923 6.158 -43.545 1.00 68.12 418 ILE A N 1
ATOM 3275 C CA . ILE A 1 418 ? 60.224 6.934 -42.510 1.00 68.12 418 ILE A CA 1
ATOM 3276 C C . ILE A 1 418 ? 58.725 6.608 -42.509 1.00 68.12 418 ILE A C 1
ATOM 3278 O O . ILE A 1 418 ? 58.166 6.365 -41.442 1.00 68.12 418 ILE A O 1
ATOM 3282 N N . SER A 1 419 ? 58.079 6.539 -43.676 1.00 66.62 419 SER A N 1
ATOM 3283 C CA . SER A 1 419 ? 56.656 6.180 -43.785 1.00 66.62 419 SER A CA 1
ATOM 3284 C C . SER A 1 419 ? 56.378 4.728 -43.382 1.00 66.62 419 SER A C 1
ATOM 3286 O O . SER A 1 419 ? 55.402 4.473 -42.679 1.00 66.62 419 SER A O 1
ATOM 3288 N N . LEU A 1 420 ? 57.265 3.783 -43.708 1.00 64.25 420 LEU A N 1
ATOM 3289 C CA . LEU A 1 420 ? 57.154 2.392 -43.261 1.00 64.25 420 LEU A CA 1
ATOM 3290 C C . LEU A 1 420 ? 57.383 2.247 -41.752 1.00 64.25 420 LEU A C 1
ATOM 3292 O O . LEU A 1 420 ? 56.610 1.553 -41.094 1.00 64.25 420 LEU A O 1
ATOM 3296 N N . ASN A 1 421 ? 58.369 2.938 -41.171 1.00 65.12 421 ASN A N 1
ATOM 3297 C CA . ASN A 1 421 ? 58.551 2.969 -39.716 1.00 65.12 421 ASN A CA 1
ATOM 3298 C C . ASN A 1 421 ? 57.361 3.629 -39.013 1.00 65.12 421 ASN A C 1
ATOM 3300 O O . ASN A 1 421 ? 56.908 3.127 -37.988 1.00 65.12 421 ASN A O 1
ATOM 3304 N N . SER A 1 422 ? 56.805 4.697 -39.589 1.00 66.31 422 SER A N 1
ATOM 3305 C CA . SER A 1 422 ? 55.562 5.302 -39.109 1.00 66.31 422 SER A CA 1
ATOM 3306 C C . SER A 1 422 ? 54.413 4.294 -39.148 1.00 66.31 422 SER A C 1
ATOM 3308 O O . SER A 1 422 ? 53.702 4.158 -38.160 1.00 66.31 422 SER A O 1
ATOM 3310 N N . SER A 1 423 ? 54.261 3.533 -40.237 1.00 67.25 423 SER A N 1
ATOM 3311 C CA . SER A 1 423 ? 53.212 2.512 -40.360 1.00 67.25 423 SER A CA 1
ATOM 3312 C C . SER A 1 423 ? 53.389 1.354 -39.371 1.00 67.25 423 SER A C 1
ATOM 3314 O O . SER A 1 423 ? 52.404 0.852 -38.835 1.00 67.25 423 SER A O 1
ATOM 3316 N N . ALA A 1 424 ? 54.628 0.951 -39.074 1.00 67.06 424 ALA A N 1
ATOM 3317 C CA . ALA A 1 424 ? 54.926 -0.078 -38.082 1.00 67.06 424 ALA A CA 1
ATOM 3318 C C . ALA A 1 424 ? 54.638 0.416 -36.653 1.00 67.06 424 ALA A C 1
ATOM 3320 O O . ALA A 1 424 ? 54.068 -0.320 -35.848 1.00 67.06 424 ALA A O 1
ATOM 3321 N N . ILE A 1 425 ? 54.965 1.678 -36.350 1.00 68.38 425 ILE A N 1
ATOM 3322 C CA . ILE A 1 425 ? 54.637 2.323 -35.070 1.00 68.38 425 ILE A CA 1
ATOM 3323 C C . ILE A 1 425 ? 53.118 2.471 -34.913 1.00 68.38 425 ILE A C 1
ATOM 3325 O O . ILE A 1 425 ? 52.603 2.171 -33.839 1.00 68.38 425 ILE A O 1
ATOM 3329 N N . SER A 1 426 ? 52.385 2.853 -35.964 1.00 70.81 426 SER A N 1
ATOM 3330 C CA . SER A 1 426 ? 50.914 2.905 -35.950 1.00 70.81 426 SER A CA 1
ATOM 3331 C C . SER A 1 426 ? 50.285 1.526 -35.718 1.00 70.81 426 SER A C 1
ATOM 3333 O O . SER A 1 426 ? 49.346 1.403 -34.942 1.00 70.81 426 SER A O 1
ATOM 3335 N N . GLN A 1 427 ? 50.841 0.461 -36.299 1.00 67.50 427 GLN A N 1
ATOM 3336 C CA . GLN A 1 427 ? 50.348 -0.905 -36.080 1.00 67.50 427 GLN A CA 1
ATOM 3337 C C . GLN A 1 427 ? 50.648 -1.425 -34.664 1.00 67.50 427 GLN A C 1
ATOM 3339 O O . GLN A 1 427 ? 49.806 -2.075 -34.040 1.00 67.50 427 GLN A O 1
ATOM 3344 N N . ALA A 1 428 ? 51.821 -1.099 -34.111 1.00 65.12 428 ALA A N 1
ATOM 3345 C CA . ALA A 1 428 ? 52.135 -1.376 -32.710 1.00 65.12 428 ALA A CA 1
ATOM 3346 C C . ALA A 1 428 ? 51.247 -0.558 -31.753 1.00 65.12 428 ALA A C 1
ATOM 3348 O O . ALA A 1 428 ? 50.810 -1.074 -30.725 1.00 65.12 428 ALA A O 1
ATOM 3349 N N . HIS A 1 429 ? 50.932 0.690 -32.109 1.00 65.81 429 HIS A N 1
ATOM 3350 C CA . HIS A 1 429 ? 49.985 1.538 -31.388 1.00 65.81 429 HIS A CA 1
ATOM 3351 C C . HIS A 1 429 ? 48.579 0.925 -31.369 1.00 65.81 429 HIS A C 1
ATOM 3353 O O . HIS A 1 429 ? 47.981 0.823 -30.298 1.00 65.81 429 HIS A O 1
ATOM 3359 N N . ASP A 1 430 ? 48.097 0.399 -32.499 1.00 69.31 430 ASP A N 1
ATOM 3360 C CA . ASP A 1 430 ? 46.816 -0.310 -32.553 1.00 69.31 430 ASP A CA 1
ATOM 3361 C C . ASP A 1 430 ? 46.809 -1.555 -31.656 1.00 69.31 430 ASP A C 1
ATOM 3363 O O . ASP A 1 430 ? 45.801 -1.855 -31.017 1.00 69.31 430 ASP A O 1
ATOM 3367 N N . LYS A 1 431 ? 47.934 -2.273 -31.549 1.00 67.44 431 LYS A N 1
ATOM 3368 C CA . LYS A 1 431 ? 48.073 -3.407 -30.622 1.00 67.44 431 LYS A CA 1
ATOM 3369 C C . LYS A 1 431 ? 48.014 -2.970 -29.152 1.00 67.44 431 LYS A C 1
ATOM 3371 O O . LYS A 1 431 ? 47.448 -3.689 -28.331 1.00 67.44 431 LYS A O 1
ATOM 3376 N N . VAL A 1 432 ? 48.552 -1.795 -28.815 1.00 67.19 432 VAL A N 1
ATOM 3377 C CA . VAL A 1 432 ? 48.457 -1.215 -27.463 1.00 67.19 432 VAL A CA 1
ATOM 3378 C C . VAL A 1 432 ? 47.029 -0.770 -27.153 1.00 67.19 432 VAL A C 1
ATOM 3380 O O . VAL A 1 432 ? 46.538 -1.086 -26.074 1.00 67.19 432 VAL A O 1
ATOM 3383 N N . ILE A 1 433 ? 46.322 -0.123 -28.083 1.00 66.81 433 ILE A N 1
ATOM 3384 C CA . ILE A 1 433 ? 44.897 0.217 -27.907 1.00 66.81 433 ILE A CA 1
ATOM 3385 C C . ILE A 1 433 ? 44.061 -1.055 -27.712 1.00 66.81 433 ILE A C 1
ATOM 3387 O O . ILE A 1 433 ? 43.186 -1.101 -26.858 1.00 66.81 433 ILE A O 1
ATOM 3391 N N . ARG A 1 434 ? 44.387 -2.155 -28.400 1.00 66.38 434 ARG A N 1
ATOM 3392 C CA . ARG A 1 434 ? 43.708 -3.449 -28.199 1.00 66.38 434 ARG A CA 1
ATOM 3393 C C . ARG A 1 434 ? 43.915 -4.056 -26.805 1.00 66.38 434 ARG A C 1
ATOM 3395 O O . ARG A 1 434 ? 43.124 -4.907 -26.412 1.00 66.38 434 ARG A O 1
ATOM 3402 N N . SER A 1 435 ? 44.888 -3.594 -26.010 1.00 70.50 435 SER A N 1
ATOM 3403 C CA . SER A 1 435 ? 44.988 -3.982 -24.590 1.00 70.50 435 SER A CA 1
ATOM 3404 C C . SER A 1 435 ? 43.793 -3.510 -23.747 1.00 70.50 435 SER A C 1
ATOM 3406 O O . SER A 1 435 ? 43.550 -4.050 -22.666 1.00 70.50 435 SER A O 1
ATOM 3408 N N . GLU A 1 436 ? 42.989 -2.574 -24.262 1.00 73.62 436 GLU A N 1
ATOM 3409 C CA . GLU A 1 436 ? 41.693 -2.195 -23.694 1.00 73.62 436 GLU A CA 1
ATOM 3410 C C . GLU A 1 436 ? 40.715 -3.378 -23.610 1.00 73.62 436 GLU A C 1
ATOM 3412 O O . GLU A 1 436 ? 39.833 -3.359 -22.756 1.00 73.62 436 GLU A O 1
ATOM 3417 N N . MET A 1 437 ? 40.900 -4.445 -24.400 1.00 71.44 437 MET A N 1
ATOM 3418 C CA . MET A 1 437 ? 40.107 -5.678 -24.278 1.00 71.44 437 MET A CA 1
ATOM 3419 C C . MET A 1 437 ? 40.336 -6.377 -22.932 1.00 71.44 437 MET A C 1
ATOM 3421 O O . MET A 1 437 ? 39.381 -6.806 -22.288 1.00 71.44 437 MET A O 1
ATOM 3425 N N . TYR A 1 438 ? 41.577 -6.399 -22.434 1.00 75.81 438 TYR A N 1
ATOM 3426 C CA . TYR A 1 438 ? 41.867 -6.929 -21.098 1.00 75.81 438 TYR A CA 1
ATOM 3427 C C . TYR A 1 438 ? 41.245 -6.066 -19.995 1.00 75.81 438 TYR A C 1
ATOM 3429 O O . TYR A 1 438 ? 40.779 -6.600 -18.990 1.00 75.81 438 TYR A O 1
ATOM 3437 N N . ARG A 1 439 ? 41.189 -4.740 -20.183 1.00 82.00 439 ARG A N 1
ATOM 3438 C CA . ARG A 1 439 ? 40.487 -3.843 -19.247 1.00 82.00 439 ARG A CA 1
ATOM 3439 C C . ARG A 1 439 ? 38.982 -4.079 -19.272 1.00 82.00 439 ARG A C 1
ATOM 3441 O O . ARG A 1 439 ? 38.378 -4.194 -18.215 1.00 82.00 439 ARG A O 1
ATOM 3448 N N . ARG A 1 440 ? 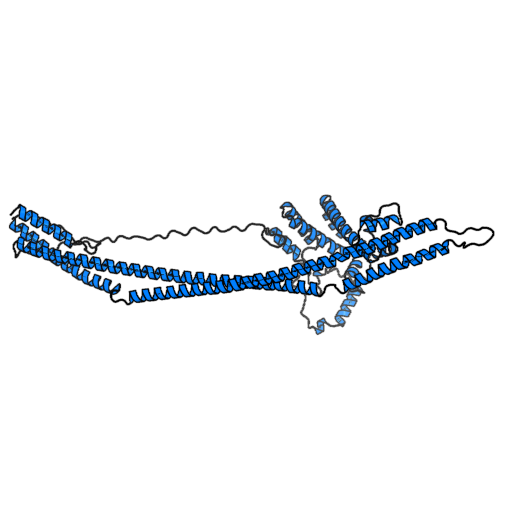38.398 -4.256 -20.457 1.00 84.75 440 ARG A N 1
ATOM 3449 C CA . ARG A 1 440 ? 36.984 -4.617 -20.614 1.00 84.75 440 ARG A CA 1
ATOM 3450 C C . ARG A 1 440 ? 36.655 -5.938 -19.919 1.00 84.75 440 ARG A C 1
ATOM 3452 O O . ARG A 1 440 ? 35.621 -6.052 -19.273 1.00 84.75 440 ARG A O 1
ATOM 3459 N N . ARG A 1 441 ? 37.553 -6.921 -19.985 1.00 84.44 441 ARG A N 1
ATOM 3460 C CA . ARG A 1 441 ? 37.395 -8.179 -19.247 1.00 84.44 441 ARG A CA 1
ATOM 3461 C C . ARG A 1 441 ? 37.412 -7.972 -17.734 1.00 84.44 441 ARG A C 1
ATOM 3463 O O . ARG A 1 441 ? 36.577 -8.548 -17.044 1.00 84.44 441 ARG A O 1
ATOM 3470 N N . GLN A 1 442 ? 38.329 -7.151 -17.224 1.00 89.06 442 GLN A N 1
ATOM 3471 C CA . GLN A 1 442 ? 38.353 -6.785 -15.802 1.00 89.06 442 GLN A CA 1
ATOM 3472 C C . GLN A 1 442 ? 37.061 -6.066 -15.393 1.00 89.06 442 GLN A C 1
ATOM 3474 O O . GLN A 1 442 ? 36.518 -6.331 -14.326 1.00 89.06 442 GLN A O 1
ATOM 3479 N N . GLU A 1 443 ? 36.517 -5.205 -16.254 1.00 92.62 443 GLU A N 1
ATOM 3480 C CA . GLU A 1 443 ? 35.216 -4.575 -16.024 1.00 92.62 443 GLU A CA 1
ATOM 3481 C C . GLU A 1 443 ? 34.089 -5.614 -15.965 1.00 92.62 443 GLU A C 1
ATOM 3483 O O . GLU A 1 443 ? 33.289 -5.579 -15.034 1.00 92.62 443 GLU A O 1
ATOM 3488 N N . TRP A 1 444 ? 34.033 -6.573 -16.895 1.00 93.75 444 TRP A N 1
ATOM 3489 C CA . TRP A 1 444 ? 33.036 -7.651 -16.860 1.00 93.75 444 TRP A CA 1
ATOM 3490 C C . TRP A 1 444 ? 33.168 -8.541 -15.629 1.00 93.75 444 TRP A C 1
ATOM 3492 O O . TRP A 1 444 ? 32.153 -8.932 -15.060 1.00 93.75 444 TRP A O 1
ATOM 3502 N N . GLU A 1 445 ? 34.391 -8.829 -15.188 1.00 94.56 445 GLU A N 1
ATOM 3503 C CA . GLU A 1 445 ? 34.647 -9.547 -13.940 1.00 94.56 445 GLU A CA 1
ATOM 3504 C C . GLU A 1 445 ? 34.084 -8.790 -12.735 1.00 94.56 445 GLU A C 1
ATOM 3506 O O . GLU A 1 445 ? 33.336 -9.361 -11.942 1.00 94.56 445 GLU A O 1
ATOM 3511 N N . ILE A 1 446 ? 34.359 -7.486 -12.644 1.00 96.12 446 ILE A N 1
ATOM 3512 C CA . ILE A 1 446 ? 33.817 -6.629 -11.585 1.00 96.12 446 ILE A CA 1
ATOM 3513 C C . ILE A 1 446 ? 32.284 -6.614 -11.634 1.00 96.12 446 ILE A C 1
ATOM 3515 O O . ILE A 1 446 ? 31.643 -6.727 -10.590 1.00 96.12 446 ILE A O 1
ATOM 3519 N N . GLN A 1 447 ? 31.683 -6.502 -12.823 1.00 95.94 447 GLN A N 1
ATOM 3520 C CA . GLN A 1 447 ? 30.225 -6.481 -12.977 1.00 95.94 447 GLN A CA 1
ATOM 3521 C C . GLN A 1 447 ? 29.579 -7.829 -12.637 1.00 95.94 447 GLN A C 1
ATOM 3523 O O . GLN A 1 447 ? 28.546 -7.855 -11.966 1.00 95.94 447 GLN A O 1
ATOM 3528 N N . ARG A 1 448 ? 30.200 -8.949 -13.025 1.00 96.69 448 ARG A N 1
ATOM 3529 C CA . ARG A 1 448 ? 29.772 -10.302 -12.643 1.00 96.69 448 ARG A CA 1
ATOM 3530 C C . ARG A 1 448 ? 29.802 -10.469 -11.127 1.00 96.69 448 ARG A C 1
ATOM 3532 O O . ARG A 1 448 ? 28.807 -10.874 -10.532 1.00 96.69 448 ARG A O 1
ATOM 3539 N N . ASP A 1 449 ? 30.925 -10.134 -10.499 1.00 97.00 449 ASP A N 1
ATOM 3540 C CA . ASP A 1 449 ? 31.101 -10.280 -9.055 1.00 97.00 449 ASP A CA 1
ATOM 3541 C C . ASP A 1 449 ? 30.171 -9.335 -8.279 1.00 97.00 449 ASP A C 1
ATOM 3543 O O . ASP A 1 449 ? 29.654 -9.696 -7.219 1.00 97.00 449 ASP A O 1
ATOM 3547 N N . SER A 1 450 ? 29.910 -8.140 -8.817 1.00 97.56 450 SER A N 1
ATOM 3548 C CA . SER A 1 450 ? 28.914 -7.206 -8.290 1.00 97.56 450 SER A CA 1
ATOM 3549 C C . SER A 1 450 ? 27.504 -7.799 -8.349 1.00 97.56 450 SER A C 1
ATOM 3551 O O . SER A 1 450 ? 26.821 -7.827 -7.327 1.00 97.56 450 SER A O 1
ATOM 3553 N N . ALA A 1 451 ? 27.092 -8.348 -9.498 1.00 97.19 451 ALA A N 1
ATOM 3554 C CA . ALA A 1 451 ? 25.793 -9.006 -9.654 1.00 97.19 451 ALA A CA 1
ATOM 3555 C C . ALA A 1 451 ? 25.651 -10.227 -8.726 1.00 97.19 451 ALA A C 1
ATOM 3557 O O . ALA A 1 451 ? 24.608 -10.419 -8.106 1.00 97.19 451 ALA A O 1
ATOM 3558 N N . GLN A 1 452 ? 26.715 -11.014 -8.539 1.00 97.56 452 GLN A N 1
ATOM 3559 C CA . GLN A 1 452 ? 26.708 -12.139 -7.599 1.00 97.56 452 GLN A CA 1
ATOM 3560 C C . GLN A 1 452 ? 26.512 -11.685 -6.146 1.00 97.56 452 GLN A C 1
ATOM 3562 O O . GLN A 1 452 ? 25.771 -12.317 -5.389 1.00 97.56 452 GLN A O 1
ATOM 3567 N N . ARG A 1 453 ? 27.162 -10.591 -5.732 1.00 97.81 453 ARG A N 1
ATOM 3568 C CA . ARG A 1 453 ? 26.959 -10.017 -4.391 1.00 97.81 453 ARG A CA 1
ATOM 3569 C C . ARG A 1 453 ? 25.557 -9.444 -4.229 1.00 97.81 453 ARG A C 1
ATOM 3571 O O . ARG A 1 453 ? 24.982 -9.584 -3.155 1.00 97.81 453 ARG A O 1
ATOM 3578 N N . GLU A 1 454 ? 25.011 -8.841 -5.279 1.00 97.44 454 GLU A N 1
ATOM 3579 C CA . GLU A 1 454 ? 23.638 -8.342 -5.302 1.00 97.44 454 GLU A CA 1
ATOM 3580 C C . GLU A 1 454 ? 22.629 -9.481 -5.093 1.00 97.44 454 GLU A C 1
ATOM 3582 O O . GLU A 1 454 ? 21.772 -9.371 -4.220 1.00 97.44 454 GLU A O 1
ATOM 3587 N N . ILE A 1 455 ? 22.790 -10.617 -5.784 1.00 98.19 455 ILE A N 1
ATOM 3588 C CA . ILE A 1 455 ? 21.960 -11.817 -5.569 1.00 98.19 455 ILE A CA 1
ATOM 3589 C C . ILE A 1 455 ? 22.044 -12.281 -4.113 1.00 98.19 455 ILE A C 1
ATOM 3591 O O . ILE A 1 455 ? 21.015 -12.507 -3.480 1.00 98.19 455 ILE A O 1
ATOM 3595 N N . ASN A 1 456 ? 23.254 -12.376 -3.552 1.00 97.62 456 ASN A N 1
ATOM 3596 C CA . ASN A 1 456 ? 23.437 -12.791 -2.159 1.00 97.62 456 ASN A CA 1
ATOM 3597 C C . ASN A 1 456 ? 22.767 -11.811 -1.178 1.00 97.62 456 ASN A C 1
ATOM 3599 O O . ASN A 1 456 ? 22.187 -12.228 -0.176 1.00 97.62 456 ASN A O 1
ATOM 3603 N N . GLN A 1 457 ? 22.816 -10.507 -1.467 1.00 97.88 457 GLN A N 1
ATOM 3604 C CA . GLN A 1 457 ? 22.149 -9.484 -0.667 1.00 97.88 457 GLN A CA 1
ATOM 3605 C C . GLN A 1 457 ? 20.622 -9.602 -0.749 1.00 97.88 457 GLN A C 1
ATOM 3607 O O . GLN A 1 457 ? 19.955 -9.504 0.281 1.00 97.88 457 GLN A O 1
ATOM 3612 N N . ILE A 1 458 ? 20.064 -9.806 -1.946 1.00 97.88 458 ILE A N 1
ATOM 3613 C CA . ILE A 1 458 ? 18.618 -9.972 -2.140 1.00 97.88 458 ILE A CA 1
ATOM 3614 C C . ILE A 1 458 ? 18.137 -11.260 -1.461 1.00 97.88 458 ILE A C 1
ATOM 3616 O O . ILE A 1 458 ? 17.135 -11.227 -0.753 1.00 97.88 458 ILE A O 1
ATOM 3620 N N . ALA A 1 459 ? 18.889 -12.359 -1.568 1.00 97.50 459 ALA A N 1
ATOM 3621 C CA . ALA A 1 459 ? 18.580 -13.613 -0.883 1.00 97.50 459 ALA A CA 1
ATOM 3622 C C . ALA A 1 459 ? 18.500 -13.437 0.646 1.00 97.50 459 ALA A C 1
ATOM 3624 O O . ALA A 1 459 ? 17.539 -13.882 1.271 1.00 97.50 459 ALA A O 1
ATOM 3625 N N . ALA A 1 460 ? 19.448 -12.709 1.247 1.00 97.62 460 ALA A N 1
ATOM 3626 C CA . ALA A 1 460 ? 19.404 -12.397 2.677 1.00 97.62 460 ALA A CA 1
ATOM 3627 C C . ALA A 1 460 ? 18.207 -11.498 3.054 1.00 97.62 460 ALA A C 1
ATOM 3629 O O . ALA A 1 460 ? 17.630 -11.640 4.133 1.00 97.62 460 ALA A O 1
ATOM 3630 N N . ARG A 1 461 ? 17.801 -10.571 2.172 1.00 97.75 461 ARG A N 1
ATOM 3631 C CA . ARG A 1 461 ? 16.591 -9.753 2.375 1.00 97.75 461 ARG A CA 1
ATOM 3632 C C . ARG A 1 461 ? 15.317 -10.592 2.307 1.00 97.75 461 ARG A C 1
ATOM 3634 O O . ARG A 1 461 ? 14.447 -10.389 3.148 1.00 97.75 461 ARG A O 1
ATOM 3641 N N . LEU A 1 462 ? 15.224 -11.536 1.369 1.00 98.00 462 LEU A N 1
ATOM 3642 C CA . LEU A 1 462 ? 14.103 -12.475 1.263 1.00 98.00 462 LEU A CA 1
ATOM 3643 C C . LEU A 1 462 ? 13.973 -13.339 2.523 1.00 98.00 462 LEU A C 1
ATOM 3645 O O . LEU A 1 462 ? 12.874 -13.483 3.057 1.00 98.00 462 LEU A O 1
ATOM 3649 N N . GLU A 1 463 ? 15.088 -13.838 3.062 1.00 97.44 463 GLU A N 1
ATOM 3650 C CA . GLU A 1 463 ? 15.087 -14.542 4.349 1.00 97.44 463 GLU A CA 1
ATOM 3651 C C . GLU A 1 463 ? 14.567 -13.635 5.477 1.00 97.44 463 GLU A C 1
ATOM 3653 O O . GLU A 1 463 ? 13.669 -14.025 6.228 1.00 97.44 463 GLU A O 1
ATOM 3658 N N . GLY A 1 464 ? 15.039 -12.386 5.543 1.00 97.62 464 GLY A N 1
ATOM 3659 C CA . GLY A 1 464 ? 14.537 -11.385 6.487 1.00 97.62 464 GLY A CA 1
ATOM 3660 C C . GLY A 1 464 ? 13.034 -11.107 6.349 1.00 97.62 464 GLY A C 1
ATOM 3661 O O . GLY A 1 464 ? 12.337 -11.005 7.362 1.00 97.62 464 GLY A O 1
ATOM 3662 N N . MET A 1 465 ? 12.512 -11.033 5.121 1.00 97.56 465 MET A N 1
ATOM 3663 C CA . MET A 1 465 ? 11.075 -10.881 4.867 1.00 97.56 465 MET A CA 1
ATOM 3664 C C . MET A 1 465 ? 10.284 -12.114 5.296 1.00 97.56 465 MET A C 1
ATOM 3666 O O . MET A 1 465 ? 9.226 -11.966 5.901 1.00 97.56 465 MET A O 1
ATOM 3670 N N . SER A 1 466 ? 10.818 -13.323 5.104 1.00 96.88 466 SER A N 1
ATOM 3671 C CA . SER A 1 466 ? 10.168 -14.551 5.578 1.00 96.88 466 SER A CA 1
ATOM 3672 C C . SER A 1 466 ? 9.989 -14.565 7.103 1.00 96.88 466 SER A C 1
ATOM 3674 O O . SER A 1 466 ? 8.933 -14.956 7.604 1.00 96.88 466 SER A O 1
ATOM 3676 N N . ILE A 1 467 ? 10.978 -14.058 7.849 1.00 98.12 467 ILE A N 1
ATOM 3677 C CA . ILE A 1 467 ? 10.913 -13.919 9.310 1.00 98.12 467 ILE A CA 1
ATOM 3678 C C . ILE A 1 467 ? 9.879 -12.857 9.695 1.00 98.12 467 ILE A C 1
ATOM 3680 O O . ILE A 1 467 ? 9.056 -13.087 10.583 1.00 98.12 467 ILE A O 1
ATOM 3684 N N . ARG A 1 468 ? 9.876 -11.703 9.011 1.00 96.62 468 ARG A N 1
ATOM 3685 C CA . ARG A 1 468 ? 8.879 -10.641 9.238 1.00 96.62 468 ARG A CA 1
ATOM 3686 C C . ARG A 1 468 ? 7.460 -11.129 8.976 1.00 96.62 468 ARG A C 1
ATOM 3688 O O . ARG A 1 468 ? 6.576 -10.866 9.786 1.00 96.62 468 ARG A O 1
ATOM 3695 N N . ARG A 1 469 ? 7.256 -11.894 7.904 1.00 97.94 469 ARG A N 1
ATOM 3696 C CA . ARG A 1 469 ? 5.974 -12.519 7.576 1.00 97.94 469 ARG A CA 1
ATOM 3697 C C . ARG A 1 469 ? 5.518 -13.461 8.683 1.00 97.94 469 ARG A C 1
ATOM 3699 O O . ARG A 1 469 ? 4.382 -13.366 9.136 1.00 97.94 469 ARG A O 1
ATOM 3706 N N . GLN A 1 470 ? 6.400 -14.344 9.156 1.00 97.94 470 GLN A N 1
ATOM 3707 C CA . GLN A 1 470 ? 6.090 -15.241 10.274 1.00 97.94 470 GLN A CA 1
ATOM 3708 C C . GLN A 1 470 ? 5.687 -14.452 11.528 1.00 97.94 470 GLN A C 1
ATOM 3710 O O . GLN A 1 470 ? 4.668 -14.767 12.140 1.00 97.94 470 GLN A O 1
ATOM 3715 N N . ALA A 1 471 ? 6.417 -13.386 11.866 1.00 98.06 471 ALA A N 1
ATOM 3716 C CA . ALA A 1 471 ? 6.078 -12.516 12.990 1.00 98.06 471 ALA A CA 1
ATOM 3717 C C . ALA A 1 471 ? 4.714 -11.820 12.808 1.00 98.06 471 ALA A C 1
ATOM 3719 O O . ALA A 1 471 ? 3.913 -11.786 13.742 1.00 98.06 471 ALA A O 1
ATOM 3720 N N . ALA A 1 472 ? 4.412 -11.320 11.607 1.00 97.50 472 ALA A N 1
ATOM 3721 C CA . ALA A 1 472 ? 3.128 -10.694 11.296 1.00 97.50 472 ALA A CA 1
ATOM 3722 C C . ALA A 1 472 ? 1.958 -11.690 11.393 1.00 97.50 472 ALA A C 1
ATOM 3724 O O . ALA A 1 472 ? 0.918 -11.360 11.961 1.00 97.50 472 ALA A O 1
ATOM 3725 N N . VAL A 1 473 ? 2.137 -12.932 10.931 1.00 98.12 473 VAL A N 1
ATOM 3726 C CA . VAL A 1 473 ? 1.142 -14.009 11.083 1.00 98.12 473 VAL A CA 1
ATOM 3727 C C . VAL A 1 473 ? 0.940 -14.375 12.555 1.00 98.12 473 VAL A C 1
ATOM 3729 O O . VAL A 1 473 ? -0.194 -14.534 13.005 1.00 98.12 473 VAL A O 1
ATOM 3732 N N . MET A 1 474 ? 2.017 -14.460 13.340 1.00 98.19 474 MET A N 1
ATOM 3733 C CA . MET A 1 474 ? 1.910 -14.662 14.789 1.00 98.19 474 MET A CA 1
ATOM 3734 C C . MET A 1 474 ? 1.132 -13.524 15.460 1.00 98.19 474 MET A C 1
ATOM 3736 O O . MET A 1 474 ? 0.331 -13.783 16.357 1.00 98.19 474 MET A O 1
ATOM 3740 N N . GLN A 1 475 ? 1.307 -12.283 14.998 1.00 97.44 475 GLN A N 1
ATOM 3741 C CA . GLN A 1 475 ? 0.538 -11.139 15.482 1.00 97.44 475 GLN A CA 1
ATOM 3742 C C . GLN A 1 475 ? -0.955 -11.262 15.140 1.00 97.44 475 GLN A C 1
ATOM 3744 O O . GLN A 1 475 ? -1.785 -11.019 16.015 1.00 97.44 475 GLN A O 1
ATOM 3749 N N . VAL A 1 476 ? -1.316 -11.700 13.925 1.00 98.06 476 VAL A N 1
ATOM 3750 C CA . VAL A 1 476 ? -2.720 -11.998 13.567 1.00 98.06 476 VAL A CA 1
ATOM 3751 C C . VAL A 1 476 ? -3.305 -13.043 14.517 1.00 98.06 476 VAL A C 1
ATOM 3753 O O . VAL A 1 476 ? -4.373 -12.825 15.085 1.00 98.06 476 VAL A O 1
ATOM 3756 N N . ASN A 1 477 ? -2.593 -14.150 14.740 1.00 98.06 477 ASN A N 1
ATOM 3757 C CA . ASN A 1 477 ? -3.049 -15.217 15.635 1.00 98.06 477 ASN A CA 1
ATOM 3758 C C . ASN A 1 477 ? -3.215 -14.720 17.082 1.00 98.06 477 ASN A C 1
ATOM 3760 O O . ASN A 1 477 ? -4.170 -15.097 17.763 1.00 98.06 477 ASN A O 1
ATOM 3764 N N . SER A 1 478 ? -2.320 -13.842 17.548 1.00 98.00 478 SER A N 1
ATOM 3765 C CA . SER A 1 478 ? -2.418 -13.198 18.863 1.00 98.00 478 SER A CA 1
ATOM 3766 C C . SER A 1 478 ? -3.686 -12.348 18.974 1.00 98.00 478 SER A C 1
ATOM 3768 O O . SER A 1 478 ? -4.452 -12.513 19.922 1.00 98.00 478 SER A O 1
ATOM 3770 N N . LEU A 1 479 ? -3.975 -11.509 17.972 1.00 97.56 479 LEU A N 1
ATOM 3771 C CA . LEU A 1 479 ? -5.194 -10.690 17.935 1.00 97.56 479 LEU A CA 1
ATOM 3772 C C . LEU A 1 479 ? -6.467 -11.546 17.861 1.00 97.56 479 LEU A C 1
ATOM 3774 O O . LEU A 1 479 ? -7.446 -11.262 18.547 1.00 97.56 479 LEU A O 1
ATOM 3778 N N . GLN A 1 480 ? -6.454 -12.635 17.089 1.00 97.44 480 GLN A N 1
ATOM 3779 C CA . GLN A 1 480 ? -7.563 -13.595 17.042 1.00 97.44 480 GLN A CA 1
ATOM 3780 C C . GLN A 1 480 ? -7.798 -14.274 18.395 1.00 97.44 480 GLN A C 1
ATOM 3782 O O . GLN A 1 480 ? -8.941 -14.438 18.818 1.00 97.44 480 GLN A O 1
ATOM 3787 N N . THR A 1 481 ? -6.724 -14.632 19.096 1.00 97.75 481 THR A N 1
ATOM 3788 C CA . THR A 1 481 ? -6.807 -15.211 20.443 1.00 97.75 481 THR A CA 1
ATOM 3789 C C . THR A 1 481 ? -7.370 -14.188 21.433 1.00 97.75 481 THR A C 1
ATOM 3791 O O . THR A 1 481 ? -8.257 -14.508 22.219 1.00 97.75 481 THR A O 1
ATOM 3794 N N . GLN A 1 482 ? -6.940 -12.923 21.353 1.00 96.50 482 GLN A N 1
ATOM 3795 C CA . GLN A 1 482 ? -7.508 -11.843 22.167 1.00 96.50 482 GLN A CA 1
ATOM 3796 C C . GLN A 1 482 ? -8.998 -11.632 21.876 1.00 96.50 482 GLN A C 1
ATOM 3798 O O . GLN A 1 482 ? -9.781 -11.510 22.813 1.00 96.50 482 GLN A O 1
ATOM 3803 N N . HIS A 1 483 ? -9.404 -11.662 20.604 1.00 96.94 483 HIS A N 1
ATOM 3804 C CA . HIS A 1 483 ? -10.813 -11.613 20.214 1.00 96.94 483 HIS A CA 1
ATOM 3805 C C . HIS A 1 483 ? -11.614 -12.756 20.858 1.00 96.94 483 HIS A C 1
ATOM 3807 O O . HIS A 1 483 ? -12.659 -12.507 21.455 1.00 96.94 483 HIS A O 1
ATOM 3813 N N . GLN A 1 484 ? -11.108 -13.994 20.801 1.00 96.62 484 GLN A N 1
ATOM 3814 C CA . GLN A 1 484 ? -11.742 -15.145 21.457 1.00 96.62 484 GLN A CA 1
ATOM 3815 C C . GLN A 1 484 ? -11.871 -14.941 22.971 1.00 96.62 484 GLN A C 1
ATOM 3817 O O . GLN A 1 484 ? -12.960 -15.125 23.508 1.00 96.62 484 GLN A O 1
ATOM 3822 N N . HIS A 1 485 ? -10.820 -14.472 23.648 1.00 96.50 485 HIS A N 1
ATOM 3823 C CA . HIS A 1 485 ? -10.885 -14.159 25.078 1.00 96.50 485 HIS A CA 1
ATOM 3824 C C . HIS A 1 485 ? -11.925 -13.080 25.401 1.00 96.50 485 HIS A C 1
ATOM 3826 O O . HIS A 1 485 ? -12.633 -13.188 26.402 1.00 96.50 485 HIS A O 1
ATOM 3832 N N . THR A 1 486 ? -12.068 -12.049 24.564 1.00 95.50 486 THR A N 1
ATOM 3833 C CA . THR A 1 486 ? -13.124 -11.038 24.730 1.00 95.50 486 THR A CA 1
ATOM 3834 C C . THR A 1 486 ? -14.519 -11.638 24.531 1.00 95.50 486 THR A C 1
ATOM 3836 O O . THR A 1 486 ? -15.431 -11.317 25.296 1.00 95.50 486 THR A O 1
ATOM 3839 N N . CYS A 1 487 ? -14.698 -12.550 23.569 1.00 95.94 487 CYS A N 1
ATOM 3840 C CA . CYS A 1 487 ? -15.956 -13.281 23.395 1.00 95.94 487 CYS A CA 1
ATOM 3841 C C . CYS A 1 487 ? -16.293 -14.140 24.623 1.00 95.94 487 CYS A C 1
ATOM 3843 O O . CYS A 1 487 ? -17.421 -14.084 25.107 1.00 95.94 487 CYS A O 1
ATOM 3845 N N . GLU A 1 488 ? -15.320 -14.878 25.162 1.00 96.50 488 GLU A N 1
ATOM 3846 C CA . GLU A 1 488 ? -15.482 -15.694 26.374 1.00 96.50 488 GLU A CA 1
ATOM 3847 C C . GLU A 1 488 ? -15.846 -14.831 27.594 1.00 96.50 488 GLU A C 1
ATOM 3849 O O . GLU A 1 488 ? -16.718 -15.194 28.386 1.00 96.50 488 GLU A O 1
ATOM 3854 N N . GLN A 1 489 ? -15.229 -13.653 27.738 1.00 95.12 489 GLN A N 1
ATOM 3855 C CA . GLN A 1 489 ? -15.570 -12.690 28.793 1.00 95.12 489 GLN A CA 1
ATOM 3856 C C . GLN A 1 489 ? -17.011 -12.185 28.663 1.00 95.12 489 GLN A C 1
ATOM 3858 O O . GLN A 1 489 ? -17.736 -12.108 29.658 1.00 95.12 489 GLN A O 1
ATOM 3863 N N . LEU A 1 490 ? -17.453 -11.867 27.445 1.00 94.00 490 LEU A N 1
ATOM 3864 C CA . LEU A 1 490 ? -18.822 -11.431 27.181 1.00 94.00 490 LEU A CA 1
ATOM 3865 C C . LEU A 1 490 ? -19.831 -12.561 27.438 1.00 94.00 490 LEU A C 1
ATOM 3867 O O . LEU A 1 490 ? -20.865 -12.333 28.067 1.00 94.00 490 LEU A O 1
ATOM 3871 N N . GLU A 1 491 ? -19.513 -13.788 27.028 1.00 94.50 491 GLU A N 1
ATOM 3872 C CA . GLU A 1 491 ? -20.317 -14.979 27.309 1.00 94.50 491 GLU A CA 1
ATOM 3873 C C . GLU A 1 491 ? -20.439 -15.223 28.821 1.00 94.50 491 GLU A C 1
ATOM 3875 O O . GLU A 1 491 ? -21.538 -15.483 29.322 1.00 94.50 491 GLU A O 1
ATOM 3880 N N . LEU A 1 492 ? -19.346 -15.061 29.574 1.00 95.31 492 LEU A N 1
ATOM 3881 C CA . LEU A 1 492 ? -19.353 -15.147 31.034 1.00 95.31 492 LEU A CA 1
ATOM 3882 C C . LEU A 1 492 ? -20.272 -14.089 31.661 1.00 95.31 492 LEU A C 1
ATOM 3884 O O . LEU A 1 492 ? -21.047 -14.416 32.558 1.00 95.31 492 LEU A O 1
ATOM 3888 N N . LEU A 1 493 ? -20.234 -12.837 31.194 1.00 91.94 493 LEU A N 1
ATOM 3889 C CA . LEU A 1 493 ? -21.123 -11.779 31.694 1.00 91.94 493 LEU A CA 1
ATOM 3890 C C . LEU A 1 493 ? -22.601 -12.031 31.405 1.00 91.94 493 LEU A C 1
ATOM 3892 O O . LEU A 1 493 ? -23.456 -11.616 32.188 1.00 91.94 493 LEU A O 1
ATOM 3896 N N . GLN A 1 494 ? -22.905 -12.677 30.283 1.00 89.38 494 GLN A N 1
ATOM 3897 C CA . GLN A 1 494 ? -24.273 -13.045 29.936 1.00 89.38 494 GLN A CA 1
ATOM 3898 C C . GLN A 1 494 ? -24.759 -14.230 30.779 1.00 89.38 494 GLN A C 1
ATOM 3900 O O . GLN A 1 494 ? -25.899 -14.225 31.250 1.00 89.38 494 GLN A O 1
ATOM 3905 N N . ARG A 1 495 ? -23.891 -15.226 31.001 1.00 93.50 495 ARG A N 1
ATOM 3906 C CA . ARG A 1 495 ? -24.223 -16.473 31.706 1.00 93.50 495 ARG A CA 1
ATOM 3907 C C . ARG A 1 495 ? -24.119 -16.405 33.225 1.00 93.50 495 ARG A C 1
ATOM 3909 O O . ARG A 1 495 ? -24.721 -17.249 33.890 1.00 93.50 495 ARG A O 1
ATOM 3916 N N . LYS A 1 496 ? -23.349 -15.470 33.794 1.00 94.06 496 LYS A N 1
ATOM 3917 C CA . LYS A 1 496 ? -23.218 -15.343 35.255 1.00 94.06 496 LYS A CA 1
ATOM 3918 C C . LYS A 1 496 ? -24.596 -15.153 35.891 1.00 94.06 496 LYS A C 1
ATOM 3920 O O . LYS A 1 496 ? -25.465 -14.493 35.335 1.00 94.06 496 LYS A O 1
ATOM 3925 N N . PHE A 1 497 ? -24.786 -15.701 37.089 1.00 92.75 497 PHE A N 1
ATOM 3926 C CA . PHE A 1 497 ? -26.056 -15.573 37.809 1.00 92.75 497 PHE A CA 1
ATOM 3927 C C . PHE A 1 497 ? -26.395 -14.108 38.122 1.00 92.75 497 PHE A C 1
ATOM 3929 O O . PHE A 1 497 ? -27.521 -13.669 37.915 1.00 92.75 497 PHE A O 1
ATOM 3936 N N . THR A 1 498 ? -25.404 -13.330 38.565 1.00 92.12 498 THR A N 1
ATOM 3937 C CA . THR A 1 498 ? -25.520 -11.887 38.824 1.00 92.12 498 THR A CA 1
ATOM 3938 C C . THR A 1 498 ? -25.433 -11.074 37.533 1.00 92.12 498 THR A C 1
ATOM 3940 O O . THR A 1 498 ? -24.620 -10.159 37.418 1.00 92.12 498 THR A O 1
ATOM 3943 N N . ASN A 1 499 ? -26.223 -11.449 36.528 1.00 90.12 499 ASN A N 1
ATOM 3944 C CA . ASN A 1 499 ? -26.308 -10.722 35.270 1.00 90.12 499 ASN A CA 1
ATOM 3945 C C . ASN A 1 499 ? -27.258 -9.518 35.373 1.00 90.12 499 ASN A C 1
ATOM 3947 O O . ASN A 1 499 ? -28.029 -9.343 36.322 1.00 90.12 499 ASN A O 1
ATOM 3951 N N . ARG A 1 500 ? -27.227 -8.692 34.327 1.00 88.94 500 ARG A N 1
ATOM 3952 C CA . ARG A 1 500 ? -28.091 -7.518 34.172 1.00 88.94 500 ARG A CA 1
ATOM 3953 C C . ARG A 1 500 ? -29.582 -7.853 34.298 1.00 88.94 500 ARG A C 1
ATOM 3955 O O . ARG A 1 500 ? -30.350 -7.048 34.817 1.00 88.94 500 ARG A O 1
ATOM 3962 N N . GLU A 1 501 ? -30.009 -9.014 33.807 1.00 90.44 501 GLU A N 1
ATOM 3963 C CA . GLU A 1 501 ? -31.417 -9.423 33.834 1.00 90.44 501 GLU A CA 1
ATOM 3964 C C . GLU A 1 501 ? -31.903 -9.682 35.259 1.00 90.44 501 GLU A C 1
ATOM 3966 O O . GLU A 1 501 ? -32.979 -9.205 35.624 1.00 90.44 501 GLU A O 1
ATOM 3971 N N . LEU A 1 502 ? -31.083 -10.339 36.088 1.00 92.81 502 LEU A N 1
ATOM 3972 C CA . LEU A 1 502 ? -31.371 -10.532 37.504 1.00 92.81 502 LEU A CA 1
ATOM 3973 C C . LEU A 1 502 ? -31.507 -9.185 38.223 1.00 92.81 502 LEU A C 1
ATOM 3975 O O . LEU A 1 502 ? -32.503 -8.969 38.912 1.00 92.81 502 LEU A O 1
ATOM 3979 N N . TYR A 1 503 ? -30.552 -8.263 38.049 1.00 92.88 503 TYR A N 1
ATOM 3980 C CA . TYR A 1 503 ? -30.626 -6.946 38.693 1.00 92.88 503 TYR A CA 1
ATOM 3981 C C . TYR A 1 503 ? -31.826 -6.126 38.217 1.00 92.88 503 TYR A C 1
ATOM 3983 O O . TYR A 1 503 ? -32.503 -5.515 39.040 1.00 92.88 503 TYR A O 1
ATOM 3991 N N . ASN A 1 504 ? -32.158 -6.160 36.924 1.00 90.62 504 ASN A N 1
ATOM 3992 C CA . ASN A 1 504 ? -33.353 -5.496 36.399 1.00 90.62 504 ASN A CA 1
ATOM 3993 C C . ASN A 1 504 ? -34.642 -6.088 36.980 1.00 90.62 504 ASN A C 1
ATOM 3995 O O . ASN A 1 504 ? -35.555 -5.346 37.347 1.00 90.62 504 ASN A O 1
ATOM 3999 N N . TRP A 1 505 ? -34.713 -7.414 37.096 1.00 93.88 505 TRP A N 1
ATOM 4000 C CA . TRP A 1 505 ? -35.847 -8.092 37.714 1.00 93.88 505 TRP A CA 1
ATOM 4001 C C . TRP A 1 505 ? -35.966 -7.749 39.205 1.00 93.88 505 TRP A C 1
ATOM 4003 O O . TRP A 1 505 ? -37.048 -7.360 39.651 1.00 93.88 505 TRP A O 1
ATOM 4013 N N . MET A 1 506 ? -34.863 -7.820 39.963 1.00 93.56 506 MET A N 1
ATOM 4014 C CA . MET A 1 506 ? -34.828 -7.469 41.388 1.00 93.56 506 MET A CA 1
ATOM 4015 C C . MET A 1 506 ? -35.210 -6.007 41.602 1.00 93.56 506 MET A C 1
ATOM 4017 O O . MET A 1 506 ? -36.076 -5.726 42.426 1.00 93.56 506 MET A O 1
ATOM 4021 N N . ARG A 1 507 ? -34.648 -5.088 40.807 1.00 91.81 507 ARG A N 1
ATOM 4022 C CA . ARG A 1 507 ? -34.999 -3.665 40.819 1.00 91.81 507 ARG A CA 1
ATOM 4023 C C . ARG A 1 507 ? -36.485 -3.463 40.540 1.00 91.81 507 ARG A C 1
ATOM 4025 O O . ARG A 1 507 ? -37.127 -2.712 41.261 1.00 91.81 507 ARG A O 1
ATOM 4032 N N . GLY A 1 508 ? -37.056 -4.139 39.542 1.00 92.19 508 GLY A N 1
ATOM 4033 C CA . GLY A 1 508 ? -38.485 -4.045 39.229 1.00 92.19 508 GLY A CA 1
ATOM 4034 C C . GLY A 1 508 ? -39.382 -4.533 40.372 1.00 92.19 508 GLY A C 1
ATOM 4035 O O . GLY A 1 508 ? -40.349 -3.861 40.733 1.00 92.19 508 GLY A O 1
ATOM 4036 N N . LYS A 1 509 ? -39.041 -5.676 40.982 1.00 93.62 509 LYS A N 1
ATOM 4037 C CA . LYS A 1 509 ? -39.769 -6.228 42.135 1.00 93.62 509 LYS A CA 1
ATOM 4038 C C . LYS A 1 509 ? -39.652 -5.340 43.370 1.00 93.62 509 LYS A C 1
ATOM 4040 O O . LYS A 1 509 ? -40.668 -5.037 43.991 1.00 93.62 509 LYS A O 1
ATOM 4045 N N . LEU A 1 510 ? -38.441 -4.898 43.697 1.00 94.19 510 LEU A N 1
ATOM 4046 C CA . LEU A 1 510 ? -38.189 -4.031 44.839 1.00 94.19 510 LEU A CA 1
ATOM 4047 C C . LEU A 1 510 ? -38.832 -2.657 44.651 1.00 94.19 510 LEU A C 1
ATOM 4049 O O . LEU A 1 510 ? -39.403 -2.148 45.600 1.00 94.19 510 LEU A O 1
ATOM 4053 N N . ASN A 1 511 ? -38.821 -2.087 43.444 1.00 92.00 511 ASN A N 1
ATOM 4054 C CA . ASN A 1 511 ? -39.477 -0.807 43.174 1.00 92.00 511 ASN A CA 1
ATOM 4055 C C . ASN A 1 511 ? -40.997 -0.887 43.390 1.00 92.00 511 ASN A C 1
ATOM 4057 O O . ASN A 1 511 ? -41.590 0.019 43.966 1.00 92.00 511 ASN A O 1
ATOM 4061 N N . ALA A 1 512 ? -41.630 -1.999 42.996 1.00 92.81 512 ALA A N 1
ATOM 4062 C CA . ALA A 1 512 ? -43.050 -2.221 43.268 1.00 92.81 512 ALA A CA 1
ATOM 4063 C C . ALA A 1 512 ? -43.345 -2.303 44.779 1.00 92.81 512 ALA A C 1
ATOM 4065 O O . ALA A 1 512 ? -44.308 -1.697 45.248 1.00 92.81 512 ALA A O 1
ATOM 4066 N N . ILE A 1 513 ? -42.499 -3.010 45.540 1.00 94.44 513 ILE A N 1
ATOM 4067 C CA . ILE A 1 513 ? -42.600 -3.082 47.008 1.00 94.44 513 ILE A CA 1
ATOM 4068 C C . ILE A 1 513 ? -42.360 -1.702 47.627 1.00 94.44 513 ILE A C 1
ATOM 4070 O O . ILE A 1 513 ? -43.129 -1.274 48.478 1.00 94.44 513 ILE A O 1
ATOM 4074 N N . TYR A 1 514 ? -41.330 -0.989 47.176 1.00 94.12 514 TYR A N 1
ATOM 4075 C CA . TYR A 1 514 ? -40.932 0.326 47.668 1.00 94.12 514 TYR A CA 1
ATOM 4076 C C . TYR A 1 514 ? -42.040 1.363 47.474 1.00 94.12 514 TYR A C 1
ATOM 4078 O O . TYR A 1 514 ? -42.372 2.083 48.412 1.00 94.12 514 TYR A O 1
ATOM 4086 N N . TYR A 1 515 ? -42.681 1.376 46.303 1.00 90.44 515 TYR A N 1
ATOM 4087 C CA . TYR A 1 515 ? -43.814 2.254 46.015 1.00 90.44 515 TYR A CA 1
ATOM 4088 C C . TYR A 1 515 ? -45.006 1.991 46.947 1.00 90.44 515 TYR A C 1
ATOM 4090 O O . TYR A 1 515 ? -45.562 2.918 47.530 1.00 90.44 515 TYR A O 1
ATOM 4098 N N . GLN A 1 516 ? -45.376 0.721 47.146 1.00 92.31 516 GLN A N 1
ATOM 4099 C CA . GLN A 1 516 ? -46.468 0.356 48.058 1.00 92.31 516 GLN A CA 1
ATOM 4100 C C . GLN A 1 516 ? -46.119 0.649 49.523 1.00 92.31 516 GLN A C 1
ATOM 4102 O O . GLN A 1 516 ? -46.957 1.117 50.293 1.00 92.31 516 GLN A O 1
ATOM 4107 N N . PHE A 1 517 ? -44.872 0.394 49.918 1.00 93.75 517 PHE A N 1
ATOM 4108 C CA . PHE A 1 517 ? -44.392 0.636 51.272 1.00 93.75 517 PHE A CA 1
ATOM 4109 C C . PHE A 1 517 ? -44.293 2.133 51.587 1.00 93.75 517 PHE A C 1
ATOM 4111 O O . PHE A 1 517 ? -44.559 2.539 52.720 1.00 93.75 5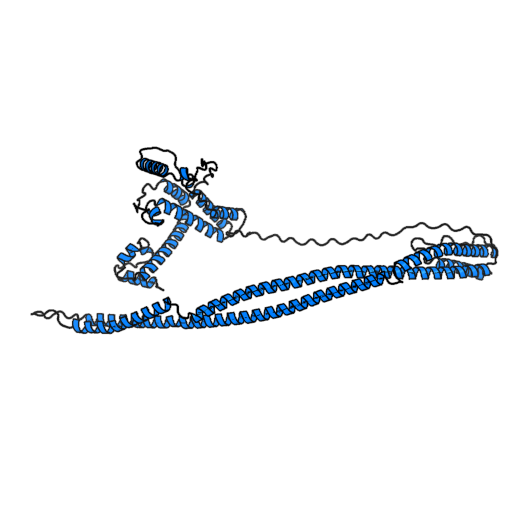17 PHE A O 1
ATOM 4118 N N . PHE A 1 518 ? -43.979 2.966 50.590 1.00 92.62 518 PHE A N 1
ATOM 4119 C CA . PHE A 1 518 ? -44.043 4.420 50.708 1.00 92.62 518 PHE A CA 1
ATOM 4120 C C . PHE A 1 518 ? -45.458 4.888 51.052 1.00 92.62 518 PHE A C 1
ATOM 4122 O O . PHE A 1 518 ? -45.614 5.638 52.012 1.00 92.62 518 PHE A O 1
ATOM 4129 N N . ASP A 1 519 ? -46.481 4.400 50.345 1.00 90.12 519 ASP A N 1
ATOM 4130 C CA . ASP A 1 519 ? -47.877 4.789 50.594 1.00 90.12 519 ASP A CA 1
ATOM 4131 C C . ASP A 1 519 ? -48.304 4.461 52.038 1.00 90.12 519 ASP A C 1
ATOM 4133 O O . ASP A 1 519 ? -48.918 5.282 52.728 1.00 90.12 519 ASP A O 1
ATOM 4137 N N . ILE A 1 520 ? -47.907 3.284 52.536 1.00 90.88 520 ILE A N 1
ATOM 4138 C CA . ILE A 1 520 ? -48.148 2.874 53.926 1.00 90.88 520 ILE A CA 1
ATOM 4139 C C . ILE A 1 520 ? -47.398 3.804 54.880 1.00 90.88 520 ILE A C 1
ATOM 4141 O O . ILE A 1 520 ? -48.002 4.383 55.779 1.00 90.88 520 ILE A O 1
ATOM 4145 N N . THR A 1 521 ? -46.099 3.999 54.677 1.00 92.31 521 THR A N 1
ATOM 4146 C CA . THR A 1 521 ? -45.259 4.825 55.556 1.00 92.31 521 THR A CA 1
ATOM 4147 C C . THR A 1 521 ? -45.780 6.259 55.631 1.00 92.31 521 THR A C 1
ATOM 4149 O O . THR A 1 521 ? -45.917 6.814 56.720 1.00 92.31 521 THR A O 1
ATOM 4152 N N . GLN A 1 522 ? -46.170 6.831 54.492 1.00 89.81 522 GLN A N 1
ATOM 4153 C CA . GLN A 1 522 ? -46.745 8.165 54.419 1.00 89.81 522 GLN A CA 1
ATOM 4154 C C . GLN A 1 522 ? -48.060 8.269 55.200 1.00 89.81 522 GLN A C 1
ATOM 4156 O O . GLN A 1 522 ? -48.259 9.250 55.916 1.00 89.81 522 GLN A O 1
ATOM 4161 N N . SER A 1 523 ? -48.932 7.256 55.143 1.00 89.56 523 SER A N 1
ATOM 4162 C CA . SER A 1 523 ? -50.148 7.243 55.969 1.00 89.56 523 SER A CA 1
ATOM 4163 C C . SER A 1 523 ? -49.845 7.223 57.476 1.00 89.56 523 SER A C 1
ATOM 4165 O O . SER A 1 523 ? -50.514 7.918 58.239 1.00 89.56 523 SER A O 1
ATOM 4167 N N . PHE A 1 524 ? -48.798 6.509 57.913 1.00 89.31 524 PHE A N 1
ATOM 4168 C CA . PHE A 1 524 ? -48.370 6.487 59.317 1.00 89.31 524 PHE A CA 1
ATOM 4169 C C . PHE A 1 524 ? -47.767 7.832 59.738 1.00 89.31 524 PHE A C 1
ATOM 4171 O O . PHE A 1 524 ? -48.043 8.311 60.836 1.00 89.31 524 PHE A O 1
ATOM 4178 N N . CYS A 1 525 ? -47.003 8.491 58.866 1.00 90.25 525 CYS A N 1
ATOM 4179 C CA . CYS A 1 525 ? -46.500 9.839 59.124 1.00 90.25 525 CYS A CA 1
ATOM 4180 C C . CYS A 1 525 ? -47.641 10.870 59.226 1.00 90.25 525 CYS A C 1
ATOM 4182 O O . CYS A 1 525 ? -47.612 11.732 60.102 1.00 90.25 525 CYS A O 1
ATOM 4184 N N . LEU A 1 526 ? -48.686 10.756 58.396 1.00 89.25 526 LEU A N 1
ATOM 4185 C CA . LEU A 1 526 ? -49.884 11.598 58.505 1.00 89.25 526 LEU A CA 1
ATOM 4186 C C . LEU A 1 526 ? -50.666 11.320 59.794 1.00 89.25 526 LEU A C 1
ATOM 4188 O O . LEU A 1 526 ? -51.081 12.258 60.469 1.00 89.25 526 LEU A O 1
ATOM 4192 N N . MET A 1 527 ? -50.823 10.054 60.188 1.00 88.19 527 MET A N 1
ATOM 4193 C CA . MET A 1 527 ? -51.411 9.694 61.483 1.00 88.19 527 MET A CA 1
ATOM 4194 C C . MET A 1 527 ? -50.580 10.241 62.659 1.00 88.19 527 MET A C 1
ATOM 4196 O O . MET A 1 527 ? -51.163 10.680 63.649 1.00 88.19 527 MET A O 1
ATOM 4200 N N . ALA A 1 528 ? -49.244 10.274 62.554 1.00 89.75 528 ALA A N 1
ATOM 4201 C CA . ALA A 1 528 ? -48.379 10.916 63.545 1.00 89.75 528 ALA A CA 1
ATOM 4202 C C . ALA A 1 528 ? -48.645 12.431 63.619 1.00 89.75 528 ALA A C 1
ATOM 4204 O O . ALA A 1 528 ? -48.825 12.968 64.711 1.00 89.75 528 ALA A O 1
ATOM 4205 N N . GLN A 1 529 ? -48.799 13.103 62.476 1.00 89.31 529 GLN A N 1
ATOM 4206 C CA . GLN A 1 529 ? -49.160 14.523 62.419 1.00 89.31 529 GLN A CA 1
ATOM 4207 C C . GLN A 1 529 ? -50.538 14.809 63.042 1.00 89.31 529 GLN A C 1
ATOM 4209 O O . GLN A 1 529 ? -50.666 15.731 63.846 1.00 89.31 529 GLN A O 1
ATOM 4214 N N . GLU A 1 530 ? -51.568 14.008 62.746 1.00 86.56 530 GLU A N 1
ATOM 4215 C CA . GLU A 1 530 ? -52.877 14.129 63.415 1.00 86.56 530 GLU A CA 1
ATOM 4216 C C . GLU A 1 530 ? -52.778 13.815 64.920 1.00 86.56 530 GLU A C 1
ATOM 4218 O O . GLU A 1 530 ? -53.481 14.401 65.758 1.00 86.56 530 GLU A O 1
ATOM 4223 N N . SER A 1 531 ? -51.863 12.911 65.292 1.00 87.50 531 SER A N 1
ATOM 4224 C CA . SER A 1 531 ? -51.581 12.611 66.693 1.00 87.50 531 SER A CA 1
ATOM 4225 C C . SER A 1 531 ? -50.868 13.748 67.446 1.00 87.50 531 SER A C 1
ATOM 4227 O O . SER A 1 531 ? -51.049 13.915 68.650 1.00 87.50 531 SER A O 1
ATOM 4229 N N . LEU A 1 532 ? -50.159 14.615 66.733 1.00 87.00 532 LEU A N 1
ATOM 4230 C CA . LEU A 1 532 ? -49.577 15.826 67.300 1.00 87.00 532 LEU A CA 1
ATOM 4231 C C . LEU A 1 532 ? -50.624 16.938 67.432 1.00 87.00 532 LEU A C 1
ATOM 4233 O O . LEU A 1 532 ? -50.801 17.504 68.509 1.00 87.00 532 LEU A O 1
ATOM 4237 N N . ARG A 1 533 ? -51.378 17.198 66.353 1.00 88.06 533 ARG A N 1
ATOM 4238 C CA . ARG A 1 533 ? -52.396 18.267 66.280 1.00 88.06 533 ARG A CA 1
ATOM 4239 C C . ARG A 1 533 ? -53.375 18.238 67.439 1.00 88.06 533 ARG A C 1
ATOM 4241 O O . ARG A 1 533 ? -53.628 19.256 68.068 1.00 88.06 533 ARG A O 1
ATOM 4248 N N . HIS A 1 534 ? -53.909 17.058 67.732 1.00 84.19 534 HIS A N 1
ATOM 4249 C CA . HIS A 1 534 ? -54.904 16.915 68.789 1.00 84.19 534 HIS A CA 1
ATOM 4250 C C . HIS A 1 534 ? -54.284 16.816 70.198 1.00 84.19 534 HIS A C 1
ATOM 4252 O O . HIS A 1 534 ? -54.989 17.084 71.162 1.00 84.19 534 HIS A O 1
ATOM 4258 N N . GLU A 1 535 ? -52.991 16.510 70.370 1.00 85.56 535 GLU A N 1
ATOM 4259 C CA . GLU A 1 535 ? -52.351 16.645 71.697 1.00 85.56 535 GLU A CA 1
ATOM 4260 C C . GLU A 1 535 ? -52.065 18.114 72.021 1.00 85.56 535 GLU A C 1
ATOM 4262 O O . GLU A 1 535 ? -52.377 18.571 73.115 1.00 85.56 535 GLU A O 1
ATOM 4267 N N . LEU A 1 536 ? -51.611 18.889 71.034 1.00 85.31 536 LEU A N 1
ATOM 4268 C CA . LEU A 1 536 ? -51.348 20.325 71.179 1.00 85.31 536 LEU A CA 1
ATOM 4269 C C . LEU A 1 536 ? -52.595 21.214 70.997 1.00 85.31 536 LEU A C 1
ATOM 4271 O O . LEU A 1 536 ? -52.500 22.432 71.125 1.00 85.31 536 LEU A O 1
ATOM 4275 N N . SER A 1 537 ? -53.759 20.628 70.685 1.00 82.50 537 SER A N 1
ATOM 4276 C CA . SER A 1 537 ? -55.012 21.335 70.348 1.00 82.50 537 SER A CA 1
ATOM 4277 C C . SER A 1 537 ? -54.871 22.404 69.246 1.00 82.50 537 SER A C 1
ATOM 4279 O O . SER A 1 537 ? -55.637 23.368 69.204 1.00 82.50 537 SER A O 1
ATOM 4281 N N . ASP A 1 538 ? -53.909 22.231 68.335 1.00 81.62 538 ASP A N 1
ATOM 4282 C CA . ASP A 1 538 ? -53.590 23.165 67.251 1.00 81.62 538 ASP A CA 1
ATOM 4283 C C . ASP A 1 538 ? -53.771 22.475 65.891 1.00 81.62 538 ASP A C 1
ATOM 4285 O O . ASP A 1 538 ? -52.903 21.755 65.389 1.00 81.62 538 ASP A O 1
ATOM 4289 N N . ASN A 1 539 ? -54.939 22.702 65.285 1.00 73.50 539 ASN A N 1
ATOM 4290 C CA . ASN A 1 539 ? -55.316 22.114 63.997 1.00 73.50 539 ASN A CA 1
ATOM 4291 C C . ASN A 1 539 ? -54.582 22.754 62.799 1.00 73.50 539 ASN A C 1
ATOM 4293 O O . ASN A 1 539 ? -54.684 22.240 61.685 1.00 73.50 539 ASN A O 1
ATOM 4297 N N . GLY A 1 540 ? -53.855 23.863 63.002 1.00 74.12 540 GLY A N 1
ATOM 4298 C CA . GLY A 1 540 ? -53.131 24.581 61.948 1.00 74.12 540 GLY A CA 1
ATOM 4299 C C . GLY A 1 540 ? -51.740 24.019 61.635 1.00 74.12 540 GLY A C 1
ATOM 4300 O O . GLY A 1 540 ? -51.169 24.349 60.596 1.00 74.12 540 GLY A O 1
ATOM 4301 N N . LEU A 1 541 ? -51.186 23.154 62.492 1.00 79.81 541 LEU A N 1
ATOM 4302 C CA . LEU A 1 541 ? -49.848 22.581 62.311 1.00 79.81 541 LEU A CA 1
ATOM 4303 C C . LEU A 1 541 ? -49.814 21.586 61.136 1.00 79.81 541 LEU A C 1
ATOM 4305 O O . LEU A 1 541 ? -50.419 20.515 61.181 1.00 79.81 541 LEU A O 1
ATOM 4309 N N . THR A 1 542 ? -49.085 21.918 60.070 1.00 82.69 542 THR A N 1
ATOM 4310 C CA . THR A 1 542 ? -48.835 21.046 58.903 1.00 82.69 542 THR A CA 1
ATOM 4311 C C . THR A 1 542 ? -47.335 20.926 58.645 1.00 82.69 542 THR A C 1
ATOM 4313 O O . THR A 1 542 ? -46.706 21.915 58.250 1.00 82.69 542 THR A O 1
ATOM 4316 N N . PHE A 1 543 ? -46.787 19.720 58.794 1.00 85.12 543 PHE A N 1
ATOM 4317 C CA . PHE A 1 543 ? -45.391 19.411 58.465 1.00 85.12 543 PHE A CA 1
ATOM 4318 C C . PHE A 1 543 ? -45.305 18.751 57.084 1.00 85.12 543 PHE A C 1
ATOM 4320 O O . PHE A 1 543 ? -44.550 19.190 56.224 1.00 85.12 543 PHE A O 1
ATOM 4327 N N . ILE A 1 544 ? -46.181 17.782 56.814 1.00 84.81 544 ILE A N 1
ATOM 4328 C CA . ILE A 1 544 ? -46.265 17.083 55.530 1.00 84.81 544 ILE A CA 1
ATOM 4329 C C . ILE A 1 544 ? -47.238 17.843 54.620 1.00 84.81 544 ILE A C 1
ATOM 4331 O O . ILE A 1 544 ? -48.442 17.879 54.884 1.00 84.81 544 ILE A O 1
ATOM 4335 N N . ARG A 1 545 ? -46.709 18.492 53.572 1.00 68.75 545 ARG A N 1
ATOM 4336 C CA . ARG A 1 545 ? -47.462 19.409 52.685 1.00 68.75 545 ARG A CA 1
ATOM 4337 C C . ARG A 1 545 ? -47.754 18.854 51.283 1.00 68.75 545 ARG A C 1
ATOM 4339 O O . ARG A 1 545 ? -48.595 19.415 50.591 1.00 68.75 545 ARG A O 1
ATOM 4346 N N . GLY A 1 546 ? -47.111 17.758 50.879 1.00 75.56 546 GLY A N 1
ATOM 4347 C CA . GLY A 1 546 ? -47.286 17.117 49.569 1.00 75.56 546 GLY A CA 1
ATOM 4348 C C . GLY A 1 546 ? -46.714 15.698 49.545 1.00 75.56 546 GLY A C 1
ATOM 4349 O O . GLY A 1 546 ? -46.206 15.218 50.561 1.00 75.56 546 GLY A O 1
ATOM 4350 N N . SER A 1 547 ? -46.802 14.997 48.407 1.00 71.25 547 SER A N 1
ATOM 4351 C CA . SER A 1 547 ? -46.117 13.710 48.281 1.00 71.25 547 SER A CA 1
ATOM 4352 C C . SER A 1 547 ? -44.605 13.922 48.249 1.00 71.25 547 SER A C 1
ATOM 4354 O O . SER A 1 547 ? -44.079 14.451 47.274 1.00 71.25 547 SER A O 1
ATOM 4356 N N . ASP A 1 548 ? -43.891 13.437 49.263 1.00 80.25 548 ASP A N 1
ATOM 4357 C CA . ASP A 1 548 ? -42.419 13.450 49.273 1.00 80.25 548 ASP A CA 1
ATOM 4358 C C . ASP A 1 548 ? -41.798 12.528 48.198 1.00 80.25 548 ASP A C 1
ATOM 4360 O O . ASP A 1 548 ? -40.576 12.479 48.040 1.00 80.25 548 ASP A O 1
ATOM 4364 N N . TRP A 1 549 ? -42.637 11.816 47.436 1.00 84.06 549 TRP A N 1
ATOM 4365 C CA . TRP A 1 549 ? -42.271 10.967 46.310 1.00 84.06 549 TRP A CA 1
ATOM 4366 C C . TRP A 1 549 ? -42.061 11.767 45.022 1.00 84.06 549 TRP A C 1
ATOM 4368 O O . TRP A 1 549 ? -43.001 12.340 44.474 1.00 84.06 549 TRP A O 1
ATOM 4378 N N . ASN A 1 5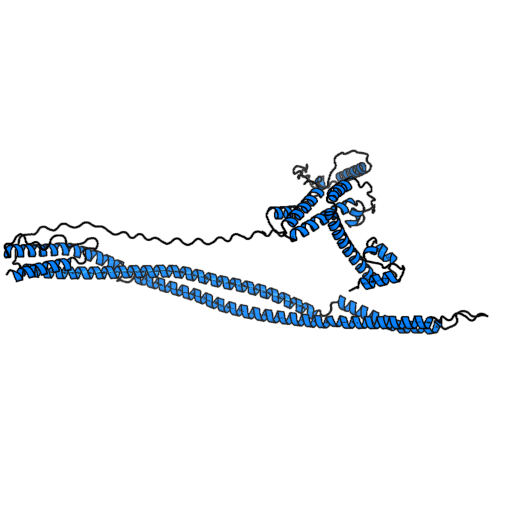50 ? -40.843 11.714 44.482 1.00 83.94 550 ASN A N 1
ATOM 4379 C CA . ASN A 1 550 ? -40.523 12.264 43.169 1.00 83.94 550 ASN A CA 1
ATOM 4380 C C . ASN A 1 550 ? -40.412 11.148 42.119 1.00 83.94 550 ASN A C 1
ATOM 4382 O O . ASN A 1 550 ? -39.536 10.291 42.197 1.00 83.94 550 ASN A O 1
ATOM 4386 N N . SER A 1 551 ? -41.272 11.167 41.105 1.00 79.75 551 SER A N 1
ATOM 4387 C CA . SER A 1 551 ? -41.295 10.165 40.034 1.00 79.75 551 SER A CA 1
ATOM 4388 C C . SER A 1 551 ? -40.084 10.240 39.094 1.00 79.75 551 SER A C 1
ATOM 4390 O O . SER A 1 551 ? -39.646 9.190 38.621 1.00 79.75 551 SER A O 1
ATOM 4392 N N . SER A 1 552 ? -39.461 11.412 38.900 1.00 81.25 552 SER A N 1
ATOM 4393 C CA . SER A 1 552 ? -38.260 11.539 38.051 1.00 81.25 552 SER A CA 1
ATOM 4394 C C . SER A 1 552 ? -37.036 10.831 38.642 1.00 81.25 552 SER A C 1
ATOM 4396 O O . SER A 1 552 ? -36.219 10.282 37.906 1.00 81.25 552 SER A O 1
ATOM 4398 N N . THR A 1 553 ? -36.949 10.761 39.974 1.00 82.00 553 THR A N 1
ATOM 4399 C CA . THR A 1 553 ? -35.902 10.034 40.711 1.00 82.00 553 THR A CA 1
ATOM 4400 C C . THR A 1 553 ? -36.366 8.660 41.197 1.00 82.00 553 THR A C 1
ATOM 4402 O O . THR A 1 553 ? -35.729 8.069 42.065 1.00 82.00 553 THR A O 1
ATOM 4405 N N . SER A 1 554 ? -37.475 8.129 40.661 1.00 82.38 554 SER A N 1
ATOM 4406 C CA . SER A 1 554 ? -38.064 6.849 41.100 1.00 82.38 554 SER A CA 1
ATOM 4407 C C . SER A 1 554 ? -38.342 6.774 42.612 1.00 82.38 554 SER A C 1
ATOM 4409 O O . SER A 1 554 ? -38.252 5.707 43.210 1.00 82.38 554 SER A O 1
ATOM 4411 N N . GLY A 1 555 ? -38.644 7.910 43.242 1.00 85.94 555 GLY A N 1
ATOM 4412 C CA . GLY A 1 555 ? -38.965 8.014 44.664 1.00 85.94 555 GLY A CA 1
ATOM 4413 C C . GLY A 1 555 ? -37.774 7.983 45.611 1.00 85.94 555 GLY A C 1
ATOM 4414 O O . GLY A 1 555 ? -37.978 8.103 46.814 1.00 85.94 555 GLY A O 1
ATOM 4415 N N . LEU A 1 556 ? -36.543 7.865 45.102 1.00 89.31 556 LEU A N 1
ATOM 4416 C CA . LEU A 1 556 ? -35.338 7.883 45.933 1.00 89.31 556 LEU A CA 1
ATOM 4417 C C . LEU A 1 556 ? -35.292 9.142 46.816 1.00 89.31 556 LEU A C 1
ATOM 4419 O O . LEU A 1 556 ? -35.687 10.228 46.385 1.00 89.31 556 LEU A O 1
ATOM 4423 N N . MET A 1 557 ? -34.780 8.982 48.040 1.00 89.81 557 MET A N 1
ATOM 4424 C CA . MET A 1 557 ? -34.727 9.987 49.115 1.00 89.81 557 MET A CA 1
ATOM 4425 C C . MET A 1 557 ? -36.062 10.362 49.786 1.00 89.81 557 MET A C 1
ATOM 4427 O O . MET A 1 557 ? -36.102 11.269 50.623 1.00 89.81 557 MET A O 1
ATOM 4431 N N . SER A 1 558 ? -37.175 9.699 49.456 1.00 90.56 558 SER A N 1
ATOM 4432 C CA . SER A 1 558 ? -38.466 10.010 50.084 1.00 90.56 558 SER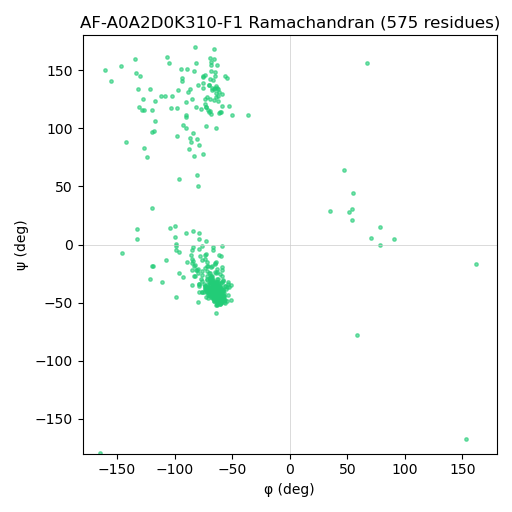 A CA 1
ATOM 4433 C C . SER A 1 558 ? -38.507 9.658 51.580 1.00 90.56 558 SER A C 1
ATOM 4435 O O . SER A 1 558 ? -39.194 10.325 52.352 1.00 90.56 558 SER A O 1
ATOM 4437 N N . GLY A 1 559 ? -37.758 8.637 52.013 1.00 91.69 559 GLY A N 1
ATOM 4438 C CA . GLY A 1 559 ? -37.707 8.207 53.413 1.00 91.69 559 GLY A CA 1
ATOM 4439 C C . GLY A 1 559 ? -36.937 9.179 54.301 1.00 91.69 559 GLY A C 1
ATOM 4440 O O . GLY A 1 559 ? -37.375 9.479 55.407 1.00 91.69 559 GLY A O 1
ATOM 4441 N N . GLU A 1 560 ? -35.838 9.730 53.796 1.00 92.19 560 GLU A N 1
ATOM 4442 C CA . GLU A 1 560 ? -35.019 10.740 54.461 1.00 92.19 560 GLU A CA 1
ATOM 4443 C C . GLU A 1 560 ? -35.807 12.042 54.652 1.00 92.19 560 GLU A C 1
ATOM 4445 O O . GLU A 1 560 ? -35.741 12.652 55.718 1.00 92.19 560 GLU A O 1
ATOM 4450 N N . ARG A 1 561 ? -36.616 12.429 53.655 1.00 90.88 561 ARG A N 1
ATOM 4451 C CA . ARG A 1 561 ? -37.538 13.574 53.757 1.00 90.88 561 ARG A CA 1
ATOM 4452 C C . ARG A 1 561 ? -38.615 13.348 54.814 1.00 90.88 561 ARG A C 1
ATOM 4454 O O . ARG A 1 561 ? -38.814 14.198 55.676 1.00 90.88 561 ARG A O 1
ATOM 4461 N N . LEU A 1 562 ? -39.263 12.182 54.800 1.00 91.56 562 LEU A N 1
ATOM 4462 C CA . LEU A 1 562 ? -40.255 11.837 55.821 1.00 91.56 562 LEU A CA 1
ATOM 4463 C C . LEU A 1 562 ? -39.634 11.764 57.223 1.00 91.56 562 LEU A C 1
ATOM 4465 O O . LEU A 1 562 ? -40.258 12.194 58.190 1.00 91.56 562 LEU A O 1
ATOM 4469 N N . MET A 1 563 ? -38.401 11.268 57.348 1.00 93.56 563 MET A N 1
ATOM 4470 C CA . MET A 1 563 ? -37.673 11.239 58.617 1.00 93.56 563 MET A CA 1
ATOM 4471 C C . MET A 1 563 ? -37.384 12.650 59.142 1.00 93.56 563 MET A C 1
ATOM 4473 O O . MET A 1 563 ? -37.566 12.899 60.333 1.00 93.56 563 MET A O 1
ATOM 4477 N N . LEU A 1 564 ? -36.990 13.579 58.265 1.00 92.81 564 LEU A N 1
ATOM 4478 C CA . LEU A 1 564 ? -36.815 14.988 58.622 1.00 92.81 564 LEU A CA 1
ATOM 4479 C C . LEU A 1 564 ? -38.129 15.590 59.139 1.00 92.81 564 LEU A C 1
ATOM 4481 O O . LEU A 1 564 ? -38.143 16.170 60.221 1.00 92.81 564 LEU A O 1
ATOM 4485 N N . ASN A 1 565 ? -39.237 15.365 58.427 1.00 91.75 565 ASN A N 1
ATOM 4486 C CA . ASN A 1 565 ? -40.560 15.840 58.841 1.00 91.75 565 ASN A CA 1
ATOM 4487 C C . ASN A 1 565 ? -40.954 15.294 60.229 1.00 91.75 565 ASN A C 1
ATOM 4489 O O . ASN A 1 565 ? -41.517 16.018 61.048 1.00 91.75 565 ASN A O 1
ATOM 4493 N N . LEU A 1 566 ? -40.642 14.026 60.525 1.00 92.88 566 LEU A N 1
ATOM 4494 C CA . LEU A 1 566 ? -40.881 13.423 61.845 1.00 92.88 566 LEU A CA 1
ATOM 4495 C C . LEU A 1 566 ? -39.985 14.015 62.940 1.00 92.88 566 LEU A C 1
ATOM 4497 O O . LEU A 1 566 ? -40.458 14.223 64.054 1.00 92.88 566 LEU A O 1
ATOM 4501 N N . ALA A 1 567 ? -38.720 14.313 62.642 1.00 93.62 567 ALA A N 1
ATOM 4502 C CA . ALA A 1 567 ? -37.822 14.973 63.589 1.00 93.62 567 ALA A CA 1
ATOM 4503 C C . ALA A 1 567 ? -38.274 16.412 63.903 1.00 93.62 567 ALA A C 1
ATOM 4505 O O . ALA A 1 567 ? -38.192 16.850 65.049 1.00 93.62 567 ALA A O 1
ATOM 4506 N N . GLU A 1 568 ? -38.810 17.137 62.916 1.00 91.69 568 GLU A N 1
ATOM 4507 C CA . GLU A 1 568 ? -39.419 18.455 63.137 1.00 91.69 568 GLU A CA 1
ATOM 4508 C C . GLU A 1 568 ? -40.663 18.371 64.032 1.00 91.69 568 GLU A C 1
ATOM 4510 O O . GLU A 1 568 ? -40.816 19.179 64.950 1.00 91.69 568 GLU A O 1
ATOM 4515 N N . MET A 1 569 ? -41.522 17.370 63.807 1.00 90.94 569 MET A N 1
ATOM 4516 C CA . MET A 1 569 ? -42.682 17.103 64.662 1.00 90.94 569 MET A CA 1
ATOM 4517 C C . MET A 1 569 ? -42.269 16.795 66.107 1.00 90.94 569 MET A C 1
ATOM 4519 O O . MET A 1 569 ? -42.856 17.345 67.037 1.00 90.94 569 MET A O 1
ATOM 4523 N N . GLU A 1 570 ? -41.257 15.943 66.299 1.00 92.62 570 GLU A N 1
ATOM 4524 C CA . GLU A 1 570 ? -40.722 15.606 67.624 1.00 92.62 570 GLU A CA 1
ATOM 4525 C C . GLU A 1 570 ? -40.164 16.837 68.333 1.00 92.62 570 GLU A C 1
ATOM 4527 O O . GLU A 1 570 ? -40.504 17.078 69.488 1.00 92.62 570 GLU A O 1
ATOM 4532 N N . LYS A 1 571 ? -39.373 17.658 67.633 1.00 92.62 571 LYS A N 1
ATOM 4533 C CA . LYS A 1 571 ? -38.827 18.899 68.187 1.00 92.62 571 LYS A CA 1
ATOM 4534 C C . LYS A 1 571 ? -39.941 19.813 68.702 1.00 92.62 571 LYS A C 1
ATOM 4536 O O . LYS A 1 571 ? -39.882 20.259 69.845 1.00 92.62 571 LYS A O 1
ATOM 4541 N N . VAL A 1 572 ? -40.967 20.061 67.884 1.00 90.88 572 VAL A N 1
ATOM 4542 C CA . VAL A 1 572 ? -42.096 20.927 68.267 1.00 90.88 572 VAL A CA 1
ATOM 4543 C C . VAL A 1 572 ? -42.871 20.354 69.447 1.00 90.88 572 VAL A C 1
ATOM 4545 O O . VAL A 1 572 ? -43.317 21.121 70.296 1.00 90.88 572 VAL A O 1
ATOM 4548 N N . TRP A 1 573 ? -43.019 19.032 69.518 1.00 89.69 573 TRP A N 1
ATOM 4549 C CA . TRP A 1 573 ? -43.617 18.377 70.675 1.00 89.69 573 TRP A CA 1
ATOM 4550 C C . TRP A 1 573 ? -42.767 18.601 71.932 1.00 89.69 573 TRP A C 1
ATOM 4552 O O . TRP A 1 573 ? -43.274 19.159 72.890 1.00 89.69 573 TRP A O 1
ATOM 4562 N N . THR A 1 574 ? -41.458 18.321 71.898 1.00 89.50 574 THR A N 1
ATOM 4563 C CA . THR A 1 574 ? -40.565 18.516 73.061 1.00 89.50 574 THR A CA 1
ATOM 4564 C C . THR A 1 574 ? -40.422 19.969 73.526 1.00 89.50 574 THR A C 1
ATOM 4566 O O . THR A 1 574 ? -40.053 20.207 74.670 1.00 89.50 574 THR A O 1
ATOM 4569 N N . GLU A 1 575 ? -40.662 20.948 72.649 1.00 89.38 575 GLU A N 1
ATOM 4570 C CA . GLU A 1 575 ? -40.640 22.375 73.000 1.00 89.38 575 GLU A CA 1
ATOM 4571 C C . GLU A 1 575 ? -41.968 22.867 73.609 1.00 89.38 575 GLU A C 1
ATOM 4573 O O . GLU A 1 575 ? -41.994 23.951 74.195 1.00 89.38 575 GLU A O 1
ATOM 4578 N N . ARG A 1 576 ? -43.072 22.127 73.424 1.00 79.75 576 ARG A N 1
ATOM 4579 C CA . ARG A 1 576 ? -44.436 22.541 73.807 1.00 79.75 576 ARG A CA 1
ATOM 4580 C C . ARG A 1 576 ? -45.114 21.640 74.846 1.00 79.75 576 ARG A C 1
ATOM 4582 O O . ARG A 1 576 ? -46.110 22.087 75.415 1.00 79.75 576 ARG A O 1
ATOM 4589 N N . ASP A 1 577 ? -44.627 20.418 75.031 1.00 66.50 577 ASP A N 1
ATOM 4590 C CA . ASP A 1 577 ? -44.966 19.507 76.136 1.00 66.50 577 ASP A CA 1
ATOM 4591 C C . ASP A 1 577 ? -44.278 19.973 77.431 1.00 66.50 577 ASP A C 1
ATOM 4593 O O . ASP A 1 577 ? -44.942 19.974 78.495 1.00 66.50 577 ASP A O 1
#

Mean predicted aligned error: 18.47 Å

Nearest PDB structures (foldseek):
  6rw8-assembly1_A  TM=8.927E-01  e=1.078E-32  Xenorhabdus nematophila
  6rw6-assembly1_B  TM=8.853E-01  e=2.029E-32  Photorhabdus luminescens
  6rw9-assembly1_A  TM=9.091E-01  e=2.031E-31  Morganella morganii subsp. morganii
  6h6e-assembly1_E  TM=8.914E-01  e=2.786E-31  Photorhabdus luminescens
  8cq0-assembly1_B  TM=8.655E-01  e=7.874E-31  Photorhabdus luminescens

Radius of gyration: 56.5 Å; Cα contacts (8 Å, |Δi|>4): 373; chains: 1; bounding box: 137×53×153 Å

Sequence (577 aa):
MYNIDELLSRLSHSRSPATITLSSLIPLSFSELHTQYEDLLSKGELQYLYRKVQEQKKRNLLLEARVSTQTYPQLTFAIKKGLTKSVETTSLNANPLDSIDPDAVAQNDPSHYKVATLVEMLITQGDMCYRELTSDALNEAKIWYIFALEAMSKESKDSGEALWNVPALEEAADEELLMIMQTALSQLDKGEISSRQECTANSQTNLFLPKFNPTLRQRLFNLHHNLSIDGQPLSLSIYAEPTDPEALKVSLVQNSTEERALPYSTQRLYHFPVMLERARNLTGQLTQFGLSLLNMAEHADADKLYALLLQQGMELMLQSITIQQRTVEEIDTDTDELNEMLQGAQSRLDKYTALYNEDESAGERQAMTLADNAAGLSMAAQTVSMIEEGADRSPNIFGPAYRGSRWGGESHASAAKISLNSSAISQAHDKVIRSEMYRRRQEWEIQRDSAQREINQIAARLEGMSIRRQAAVMQVNSLQTQHQHTCEQLELLQRKFTNRELYNWMRGKLNAIYYQFFDITQSFCLMAQESLRHELSDNGLTFIRGSDWNSSTSGLMSGERLMLNLAEMEKVWTERD

Solvent-accessible surface area (backbone atoms only — not comparable to full-atom values): 33005 Å² total; per-residue (Å²): 133,88,57,67,70,61,55,34,50,60,59,25,75,73,79,51,100,57,84,56,47,64,76,77,53,54,86,54,51,72,67,54,51,40,77,74,36,56,94,77,44,54,73,69,54,49,52,50,51,48,52,50,27,50,54,48,48,52,51,49,51,52,48,50,49,55,52,47,58,74,74,35,81,58,50,64,58,47,50,62,48,47,76,73,60,73,89,76,81,77,55,76,33,93,69,32,80,85,49,104,40,74,64,38,45,30,37,34,42,56,62,54,52,54,55,53,53,50,44,52,51,28,47,53,51,16,54,53,29,43,72,66,72,39,76,68,32,41,55,48,15,50,51,29,46,50,50,35,47,58,74,72,44,77,80,74,74,79,63,89,76,67,89,74,82,76,73,56,70,69,77,72,64,38,66,67,58,53,50,53,50,54,52,52,52,58,42,44,75,71,64,80,54,89,77,86,73,88,76,50,70,65,71,39,60,91,83,32,79,66,84,75,70,67,64,61,57,50,50,53,48,21,63,75,67,51,26,37,96,89,60,50,68,72,64,81,80,84,78,81,76,82,79,81,81,79,80,88,82,82,87,86,82,82,78,83,74,79,84,52,82,67,80,83,79,62,86,81,91,62,57,32,72,66,32,41,55,52,27,51,53,42,26,55,51,43,37,52,50,40,53,52,46,49,54,35,49,53,52,30,52,50,48,50,52,52,53,50,53,53,51,53,49,47,57,51,44,55,52,50,41,52,52,43,50,52,54,43,52,50,50,51,53,53,49,53,53,50,49,53,53,42,53,56,30,47,54,49,26,54,51,29,47,50,53,61,70,58,69,62,54,75,66,56,50,49,52,49,52,52,51,54,51,51,50,53,49,56,56,52,47,58,62,53,60,56,52,52,66,62,56,51,61,48,69,82,43,86,65,102,60,85,58,62,54,55,80,65,47,64,62,53,50,50,50,50,49,51,53,50,52,49,53,52,50,52,51,53,48,52,55,56,61,54,50,51,55,61,52,51,50,52,49,35,50,52,50,25,55,49,27,52,51,48,41,54,51,48,52,53,48,51,53,51,46,53,54,51,46,52,53,43,52,51,48,38,55,50,48,53,51,50,45,49,53,52,50,52,52,52,50,47,53,68,68,40,82,91,16,52,65,50,33,52,51,50,40,55,55,50,49,57,51,48,56,56,50,46,58,52,37,52,51,38,45,42,34,23,48,56,24,43,24,66,73,72,72,38,86,82,73,73,78,83,86,64,46,67,52,43,67,76,61,75,32,59,66,25,25,57,52,52,46,49,45,50,51,53,52,50,51,54,43,73,74,70,114

pLDDT: mean 78.48, std 16.13, range [39.44, 98.19]

Foldseek 3Di:
DDDQVVLQVQVCVPDDVDRDDLQNCLVDDLVRLCVVCVVRDPNVVSVVSVVVSVVVVVVVVVVCVVVCVVPDPCVLVVVVVVVVDPPDQPQQAPCLPPDPDVVSVCSRPVVVVVLVVLLVSLQVQLLVLLVVVDPVSLVVSLVSLVSSCVSVPDPDPQPVPPDDPPDDPCVVPDPVVVVVVVVVVVCVVVVNDPPPDPQDLSNPCVVDPNDDDVLSVLSNVCSVQCHGSVRHHPDDDDDDDDDDDDDDDDDDDADDDDFDFADDADDADDFLVVLLVVLLVLLVVLQVLLVVLVVLVVLLVVLVVVLVVLVVVLVVLVVVLVVLVVVLVVLVVVLVVLVVVLVVLVVQLVVLVVCLVCLADPVRVVVVVVLVVVLVVLVVVLVVLVVVLVVLQDQPDDDPDRDRRDPCSVVVSVVVVVVSVVVNVVSVVVVVVVCVSVVVSVVSVVSNVVSVVVSVVSVVVSVVSVVVSVVSVVVSVVSVVVSVVSVVVSVCQVPPPSHSVVSVVVSVVSLVVSVVSLSVSSNSLSNSVVSLCVVLVNPPDDLDDGQLADVSSSRRPSSVSSSVSSVVSVVVVVVRD